Protein AF-A0A9E1F2M9-F1 (afdb_monomer)

Radius of gyration: 38.46 Å; Cα contacts (8 Å, |Δi|>4): 214; chains: 1; bounding box: 92×98×93 Å

pLDDT: mean 78.77, std 25.23, range [22.48, 97.94]

Secondary structure (DSSP, 8-state):
--HHHHHHHHHHHHHHHHHHHHHHHHHHHHHHHHHHHHHHHHHHHHHHHHHHHHHHHHT-HHHHHHHHHHHHHHHHHHHHHHHHHHHHHHHHHHHHHHHHHHHHHHHHHHHHHHT-HHHHHHHHHHHHHHHHHHHHHHHHHHHHHHHHHHHHHHHHHHHHH-HHHHHHHHHHHHHHHHHHHHHHHHHHHTTSSS--HHHHHHHHHHHHHHHHHHHHHHHHHHT-TT----HHHHHHHHHT---B-TTS-B-HHHHHHHHHHHHHHHHHHHHHHHHHHHHHHHHTT--GGGGS-----------PPP--------------------------------------HHHHHHHHHHHHHHHHHHTS----------PPP---S---TTTTGGGSHHHHHHHHHHHHHHHHHHHHHHHHHHHHSS-----------

Solvent-accessible surface area (backbone atoms only — not comparable to full-atom values): 25563 Å² total; per-residue (Å²): 134,65,65,65,62,53,30,55,54,47,52,53,47,50,54,51,46,52,52,47,53,52,50,46,52,51,51,52,55,49,41,54,51,48,52,52,52,41,53,51,52,56,50,51,43,56,52,44,51,52,52,30,53,49,24,58,75,70,66,38,65,69,55,32,52,52,37,55,54,53,44,54,53,52,52,52,52,44,50,53,49,53,54,53,46,51,55,51,50,53,50,40,49,56,46,51,56,52,43,52,55,48,51,50,55,50,49,50,58,50,46,64,54,60,72,34,64,71,56,44,52,51,49,49,56,51,50,47,58,49,39,56,51,49,40,55,54,33,53,53,51,28,50,54,33,46,54,53,36,52,44,50,53,52,49,51,54,48,37,74,75,30,69,65,55,41,49,28,52,51,52,33,54,51,36,50,57,48,39,54,51,47,50,52,52,41,58,52,41,71,71,40,86,79,62,58,61,67,60,42,51,54,49,49,51,53,41,54,56,36,50,52,52,31,51,56,31,48,54,60,57,52,66,39,86,93,54,87,59,49,72,67,57,52,49,50,54,56,74,73,48,80,38,61,44,100,84,74,43,79,30,63,67,59,25,54,48,50,53,43,50,53,30,51,50,51,30,53,50,30,53,51,50,37,53,43,42,52,38,29,36,37,76,72,73,43,69,83,74,84,81,80,81,80,81,88,86,77,94,77,80,85,88,73,85,86,81,82,85,81,88,82,88,80,91,78,88,83,87,79,86,82,84,88,81,83,84,87,86,89,83,89,84,84,86,84,91,74,83,85,73,84,74,58,77,66,56,61,51,51,51,53,49,50,53,53,53,49,58,54,51,67,72,61,74,87,82,81,94,78,91,81,78,90,78,79,92,79,88,93,71,86,76,67,86,55,80,66,41,71,77,36,62,59,47,42,53,51,46,51,52,51,53,53,49,42,49,49,50,23,51,50,53,53,52,53,54,59,64,69,68,57,78,80,80,68,91,77,87,77,93,80,134

Mean predicted aligned error: 16.51 Å

Structure (mmCIF, N/CA/C/O backbone):
data_AF-A0A9E1F2M9-F1
#
_entry.id   AF-A0A9E1F2M9-F1
#
loop_
_atom_site.group_PDB
_atom_site.id
_atom_site.type_symbol
_atom_site.label_atom_id
_atom_site.label_alt_id
_atom_site.label_comp_id
_atom_site.label_asym_id
_atom_site.label_entity_id
_atom_site.label_seq_id
_atom_site.pdbx_PDB_ins_code
_atom_site.Cartn_x
_atom_site.Cartn_y
_atom_site.Cartn_z
_atom_site.occupancy
_atom_site.B_iso_or_equiv
_atom_site.auth_seq_id
_atom_site.auth_comp_id
_atom_site.auth_asym_id
_atom_site.auth_atom_id
_atom_site.pdbx_PDB_model_num
ATOM 1 N N . MET A 1 1 ? 1.168 36.038 -17.731 1.00 72.69 1 MET A N 1
ATOM 2 C CA . MET A 1 1 ? 1.554 34.632 -17.984 1.00 72.69 1 MET A CA 1
ATOM 3 C C . MET A 1 1 ? 0.309 33.832 -18.342 1.00 72.69 1 MET A C 1
ATOM 5 O O . MET A 1 1 ? -0.647 33.867 -17.576 1.00 72.69 1 MET A O 1
ATOM 9 N N . ASP A 1 2 ? 0.295 33.146 -19.487 1.00 84.31 2 ASP A N 1
ATOM 10 C CA . ASP A 1 2 ? -0.827 32.280 -19.879 1.00 84.31 2 ASP A CA 1
ATOM 11 C C . ASP A 1 2 ? -0.587 30.840 -19.401 1.00 84.31 2 ASP A C 1
ATOM 13 O O . ASP A 1 2 ? 0.106 30.047 -20.043 1.00 84.31 2 ASP A O 1
ATOM 17 N N . LEU A 1 3 ? -1.180 30.501 -18.254 1.00 85.69 3 LEU A N 1
ATOM 18 C CA . LEU A 1 3 ? -1.083 29.163 -17.667 1.00 85.69 3 LEU A CA 1
ATOM 19 C C . LEU A 1 3 ? -1.658 28.064 -18.559 1.00 85.69 3 LEU A C 1
ATOM 21 O O . LEU A 1 3 ? -1.226 26.920 -18.446 1.00 85.69 3 LEU A O 1
ATOM 25 N N . LYS A 1 4 ? -2.640 28.377 -19.415 1.00 88.88 4 LYS A N 1
ATOM 26 C CA . LYS A 1 4 ? -3.249 27.379 -20.296 1.00 88.88 4 LYS A CA 1
ATOM 27 C C . LYS A 1 4 ? -2.240 26.953 -21.352 1.00 88.88 4 LYS A C 1
ATOM 29 O O . LYS A 1 4 ? -1.946 25.767 -21.461 1.00 88.88 4 LYS A O 1
ATOM 34 N N . LYS A 1 5 ? -1.649 27.925 -22.051 1.00 90.25 5 LYS A N 1
ATOM 35 C CA . LYS A 1 5 ? -0.616 27.669 -23.059 1.00 90.25 5 LYS A CA 1
ATOM 36 C C . LYS A 1 5 ? 0.585 26.928 -22.466 1.00 90.25 5 LYS A C 1
ATOM 38 O O . LYS A 1 5 ? 1.013 25.919 -23.023 1.00 90.25 5 LYS A O 1
ATOM 43 N N . LEU A 1 6 ? 1.081 27.379 -21.311 1.00 89.62 6 LEU A N 1
ATOM 44 C CA . LEU A 1 6 ? 2.211 26.741 -20.632 1.00 89.62 6 LEU A CA 1
ATOM 45 C C . LEU A 1 6 ? 1.897 25.292 -20.226 1.00 89.62 6 LEU A C 1
ATOM 47 O O . LEU A 1 6 ? 2.721 24.396 -20.402 1.00 89.62 6 LEU A O 1
ATOM 51 N N . ASN A 1 7 ? 0.685 25.044 -19.723 1.00 92.31 7 ASN A N 1
ATOM 52 C CA . ASN A 1 7 ? 0.231 23.702 -19.384 1.00 92.31 7 ASN A CA 1
ATOM 53 C C . ASN A 1 7 ? 0.111 22.796 -20.617 1.00 92.31 7 ASN A C 1
ATOM 55 O O . ASN A 1 7 ? 0.494 21.632 -20.549 1.00 92.31 7 ASN A O 1
ATOM 59 N N . ASP A 1 8 ? -0.399 23.305 -21.736 1.00 93.88 8 ASP A N 1
ATOM 60 C CA . ASP A 1 8 ? -0.546 22.521 -22.965 1.00 93.88 8 ASP A CA 1
ATOM 61 C C . ASP A 1 8 ? 0.823 22.123 -23.544 1.00 93.88 8 ASP A C 1
ATOM 63 O O . ASP A 1 8 ? 1.010 20.987 -23.987 1.00 93.88 8 ASP A O 1
ATOM 67 N N . GLU A 1 9 ? 1.809 23.025 -23.499 1.00 93.19 9 GLU A N 1
ATOM 68 C CA . GLU A 1 9 ? 3.204 22.720 -23.848 1.00 93.19 9 GLU A CA 1
ATOM 69 C C . GLU A 1 9 ? 3.802 21.667 -22.906 1.00 93.19 9 GLU A C 1
ATOM 71 O O . GLU A 1 9 ? 4.365 20.670 -23.365 1.00 93.19 9 GLU A O 1
ATOM 76 N N . TYR A 1 10 ? 3.612 21.836 -21.597 1.00 94.00 10 TYR A N 1
ATOM 77 C CA . TYR A 1 10 ? 4.050 20.881 -20.581 1.00 94.00 10 TYR A CA 1
ATOM 78 C C . TYR A 1 10 ? 3.451 19.482 -20.792 1.00 94.00 10 TYR A C 1
ATOM 80 O O . TYR A 1 10 ? 4.173 18.485 -20.753 1.00 94.00 10 TYR A O 1
ATOM 88 N N . LEU A 1 11 ? 2.151 19.385 -21.085 1.00 95.00 11 LEU A N 1
ATOM 89 C CA . LEU A 1 11 ? 1.481 18.110 -21.351 1.00 95.00 11 LEU A CA 1
ATOM 90 C C . LEU A 1 11 ? 2.000 17.436 -22.624 1.00 95.00 11 LEU A C 1
ATOM 92 O O . LEU A 1 11 ? 2.182 16.218 -22.636 1.00 95.00 11 LEU A O 1
ATOM 96 N N . LYS A 1 12 ? 2.299 18.206 -23.678 1.00 95.19 12 LYS A N 1
ATOM 97 C CA . LYS A 1 12 ? 2.940 17.670 -24.889 1.00 95.19 12 LYS A CA 1
ATOM 98 C C . LYS A 1 12 ? 4.323 17.099 -24.583 1.00 95.19 12 LYS A C 1
ATOM 100 O O . LYS A 1 12 ? 4.650 16.024 -25.082 1.00 95.19 12 LYS A O 1
ATOM 105 N N . LEU A 1 13 ? 5.127 17.786 -23.769 1.00 94.88 13 LEU A N 1
ATOM 106 C CA . LEU A 1 13 ? 6.444 17.293 -23.355 1.00 94.88 13 LEU A CA 1
ATOM 107 C C . LEU A 1 13 ? 6.330 16.017 -22.517 1.00 94.88 13 LEU A C 1
ATOM 109 O O . LEU A 1 13 ? 7.029 15.047 -22.798 1.00 94.88 13 LEU A O 1
ATOM 113 N N . LYS A 1 14 ? 5.395 15.974 -21.564 1.00 93.56 14 LYS A N 1
ATOM 114 C CA . LYS A 1 14 ? 5.123 14.784 -20.746 1.00 93.56 14 LYS A CA 1
ATOM 115 C C . LYS A 1 14 ? 4.679 13.592 -21.599 1.00 93.56 14 LYS A C 1
ATOM 117 O O . LYS A 1 14 ? 5.221 12.504 -21.458 1.00 93.56 14 LYS A O 1
ATOM 122 N N . GLY A 1 15 ? 3.795 13.817 -22.573 1.00 95.12 15 GLY A N 1
ATOM 123 C CA . GLY A 1 15 ? 3.391 12.780 -23.526 1.00 95.12 15 GLY A CA 1
ATOM 124 C C . GLY A 1 15 ? 4.548 12.267 -24.394 1.00 95.12 15 GLY A C 1
ATOM 125 O O . GLY A 1 15 ? 4.645 11.065 -24.645 1.00 95.12 15 GLY A O 1
ATOM 126 N N . LYS A 1 16 ? 5.465 13.147 -24.827 1.00 95.31 16 LYS A N 1
ATOM 127 C CA . LYS A 1 16 ? 6.692 12.732 -25.533 1.00 95.31 16 LYS A CA 1
ATOM 128 C C . LYS A 1 16 ? 7.611 11.904 -24.630 1.00 95.31 16 LYS A C 1
ATOM 130 O O . LYS A 1 16 ? 8.123 10.884 -25.086 1.00 95.31 16 LYS A O 1
ATOM 135 N N . LEU A 1 17 ? 7.789 12.323 -23.376 1.00 94.12 17 LEU A N 1
ATOM 136 C CA . LEU A 1 17 ? 8.579 11.614 -22.368 1.00 94.12 17 LEU A CA 1
ATOM 137 C C . LEU A 1 17 ? 8.044 10.189 -22.153 1.00 94.12 17 LEU A C 1
ATOM 139 O O . LEU A 1 17 ? 8.796 9.223 -22.263 1.00 94.12 17 LEU A O 1
ATOM 143 N N . ASP A 1 18 ? 6.734 10.054 -21.932 1.00 94.44 18 ASP A N 1
ATOM 144 C CA . ASP A 1 18 ? 6.069 8.763 -21.722 1.00 94.44 18 ASP A CA 1
ATOM 145 C C . ASP A 1 18 ? 6.201 7.846 -22.947 1.00 94.44 18 ASP A C 1
ATOM 147 O O . ASP A 1 18 ? 6.478 6.652 -22.819 1.00 94.44 18 ASP A O 1
ATOM 151 N N . ASN A 1 19 ? 6.064 8.396 -24.157 1.00 96.25 19 ASN A N 1
ATOM 152 C CA . ASN A 1 19 ? 6.247 7.639 -25.394 1.00 96.25 19 ASN A CA 1
ATOM 153 C C . ASN A 1 19 ? 7.680 7.095 -25.537 1.00 96.25 19 ASN A C 1
ATOM 155 O O . ASN A 1 19 ? 7.862 5.926 -25.874 1.00 96.25 19 ASN A O 1
ATOM 159 N N . ILE A 1 20 ? 8.698 7.912 -25.255 1.00 95.25 20 ILE A N 1
ATOM 160 C CA . ILE A 1 20 ? 10.102 7.477 -25.321 1.00 95.25 20 ILE A CA 1
ATOM 161 C C . ILE A 1 20 ? 10.396 6.413 -24.261 1.00 95.25 20 ILE A C 1
ATOM 163 O O . ILE A 1 20 ? 10.993 5.390 -24.588 1.00 95.25 20 ILE A O 1
ATOM 167 N N . ASN A 1 21 ? 9.911 6.591 -23.030 1.00 94.81 21 ASN A N 1
ATOM 168 C CA . ASN A 1 21 ? 10.026 5.575 -21.980 1.00 94.81 21 ASN A CA 1
ATOM 169 C C . ASN A 1 21 ? 9.425 4.230 -22.410 1.00 94.81 21 ASN A C 1
ATOM 171 O O . ASN A 1 21 ? 10.041 3.183 -22.224 1.00 94.81 21 ASN A O 1
ATOM 175 N N . ASN A 1 22 ? 8.249 4.252 -23.044 1.00 96.31 22 ASN A N 1
ATOM 176 C CA . ASN A 1 22 ? 7.619 3.039 -23.563 1.00 96.31 22 ASN A CA 1
ATOM 177 C C . ASN A 1 22 ? 8.431 2.385 -24.691 1.00 96.31 22 ASN A C 1
ATOM 179 O O . ASN A 1 22 ? 8.461 1.159 -24.776 1.00 96.31 22 ASN A O 1
ATOM 183 N N . ARG A 1 23 ? 9.100 3.170 -25.547 1.00 95.81 23 ARG A N 1
ATOM 184 C CA . ARG A 1 23 ? 10.004 2.636 -26.581 1.00 95.81 23 ARG A CA 1
ATOM 185 C C . ARG A 1 23 ? 11.227 1.963 -25.969 1.00 95.81 23 ARG A C 1
ATOM 187 O O . ARG A 1 23 ? 11.529 0.842 -26.356 1.00 95.81 23 ARG A O 1
ATOM 194 N N . ILE A 1 24 ? 11.862 2.594 -24.979 1.00 96.00 24 ILE A N 1
ATOM 195 C CA . ILE A 1 24 ? 12.988 2.001 -24.239 1.00 96.00 24 ILE A CA 1
ATOM 196 C C . ILE A 1 24 ? 12.556 0.691 -23.569 1.00 96.00 24 ILE A C 1
ATOM 198 O O . ILE A 1 24 ? 13.264 -0.306 -23.659 1.00 96.00 24 ILE A O 1
ATOM 202 N N . LYS A 1 25 ? 11.373 0.662 -22.940 1.00 97.19 25 LYS A N 1
ATOM 203 C CA . LYS A 1 25 ? 10.836 -0.555 -22.315 1.00 97.19 25 LYS A CA 1
ATOM 204 C C . LYS A 1 25 ? 10.693 -1.701 -23.321 1.00 97.19 25 LYS A C 1
ATOM 206 O O . LYS A 1 25 ? 11.177 -2.790 -23.050 1.00 97.19 25 LYS A O 1
ATOM 211 N N . LYS A 1 26 ? 10.081 -1.440 -24.480 1.00 97.00 26 LYS A N 1
ATOM 212 C CA . LYS A 1 26 ? 9.917 -2.444 -25.546 1.00 97.00 26 LYS A CA 1
ATOM 213 C C . LYS A 1 26 ? 11.254 -2.920 -26.115 1.00 97.00 26 LYS A C 1
ATOM 215 O O . LYS A 1 26 ? 11.419 -4.110 -26.328 1.00 97.00 26 LYS A O 1
ATOM 220 N N . ALA A 1 27 ? 12.202 -2.007 -26.320 1.00 97.19 27 ALA A N 1
ATOM 221 C CA . ALA A 1 27 ? 13.545 -2.346 -26.785 1.00 97.19 27 ALA A CA 1
ATOM 222 C C . ALA A 1 27 ? 14.280 -3.267 -25.791 1.00 97.19 27 ALA A C 1
ATOM 224 O O . ALA A 1 27 ? 14.914 -4.234 -26.196 1.00 97.19 27 ALA A O 1
ATOM 225 N N . ASN A 1 28 ? 14.134 -3.028 -24.483 1.00 96.50 28 ASN A N 1
ATOM 226 C CA . ASN A 1 28 ? 14.680 -3.925 -23.459 1.00 96.50 28 ASN A CA 1
ATOM 227 C C . ASN A 1 28 ? 14.000 -5.307 -23.467 1.00 96.50 28 ASN A C 1
ATOM 229 O O . ASN A 1 28 ? 14.690 -6.315 -23.380 1.00 96.50 28 ASN A O 1
ATOM 233 N N . GLU A 1 29 ? 12.671 -5.369 -23.615 1.00 97.44 29 GLU A N 1
ATOM 234 C CA . GLU A 1 29 ? 11.931 -6.641 -23.746 1.00 97.44 29 GLU A CA 1
ATOM 235 C C . GLU A 1 29 ? 12.376 -7.437 -24.997 1.00 97.44 29 GLU A C 1
ATOM 237 O O . GLU A 1 29 ? 12.466 -8.669 -24.975 1.00 97.44 29 GLU A O 1
ATOM 242 N N . GLU A 1 30 ? 12.696 -6.739 -26.091 1.00 97.50 30 GLU A N 1
ATOM 243 C CA . GLU A 1 30 ? 13.246 -7.340 -27.309 1.00 97.50 30 GLU A CA 1
ATOM 244 C C . GLU A 1 30 ? 14.658 -7.900 -27.089 1.00 97.50 30 GLU A C 1
ATOM 246 O O . GLU A 1 30 ? 14.919 -9.041 -27.476 1.00 97.50 30 GLU A O 1
ATOM 251 N N . ILE A 1 31 ? 15.539 -7.164 -26.397 1.00 97.62 31 ILE A N 1
ATOM 252 C CA . ILE A 1 31 ? 16.864 -7.664 -25.992 1.00 97.62 31 ILE A CA 1
ATOM 253 C C . ILE A 1 31 ? 16.727 -8.938 -25.153 1.00 97.62 31 ILE A C 1
ATOM 255 O O . ILE A 1 31 ? 17.372 -9.932 -25.474 1.00 97.62 31 ILE A O 1
ATOM 259 N N . GLU A 1 32 ? 15.861 -8.952 -24.133 1.00 97.00 32 GLU A N 1
ATOM 260 C CA . GLU A 1 32 ? 15.639 -10.140 -23.291 1.00 97.00 32 GLU A CA 1
ATOM 261 C C . GLU A 1 32 ? 15.209 -11.360 -24.126 1.00 97.00 32 GLU A C 1
ATOM 263 O O . GLU A 1 32 ? 15.687 -12.480 -23.920 1.00 97.00 32 GLU A O 1
ATOM 268 N N . THR A 1 33 ? 14.340 -11.143 -25.117 1.00 97.81 33 THR A N 1
ATOM 269 C CA . THR A 1 33 ? 13.888 -12.197 -26.036 1.00 97.81 33 THR A CA 1
ATOM 270 C C . THR A 1 33 ? 15.036 -12.715 -26.907 1.00 97.81 33 THR A C 1
ATOM 272 O O . THR A 1 33 ? 15.207 -13.929 -27.056 1.00 97.81 33 THR A O 1
ATOM 275 N N . ILE A 1 34 ? 15.848 -11.815 -27.471 1.00 97.56 34 ILE A N 1
ATOM 276 C CA . ILE A 1 34 ? 17.007 -12.183 -28.292 1.00 97.56 34 ILE A CA 1
ATOM 277 C C . ILE A 1 34 ? 18.054 -12.928 -27.453 1.00 97.56 34 ILE A C 1
ATOM 279 O O . ILE A 1 34 ? 18.569 -13.952 -27.901 1.00 97.56 34 ILE A O 1
ATOM 283 N N . GLU A 1 35 ? 18.332 -12.479 -26.229 1.00 95.94 35 GLU A N 1
ATOM 284 C CA . GLU A 1 35 ? 19.279 -13.129 -25.317 1.00 95.94 35 GLU A CA 1
ATOM 285 C C . GLU A 1 35 ? 18.815 -14.539 -24.914 1.00 95.94 35 GLU A C 1
ATOM 287 O O . GLU A 1 35 ? 19.625 -15.469 -24.876 1.00 95.94 35 GLU A O 1
ATOM 292 N N . SER A 1 36 ? 17.512 -14.742 -24.697 1.00 97.25 36 SER A N 1
ATOM 293 C CA . SER A 1 36 ? 16.934 -16.071 -24.447 1.00 97.25 36 SER A CA 1
ATOM 294 C C . SER A 1 36 ? 17.093 -17.016 -25.649 1.00 97.25 36 SER A C 1
ATOM 296 O O . SER A 1 36 ? 17.529 -18.166 -25.508 1.00 97.25 36 SER A O 1
ATOM 298 N N . ASN A 1 37 ? 16.814 -16.519 -26.859 1.00 96.38 37 ASN A N 1
ATOM 299 C CA . ASN A 1 37 ? 16.998 -17.284 -28.096 1.00 96.38 37 ASN A CA 1
ATOM 300 C C . ASN A 1 37 ? 18.473 -17.630 -28.330 1.00 96.38 37 ASN A C 1
ATOM 302 O O . ASN A 1 37 ? 18.800 -18.774 -28.647 1.00 96.38 37 ASN A O 1
ATOM 306 N N . LYS A 1 38 ? 19.373 -16.666 -28.110 1.00 97.25 38 LYS A N 1
ATOM 307 C CA . LYS A 1 38 ? 20.822 -16.871 -28.180 1.00 97.25 38 LYS A CA 1
ATOM 308 C C . LYS A 1 38 ? 21.273 -17.965 -27.212 1.00 97.25 38 LYS A C 1
ATOM 310 O O . LYS A 1 38 ? 21.979 -18.877 -27.628 1.00 97.25 38 LYS A O 1
ATOM 315 N N . LYS A 1 39 ? 20.815 -17.936 -25.958 1.00 96.12 39 LYS A N 1
ATOM 316 C CA . LYS A 1 39 ? 21.144 -18.960 -24.953 1.00 96.12 39 LYS A CA 1
ATOM 317 C C . LYS A 1 39 ? 20.679 -20.361 -25.361 1.00 96.12 39 LYS A C 1
ATOM 319 O O . LYS A 1 39 ? 21.364 -21.342 -25.083 1.00 96.12 39 LYS A O 1
ATOM 324 N N . THR A 1 40 ? 19.530 -20.460 -26.029 1.00 96.94 40 THR A N 1
ATOM 325 C CA . THR A 1 40 ? 19.041 -21.733 -26.582 1.00 96.94 40 THR A CA 1
ATOM 326 C C . THR A 1 40 ? 20.005 -22.259 -27.649 1.00 96.94 40 THR A C 1
ATOM 328 O O . THR A 1 40 ? 20.451 -23.399 -27.554 1.00 96.94 40 THR A O 1
ATOM 331 N N . LYS A 1 41 ? 20.435 -21.401 -28.584 1.00 96.38 41 LYS A N 1
ATOM 332 C CA . LYS A 1 41 ? 21.427 -21.750 -29.617 1.00 96.38 41 LYS A CA 1
ATOM 333 C C . LYS A 1 41 ? 22.804 -22.106 -29.051 1.00 96.38 41 LYS A C 1
ATOM 335 O O . LYS A 1 41 ? 23.454 -23.015 -29.553 1.00 96.38 41 LYS A O 1
ATOM 340 N N . GLU A 1 42 ? 23.243 -21.441 -27.985 1.00 94.75 42 GLU A N 1
ATOM 341 C CA . GLU A 1 42 ? 24.464 -21.819 -27.257 1.00 94.75 42 GLU A CA 1
ATOM 342 C C . GLU A 1 42 ? 24.345 -23.217 -26.622 1.00 94.75 42 GLU A C 1
ATOM 344 O O . GLU A 1 42 ? 25.335 -23.942 -26.521 1.00 94.75 42 GLU A O 1
ATOM 349 N N . GLY A 1 43 ? 23.140 -23.614 -26.200 1.00 96.00 43 GLY A N 1
ATOM 350 C CA . GLY A 1 43 ? 22.835 -24.981 -25.776 1.00 96.00 43 GLY A CA 1
ATOM 351 C C . GLY A 1 43 ? 22.934 -25.985 -26.926 1.00 96.00 43 GLY A C 1
ATOM 352 O O . GLY A 1 43 ? 23.582 -27.019 -26.763 1.00 96.00 43 GLY A O 1
ATOM 353 N N . ASP A 1 44 ? 22.365 -25.652 -28.088 1.00 95.81 44 ASP A N 1
ATOM 354 C CA . ASP A 1 44 ? 22.433 -26.485 -29.297 1.00 95.81 44 ASP A CA 1
ATOM 355 C C . ASP A 1 44 ? 23.887 -26.734 -29.731 1.00 95.81 44 ASP A C 1
ATOM 357 O O . ASP A 1 44 ? 24.247 -27.869 -30.040 1.00 95.81 44 ASP A O 1
ATOM 361 N N . ILE A 1 45 ? 24.755 -25.711 -29.678 1.00 96.56 45 ILE A N 1
ATOM 362 C CA . ILE A 1 45 ? 26.193 -25.867 -29.963 1.00 96.56 45 ILE A CA 1
ATOM 363 C C . ILE A 1 45 ? 26.827 -26.912 -29.046 1.00 96.56 45 ILE A C 1
ATOM 365 O O . ILE A 1 45 ? 27.512 -27.797 -29.543 1.00 96.56 45 ILE A O 1
ATOM 369 N N . LYS A 1 46 ? 26.572 -26.875 -27.733 1.00 95.50 46 LYS A N 1
ATOM 370 C CA . LYS A 1 46 ? 27.160 -27.850 -26.792 1.00 95.50 46 LYS A CA 1
ATOM 371 C C . LYS A 1 46 ? 26.738 -29.286 -27.097 1.00 95.50 46 LYS A C 1
ATOM 373 O O . LYS A 1 46 ? 27.528 -30.211 -26.915 1.00 95.50 46 LYS A O 1
ATOM 378 N N . ILE A 1 47 ? 25.495 -29.475 -27.541 1.00 96.25 47 ILE A N 1
ATOM 379 C CA . ILE A 1 47 ? 24.997 -30.786 -27.973 1.00 96.25 47 ILE A CA 1
ATOM 380 C C . ILE A 1 47 ? 25.742 -31.218 -29.241 1.00 96.25 47 ILE A C 1
ATOM 382 O O . ILE A 1 47 ? 26.314 -32.307 -29.267 1.00 96.25 47 ILE A O 1
ATOM 386 N N . LEU A 1 48 ? 25.815 -30.343 -30.250 1.00 95.94 48 LEU A N 1
ATOM 387 C CA . LEU A 1 48 ? 26.516 -30.608 -31.509 1.00 95.94 48 LEU A CA 1
ATOM 388 C C . LEU A 1 48 ? 28.019 -30.860 -31.315 1.00 95.94 48 LEU A C 1
ATOM 390 O O . LEU A 1 48 ? 28.583 -31.715 -31.991 1.00 95.94 48 LEU A O 1
ATOM 394 N N . GLU A 1 49 ? 28.676 -30.163 -30.389 1.00 94.19 49 GLU A N 1
ATOM 395 C CA . GLU A 1 49 ? 30.076 -30.393 -30.016 1.00 94.19 49 GLU A CA 1
ATOM 396 C C . GLU A 1 49 ? 30.271 -31.782 -29.394 1.00 94.19 49 GLU A C 1
ATOM 398 O O . GLU A 1 49 ? 31.235 -32.477 -29.724 1.00 94.19 49 GLU A O 1
ATOM 403 N N . GLY A 1 50 ? 29.340 -32.218 -28.538 1.00 95.00 50 GLY A N 1
ATOM 404 C CA . GLY A 1 50 ? 29.332 -33.571 -27.981 1.00 95.00 50 GLY A CA 1
ATOM 405 C C . GLY A 1 50 ? 29.154 -34.647 -29.057 1.00 95.00 50 GLY A C 1
ATOM 406 O O . GLY A 1 50 ? 29.897 -35.631 -29.076 1.00 95.00 50 GLY A O 1
ATOM 407 N N . GLU A 1 51 ? 28.220 -34.436 -29.988 1.00 94.25 51 GLU A N 1
ATOM 408 C CA . GLU A 1 51 ? 27.996 -35.320 -31.140 1.00 94.25 51 GLU A CA 1
ATOM 409 C C . GLU A 1 51 ? 29.214 -35.365 -32.075 1.00 94.25 51 GLU A C 1
ATOM 411 O O . GLU A 1 51 ? 29.629 -36.442 -32.507 1.00 94.25 51 GLU A O 1
ATOM 416 N N . LEU A 1 52 ? 29.830 -34.212 -32.351 1.00 94.50 52 LEU A N 1
ATOM 417 C CA . LEU A 1 52 ? 31.049 -34.098 -33.151 1.00 94.50 52 LEU A CA 1
ATOM 418 C C . LEU A 1 52 ? 32.201 -34.888 -32.516 1.00 94.50 52 LEU A C 1
ATOM 420 O O . LEU A 1 52 ? 32.936 -35.589 -33.213 1.00 94.50 52 LEU A O 1
ATOM 424 N N . GLU A 1 53 ? 32.368 -34.791 -31.198 1.00 93.56 53 GLU A N 1
ATOM 425 C CA . GLU A 1 53 ? 33.407 -35.515 -30.467 1.00 93.56 53 GLU A CA 1
ATOM 426 C C . GLU A 1 53 ? 33.163 -37.032 -30.477 1.00 93.56 53 GLU A C 1
ATOM 428 O O . GLU A 1 53 ? 34.097 -37.819 -30.653 1.00 93.56 53 GLU A O 1
ATOM 433 N N . GLN A 1 54 ? 31.904 -37.464 -30.369 1.00 93.06 54 GLN A N 1
ATOM 434 C CA . GLN A 1 54 ? 31.537 -38.869 -30.530 1.00 93.06 54 GLN A CA 1
ATOM 435 C C . GLN A 1 54 ? 31.829 -39.376 -31.951 1.00 93.06 54 GLN A C 1
ATOM 437 O O . GLN A 1 54 ? 32.416 -40.450 -32.093 1.00 93.06 54 GLN A O 1
ATOM 442 N N . ALA A 1 55 ? 31.499 -38.594 -32.984 1.00 93.38 55 ALA A N 1
ATOM 443 C CA . ALA A 1 55 ? 31.769 -38.926 -34.385 1.00 93.38 55 ALA A CA 1
ATOM 444 C C . ALA A 1 55 ? 33.276 -39.074 -34.673 1.00 93.38 55 ALA A C 1
ATOM 446 O O . ALA A 1 55 ? 33.703 -39.999 -35.370 1.00 93.38 55 ALA A O 1
ATOM 447 N N . LYS A 1 56 ? 34.110 -38.212 -34.072 1.00 92.12 56 LYS A N 1
ATOM 448 C CA . LYS A 1 56 ? 35.576 -38.342 -34.131 1.00 92.12 56 LYS A CA 1
ATOM 449 C C . LYS A 1 56 ? 36.055 -39.648 -33.496 1.00 92.12 56 LYS A C 1
ATOM 451 O O . LYS A 1 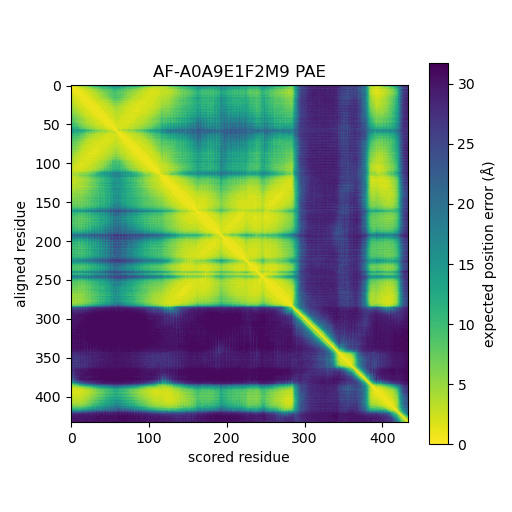56 ? 36.920 -40.317 -34.059 1.00 92.12 56 LYS A O 1
ATOM 456 N N . ARG A 1 57 ? 35.488 -40.043 -32.348 1.00 93.88 57 ARG A N 1
ATOM 457 C CA . ARG A 1 57 ? 35.832 -41.306 -31.664 1.00 93.88 57 ARG A CA 1
ATOM 458 C C . ARG A 1 57 ? 35.410 -42.539 -32.460 1.00 93.88 57 ARG A C 1
ATOM 460 O O . ARG A 1 57 ? 36.144 -43.525 -32.460 1.00 93.88 57 ARG A O 1
ATOM 467 N N . SER A 1 58 ? 34.270 -42.485 -33.148 1.00 91.75 58 SER A N 1
ATOM 468 C CA . SER A 1 58 ? 33.800 -43.562 -34.029 1.00 91.75 58 SER A CA 1
ATOM 469 C C . SER A 1 58 ? 34.466 -43.570 -35.409 1.00 91.75 58 SER A C 1
ATOM 471 O O . SER A 1 58 ? 34.222 -44.499 -36.174 1.00 91.75 58 SER A O 1
ATOM 473 N N . LYS A 1 59 ? 35.327 -42.584 -35.715 1.00 92.94 59 LYS A N 1
ATOM 474 C CA . LYS A 1 59 ? 36.012 -42.400 -37.009 1.00 92.94 59 LYS A CA 1
ATOM 475 C C . LYS A 1 59 ? 35.053 -42.245 -38.202 1.00 92.94 59 LYS A C 1
ATOM 477 O O . LYS A 1 59 ? 35.377 -42.663 -39.310 1.00 92.94 59 LYS A O 1
ATOM 482 N N . ASP A 1 60 ? 33.885 -41.642 -37.981 1.00 93.69 60 ASP A N 1
ATOM 483 C CA . ASP A 1 60 ? 32.916 -41.345 -39.044 1.00 93.69 60 ASP A CA 1
ATOM 484 C C . ASP A 1 60 ? 33.180 -39.949 -39.634 1.00 93.69 60 ASP A C 1
ATOM 486 O O . ASP A 1 60 ? 32.719 -38.930 -39.116 1.00 93.69 60 ASP A O 1
ATOM 490 N N . GLU A 1 61 ? 33.963 -39.887 -40.714 1.00 91.56 61 GLU A N 1
ATOM 491 C CA . GLU A 1 61 ? 34.368 -38.622 -41.346 1.00 91.56 61 GLU A CA 1
ATOM 492 C C . GLU A 1 61 ? 33.195 -37.831 -41.946 1.00 91.56 61 GLU A C 1
ATOM 494 O O . GLU A 1 61 ? 33.207 -36.595 -41.922 1.00 91.56 61 GLU A O 1
ATOM 499 N N . ALA A 1 62 ? 32.168 -38.516 -42.459 1.00 91.12 62 ALA A N 1
ATOM 500 C CA . ALA A 1 62 ? 31.001 -37.862 -43.047 1.00 91.12 62 ALA A CA 1
ATOM 501 C C . ALA A 1 62 ? 30.193 -37.131 -41.968 1.00 91.12 62 ALA A C 1
ATOM 503 O O . ALA A 1 62 ? 29.821 -35.965 -42.143 1.00 91.12 62 ALA A O 1
ATOM 504 N N . LEU A 1 63 ? 29.995 -37.786 -40.821 1.00 90.19 63 LEU A N 1
ATOM 505 C CA . LEU A 1 63 ? 29.304 -37.200 -39.678 1.00 90.19 63 LEU A CA 1
ATOM 506 C C . LEU A 1 63 ? 30.109 -36.054 -39.046 1.00 90.19 63 LEU A C 1
ATOM 508 O O . LEU A 1 63 ? 29.533 -35.019 -38.709 1.00 90.19 63 LEU A O 1
ATOM 512 N N . VAL A 1 64 ? 31.441 -36.185 -38.961 1.00 92.38 64 VAL A N 1
ATOM 513 C CA . VAL A 1 64 ? 32.331 -35.102 -38.499 1.00 92.38 64 VAL A CA 1
ATOM 514 C C . VAL A 1 64 ? 32.176 -33.852 -39.365 1.00 92.38 64 VAL A C 1
ATOM 516 O O . VAL A 1 64 ? 32.039 -32.745 -38.837 1.00 92.38 64 VAL A O 1
ATOM 519 N N . LYS A 1 65 ? 32.156 -34.014 -40.693 1.00 93.56 65 LYS A N 1
ATOM 520 C CA . LYS A 1 65 ? 31.986 -32.889 -41.616 1.00 93.56 65 LYS A CA 1
ATOM 521 C C . LYS A 1 65 ? 30.616 -32.226 -41.445 1.00 93.56 65 LYS A C 1
ATOM 523 O O . LYS A 1 65 ? 30.578 -31.015 -41.230 1.00 93.56 65 LYS A O 1
ATOM 528 N N . SER A 1 66 ? 29.532 -33.008 -41.434 1.00 94.12 66 SER A N 1
ATOM 529 C CA . SER A 1 66 ? 28.160 -32.496 -41.252 1.00 94.12 66 SER A CA 1
ATOM 530 C C . SER A 1 66 ? 28.016 -31.689 -39.961 1.00 94.12 66 SER A C 1
ATOM 532 O O . SER A 1 66 ? 27.573 -30.543 -39.983 1.00 94.12 66 SER A O 1
ATOM 534 N N . LYS A 1 67 ? 28.471 -32.244 -38.829 1.00 93.44 67 LYS A N 1
ATOM 535 C CA . LYS A 1 67 ? 28.349 -31.586 -37.521 1.00 93.44 67 LYS A CA 1
ATOM 536 C C . LYS A 1 67 ? 29.197 -30.322 -37.419 1.00 93.44 67 LYS A C 1
ATOM 538 O O . LYS A 1 67 ? 28.753 -29.334 -36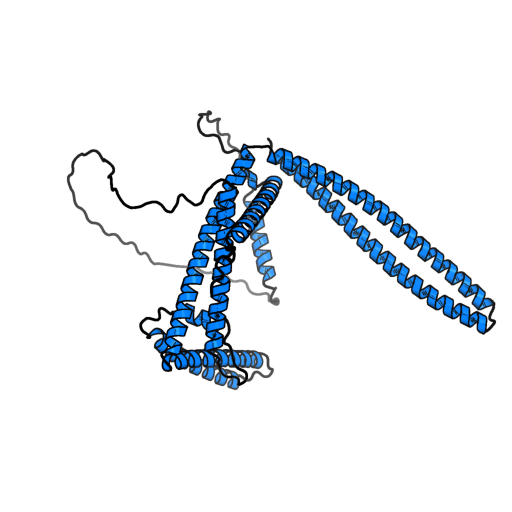.844 1.00 93.44 67 LYS A O 1
ATOM 543 N N . SER A 1 68 ? 30.378 -30.306 -38.039 1.00 91.88 68 SER A N 1
ATOM 544 C CA . SER A 1 68 ? 31.208 -29.097 -38.103 1.00 91.88 68 SER A CA 1
ATOM 545 C C . SER A 1 68 ? 30.564 -27.963 -38.913 1.00 91.88 68 SER A C 1
ATOM 547 O O . SER A 1 68 ? 30.727 -26.791 -38.574 1.00 91.88 68 SER A O 1
ATOM 549 N N . GLU A 1 69 ? 29.821 -28.291 -39.974 1.00 94.12 69 GLU A N 1
ATOM 550 C CA . GLU A 1 69 ? 29.088 -27.315 -40.787 1.00 94.12 69 GLU A CA 1
ATOM 551 C C . GLU A 1 69 ? 27.838 -26.801 -40.053 1.00 94.12 69 GLU A C 1
ATOM 553 O O . GLU A 1 69 ? 27.574 -25.596 -40.069 1.00 94.12 69 GLU A O 1
ATOM 558 N N . GLU A 1 70 ? 27.119 -27.679 -39.343 1.00 94.75 70 GLU A N 1
ATOM 559 C CA . GLU A 1 70 ? 25.993 -27.310 -38.471 1.00 94.75 70 GLU A CA 1
ATOM 560 C C . GLU A 1 70 ? 26.425 -26.336 -37.364 1.00 94.75 70 GLU A C 1
ATOM 562 O O . GLU A 1 70 ? 25.793 -25.291 -37.200 1.00 94.75 70 GLU A O 1
ATOM 567 N N . ILE A 1 71 ? 27.536 -26.615 -36.668 1.00 95.19 71 ILE A N 1
ATOM 568 C CA . ILE A 1 71 ? 28.085 -25.724 -35.629 1.00 95.19 71 ILE A CA 1
ATOM 569 C C . ILE A 1 71 ? 28.380 -24.337 -36.208 1.00 95.19 71 ILE A C 1
ATOM 571 O O . ILE A 1 71 ? 27.884 -23.343 -35.680 1.00 95.19 71 ILE A O 1
ATOM 575 N N . LYS A 1 72 ? 29.092 -24.256 -37.341 1.00 96.06 72 LYS A N 1
ATOM 576 C CA . LYS A 1 72 ? 29.402 -22.972 -38.001 1.00 96.06 72 LYS A CA 1
ATOM 577 C C . LYS A 1 72 ? 28.149 -22.171 -38.350 1.00 96.06 72 LYS A C 1
ATOM 579 O O . LYS A 1 72 ? 28.144 -20.945 -38.247 1.00 96.06 72 LYS A O 1
ATOM 584 N N . LYS A 1 73 ? 27.076 -22.842 -38.778 1.00 95.94 73 LYS A N 1
ATOM 585 C CA . LYS A 1 73 ? 25.804 -22.178 -39.082 1.00 95.94 73 LYS A CA 1
ATOM 586 C C . LYS A 1 73 ? 25.171 -21.585 -37.819 1.00 95.94 73 LYS A C 1
ATOM 588 O O . LYS A 1 73 ? 24.727 -20.440 -37.853 1.00 95.94 73 LYS A O 1
ATOM 593 N N . VAL A 1 74 ? 25.165 -22.329 -36.713 1.00 96.00 74 VAL A N 1
ATOM 594 C CA . VAL A 1 74 ? 24.630 -21.842 -35.430 1.00 96.00 74 VAL A CA 1
ATOM 595 C C . VAL A 1 74 ? 25.495 -20.710 -34.856 1.00 96.00 74 VAL A C 1
ATOM 597 O O . VAL A 1 74 ? 24.953 -19.727 -34.353 1.00 96.00 74 VAL A O 1
ATOM 600 N N . GLU A 1 75 ? 26.821 -20.771 -35.001 1.00 95.62 75 GLU A N 1
ATOM 601 C CA . GLU A 1 75 ? 27.736 -19.680 -34.623 1.00 95.62 75 GLU A CA 1
ATOM 602 C C . GLU A 1 75 ? 27.435 -18.378 -35.384 1.00 95.62 75 GLU A C 1
ATOM 604 O O . GLU A 1 75 ? 27.423 -17.296 -34.789 1.00 95.62 75 GLU A O 1
ATOM 609 N N . LEU A 1 76 ? 27.137 -18.467 -36.686 1.00 96.19 76 LEU A N 1
ATOM 610 C CA . LEU A 1 76 ? 26.714 -17.313 -37.485 1.00 96.19 76 LEU A CA 1
ATOM 611 C C . LEU A 1 76 ? 25.370 -16.740 -37.008 1.00 96.19 76 LEU A C 1
ATOM 613 O O . LEU A 1 76 ? 25.225 -15.519 -36.940 1.00 96.19 76 LEU A O 1
ATOM 617 N N . GLU A 1 77 ? 24.406 -17.587 -36.631 1.00 95.31 77 GLU A N 1
ATOM 618 C CA . GLU A 1 77 ? 23.132 -17.139 -36.044 1.00 95.31 77 GLU A CA 1
ATOM 619 C C . GLU A 1 77 ? 23.350 -16.398 -34.713 1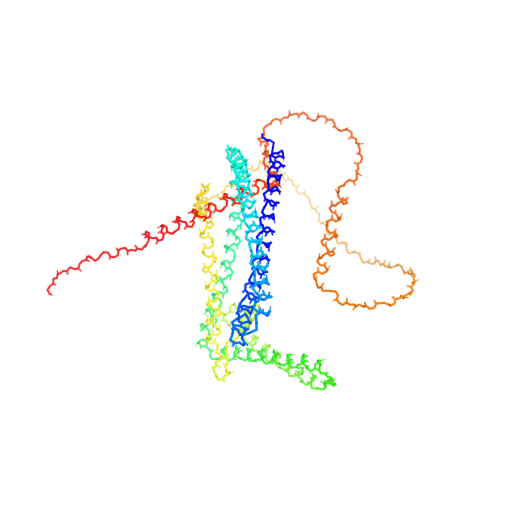.00 95.31 77 GLU A C 1
ATOM 621 O O . GLU A 1 77 ? 22.784 -15.323 -34.503 1.00 95.31 77 GLU A O 1
ATOM 626 N N . ILE A 1 78 ? 24.222 -16.917 -33.839 1.00 95.44 78 ILE A N 1
ATOM 627 C CA . ILE A 1 78 ? 24.594 -16.264 -32.572 1.00 95.44 78 ILE A CA 1
ATOM 628 C C . ILE A 1 78 ? 25.260 -14.910 -32.821 1.00 95.44 78 ILE A C 1
ATOM 630 O O . ILE A 1 78 ? 24.951 -13.935 -32.130 1.00 95.44 78 ILE A O 1
ATOM 634 N N . LYS A 1 79 ? 26.150 -14.821 -33.816 1.00 96.25 79 LYS A N 1
ATOM 635 C CA . LYS A 1 79 ? 26.762 -13.548 -34.207 1.00 96.25 79 LYS A CA 1
ATOM 636 C C . LYS A 1 79 ? 25.699 -12.536 -34.649 1.00 96.25 79 LYS A C 1
ATOM 638 O O . LYS A 1 79 ? 25.714 -11.408 -34.164 1.00 96.25 79 LYS A O 1
ATOM 643 N N . GLY A 1 80 ? 24.736 -12.962 -35.468 1.00 96.44 80 GLY A N 1
ATOM 644 C CA . GLY A 1 80 ? 23.615 -12.119 -35.888 1.00 96.44 80 GLY A CA 1
ATOM 645 C C . GLY A 1 80 ? 22.723 -11.658 -34.727 1.00 96.44 80 GLY A C 1
ATOM 646 O O . GLY A 1 80 ? 22.219 -10.538 -34.752 1.00 96.44 80 GLY A O 1
ATOM 647 N N . PHE A 1 81 ? 22.543 -12.472 -33.680 1.00 96.56 81 PHE A N 1
ATOM 648 C CA . PHE A 1 81 ? 21.867 -12.022 -32.456 1.00 96.56 81 PHE A CA 1
ATOM 649 C C . PHE A 1 81 ? 22.657 -10.943 -31.710 1.00 96.56 81 PHE A C 1
ATOM 651 O O . PHE A 1 81 ? 22.053 -9.983 -31.239 1.00 96.56 81 PHE A O 1
ATOM 658 N N . ASN A 1 82 ? 23.985 -11.070 -31.619 1.00 94.31 82 ASN A N 1
ATOM 659 C CA . ASN A 1 82 ? 24.824 -10.058 -30.969 1.00 94.31 82 ASN A CA 1
ATOM 660 C C . ASN A 1 82 ? 24.776 -8.714 -31.706 1.00 94.31 82 ASN A C 1
ATOM 662 O O . ASN A 1 82 ? 24.633 -7.686 -31.055 1.00 94.31 82 ASN A O 1
ATOM 666 N N . GLU A 1 83 ? 24.856 -8.731 -33.039 1.00 96.69 83 GLU A N 1
ATOM 667 C CA . GLU A 1 83 ? 24.761 -7.521 -33.870 1.00 96.69 83 GLU A CA 1
ATOM 668 C C . GLU A 1 83 ? 23.409 -6.817 -33.658 1.00 96.69 83 GLU A C 1
ATOM 670 O O . GLU A 1 83 ? 23.380 -5.636 -33.327 1.00 96.69 83 GLU A O 1
ATOM 675 N N . LYS A 1 84 ? 22.293 -7.562 -33.690 1.00 96.75 84 LYS A N 1
ATOM 676 C CA . LYS A 1 84 ? 20.955 -7.005 -33.408 1.00 96.75 84 LYS A CA 1
ATOM 677 C C . LYS A 1 84 ? 20.829 -6.397 -32.012 1.00 96.75 84 LYS A C 1
ATOM 679 O O . LYS A 1 84 ? 20.192 -5.362 -31.852 1.00 96.75 84 LYS A O 1
ATOM 684 N N . VAL A 1 85 ? 21.385 -7.048 -30.987 1.00 97.12 85 VAL A N 1
ATOM 685 C CA . VAL A 1 85 ? 21.361 -6.507 -29.618 1.00 97.12 85 VAL A CA 1
ATOM 686 C C . VAL A 1 85 ? 22.143 -5.199 -29.542 1.00 97.12 85 VAL A C 1
ATOM 688 O O . VAL A 1 85 ? 21.703 -4.283 -28.850 1.00 97.12 85 VAL A O 1
ATOM 691 N N . GLU A 1 86 ? 23.269 -5.094 -30.245 1.00 96.94 86 GLU A N 1
ATOM 692 C CA . GLU A 1 86 ? 24.068 -3.869 -30.256 1.00 96.94 86 GLU A CA 1
ATOM 693 C C . GLU A 1 86 ? 23.336 -2.717 -30.957 1.00 96.94 86 GLU A C 1
ATOM 695 O O . GLU A 1 86 ? 23.230 -1.638 -30.373 1.00 96.94 86 GLU A O 1
ATOM 700 N N . ASP A 1 87 ? 22.710 -2.969 -32.110 1.00 96.94 87 ASP A N 1
ATOM 701 C CA . ASP A 1 87 ? 21.874 -1.978 -32.805 1.00 96.94 87 ASP A CA 1
ATOM 702 C C . ASP A 1 87 ? 20.749 -1.448 -31.888 1.00 96.94 87 ASP A C 1
ATOM 704 O O . ASP A 1 87 ? 20.538 -0.238 -31.756 1.00 96.94 87 ASP A O 1
ATOM 708 N N . ILE A 1 88 ? 20.054 -2.344 -31.172 1.00 97.06 88 ILE A N 1
ATOM 709 C CA . ILE A 1 88 ? 18.989 -1.958 -30.231 1.00 97.06 88 ILE A CA 1
ATOM 710 C C . ILE A 1 88 ? 19.556 -1.144 -29.053 1.00 97.06 88 ILE A C 1
ATOM 712 O O . ILE A 1 88 ? 18.907 -0.212 -28.565 1.00 97.06 88 ILE A O 1
ATOM 716 N N . ARG A 1 89 ? 20.767 -1.458 -28.578 1.00 96.75 89 ARG A N 1
ATOM 717 C CA . ARG A 1 89 ? 21.432 -0.696 -27.507 1.00 96.75 89 ARG A CA 1
ATOM 718 C C . ARG A 1 89 ? 21.805 0.714 -27.955 1.00 96.75 89 ARG A C 1
ATOM 720 O O . ARG A 1 89 ? 21.638 1.651 -27.167 1.00 96.75 89 ARG A O 1
ATOM 727 N N . GLU A 1 90 ? 22.255 0.891 -29.194 1.00 97.12 90 GLU A N 1
ATOM 728 C CA . GLU A 1 90 ? 22.494 2.219 -29.769 1.00 97.12 90 GLU A CA 1
ATOM 729 C C . GLU A 1 90 ? 21.197 3.039 -29.856 1.00 97.12 90 GLU A C 1
ATOM 731 O O . GLU A 1 90 ? 21.162 4.204 -29.439 1.00 97.12 90 GLU A O 1
ATOM 736 N N . ASP A 1 91 ? 20.098 2.414 -30.285 1.00 95.06 91 ASP A N 1
ATOM 737 C CA . ASP A 1 91 ? 18.769 3.032 -30.300 1.00 95.06 91 ASP A CA 1
ATOM 738 C C . ASP A 1 91 ? 18.312 3.456 -28.896 1.00 95.06 91 ASP A C 1
ATOM 740 O O . ASP A 1 91 ? 17.849 4.587 -28.698 1.00 95.06 91 ASP A O 1
ATOM 744 N N . ILE A 1 92 ? 18.481 2.587 -27.891 1.00 96.69 92 ILE A N 1
ATOM 745 C CA . ILE A 1 92 ? 18.185 2.906 -26.486 1.00 96.69 92 ILE A CA 1
ATOM 746 C C . ILE A 1 92 ? 18.991 4.122 -26.029 1.00 96.69 92 ILE A C 1
ATOM 748 O O . ILE A 1 92 ? 18.423 5.019 -25.401 1.00 96.69 92 ILE A O 1
ATOM 752 N N . LYS A 1 93 ? 20.281 4.199 -26.370 1.00 95.88 93 LYS A N 1
ATOM 753 C CA . LYS A 1 93 ? 21.130 5.346 -26.031 1.00 95.88 93 LYS A CA 1
ATOM 754 C C . LYS A 1 93 ? 20.607 6.637 -26.672 1.00 95.88 93 LYS A C 1
ATOM 756 O O . LYS A 1 93 ? 20.429 7.636 -25.976 1.00 95.88 93 LYS A O 1
ATOM 761 N N . SER A 1 94 ? 20.233 6.599 -27.955 1.00 96.00 94 SER A N 1
ATOM 762 C CA . SER A 1 94 ? 19.588 7.736 -28.635 1.00 96.00 94 SER A CA 1
ATOM 763 C C . SER A 1 94 ? 18.281 8.162 -27.953 1.00 96.00 94 SER A C 1
ATOM 765 O O . SER A 1 94 ? 17.988 9.355 -27.816 1.00 96.00 94 SER A O 1
ATOM 767 N N . TYR A 1 95 ? 17.466 7.199 -27.512 1.00 95.69 95 TYR A N 1
ATOM 768 C CA . TYR A 1 95 ? 16.239 7.475 -26.767 1.00 95.69 95 TYR A CA 1
ATOM 769 C C . TYR A 1 95 ? 16.515 8.097 -25.395 1.00 95.69 95 TYR A C 1
ATOM 771 O O . TYR A 1 95 ? 15.805 9.028 -25.012 1.00 95.69 95 TYR A O 1
ATOM 779 N N . GLN A 1 96 ? 17.545 7.644 -24.680 1.00 93.06 96 GLN A N 1
ATOM 780 C CA . GLN A 1 96 ? 17.953 8.211 -23.392 1.00 93.06 96 GLN A CA 1
ATOM 781 C C . GLN A 1 96 ? 18.409 9.670 -23.525 1.00 93.06 96 GLN A C 1
ATOM 783 O O . GLN A 1 96 ? 17.992 10.512 -22.727 1.00 93.06 96 GLN A O 1
ATOM 788 N N . ASP A 1 97 ? 19.175 10.003 -24.566 1.00 94.06 97 ASP A N 1
ATOM 789 C CA . ASP A 1 97 ? 19.597 11.385 -24.828 1.00 94.06 97 ASP A CA 1
ATOM 790 C C . ASP A 1 97 ? 18.398 12.298 -25.132 1.00 94.06 97 ASP A C 1
ATOM 792 O O . ASP A 1 97 ? 18.265 13.390 -24.568 1.00 94.06 97 ASP A O 1
ATOM 796 N N . LYS A 1 98 ? 17.452 11.828 -25.960 1.00 94.50 98 LYS A N 1
ATOM 797 C CA . LYS A 1 98 ? 16.193 12.547 -26.234 1.00 94.50 98 LYS A CA 1
ATOM 798 C C . LYS A 1 98 ? 15.355 12.742 -24.968 1.00 94.50 98 LYS A C 1
ATOM 800 O O . LYS A 1 98 ? 14.771 13.810 -24.780 1.00 94.50 98 LYS A O 1
ATOM 805 N N . LEU A 1 99 ? 15.288 11.726 -24.107 1.00 92.06 99 LEU A N 1
ATOM 806 C CA . LEU A 1 99 ? 14.585 11.779 -22.825 1.00 92.06 99 LEU A CA 1
ATOM 807 C C . LEU A 1 99 ? 15.186 12.870 -21.934 1.00 92.06 99 LEU A C 1
ATOM 809 O O . LEU A 1 99 ? 14.441 13.700 -21.412 1.00 92.06 99 LEU A O 1
ATOM 813 N N . LYS A 1 100 ? 16.518 12.924 -21.827 1.00 92.69 100 LYS A N 1
ATOM 814 C CA . LYS A 1 100 ? 17.224 13.960 -21.066 1.00 92.69 100 LYS A CA 1
ATOM 815 C C . LYS A 1 100 ? 16.894 15.367 -21.575 1.00 92.69 100 LYS A C 1
ATOM 817 O O . LYS A 1 100 ? 16.496 16.210 -20.776 1.00 92.69 100 LYS A O 1
ATOM 822 N N . GLY A 1 101 ? 16.948 15.592 -22.890 1.00 92.38 101 GLY A N 1
ATOM 823 C CA . GLY A 1 101 ? 16.602 16.892 -23.479 1.00 92.38 101 GLY A CA 1
ATOM 824 C C . GLY A 1 101 ? 15.144 17.311 -23.233 1.00 92.38 101 GLY A C 1
ATOM 825 O O . GLY A 1 101 ? 14.865 18.473 -22.946 1.00 92.38 101 GLY A O 1
ATOM 826 N N . ILE A 1 102 ? 14.192 16.371 -23.278 1.00 92.19 102 ILE A N 1
ATOM 827 C CA . ILE A 1 102 ? 12.787 16.656 -22.926 1.00 92.19 102 ILE A CA 1
ATOM 828 C C . ILE A 1 102 ? 12.646 16.972 -21.434 1.00 92.19 102 ILE A C 1
ATOM 830 O O . ILE A 1 102 ? 11.885 17.867 -21.069 1.00 92.19 102 ILE A O 1
ATOM 834 N N . GLN A 1 103 ? 13.372 16.264 -20.568 1.00 90.06 103 GLN A N 1
ATOM 835 C CA . GLN A 1 103 ? 13.348 16.514 -19.129 1.00 90.06 103 GLN A CA 1
ATOM 836 C C . GLN A 1 103 ? 13.894 17.906 -18.786 1.00 90.06 103 GLN A C 1
ATOM 838 O O . GLN A 1 103 ? 13.328 18.582 -17.928 1.00 90.06 103 GLN A O 1
ATOM 843 N N . GLU A 1 104 ? 14.946 18.354 -19.470 1.00 92.06 104 GLU A N 1
ATOM 844 C CA . GLU A 1 104 ? 15.475 19.718 -19.358 1.00 92.06 104 GLU A CA 1
ATOM 845 C C . GLU A 1 104 ? 14.417 20.753 -19.765 1.00 92.06 104 GLU A C 1
ATOM 847 O O . GLU A 1 104 ? 14.092 21.626 -18.964 1.00 92.06 104 GLU A O 1
ATOM 852 N N . GLN A 1 105 ? 13.755 20.572 -20.915 1.00 91.88 105 GLN A N 1
ATOM 853 C CA . GLN A 1 105 ? 12.660 21.455 -21.348 1.00 91.88 105 GLN A CA 1
ATOM 854 C C . GLN A 1 105 ? 11.501 21.503 -20.340 1.00 91.88 105 GLN A C 1
ATOM 856 O O . GLN A 1 105 ? 10.928 22.564 -20.093 1.00 91.88 105 GLN A O 1
ATOM 861 N N . ILE A 1 106 ? 11.141 20.365 -19.738 1.00 90.56 106 ILE A N 1
ATOM 862 C CA . ILE A 1 106 ? 10.125 20.310 -18.677 1.00 90.56 106 ILE A CA 1
ATOM 863 C C . ILE A 1 106 ? 10.580 21.106 -17.448 1.00 90.56 106 ILE A C 1
ATOM 865 O O . ILE A 1 106 ? 9.786 21.853 -16.872 1.00 90.56 106 ILE A O 1
ATOM 869 N N . ASN A 1 107 ? 11.840 20.945 -17.040 1.00 87.94 107 ASN A N 1
ATOM 870 C CA . ASN A 1 107 ? 12.398 21.643 -15.886 1.00 87.94 107 ASN A CA 1
ATOM 871 C C . ASN A 1 107 ? 12.436 23.159 -16.113 1.00 87.94 107 ASN A C 1
ATOM 873 O O . ASN A 1 107 ? 12.093 23.907 -15.201 1.00 87.94 107 ASN A O 1
ATOM 877 N N . ASP A 1 108 ? 12.777 23.612 -17.318 1.00 89.00 108 ASP A N 1
ATOM 878 C CA . ASP A 1 108 ? 12.786 25.036 -17.663 1.00 89.00 108 ASP A CA 1
ATOM 879 C C . ASP A 1 108 ? 11.380 25.640 -17.581 1.00 89.00 108 ASP A C 1
ATOM 881 O O . ASP A 1 108 ? 11.190 26.697 -16.981 1.00 89.00 108 ASP A O 1
ATOM 885 N N . LYS A 1 109 ? 10.361 24.922 -18.075 1.00 87.25 109 LYS A N 1
ATOM 886 C CA . LYS A 1 109 ? 8.950 25.338 -17.965 1.00 87.25 109 LYS A CA 1
ATOM 887 C C . LYS A 1 109 ? 8.474 25.418 -16.513 1.00 87.25 109 LYS A C 1
ATOM 889 O O . LYS A 1 109 ? 7.663 26.277 -16.172 1.00 87.25 109 LYS A O 1
ATOM 894 N N . LEU A 1 110 ? 8.961 24.526 -15.649 1.00 87.12 110 LEU A N 1
ATOM 895 C CA . LEU A 1 110 ? 8.677 24.573 -14.214 1.00 87.12 110 LEU A CA 1
ATOM 896 C C . LEU A 1 110 ? 9.396 25.736 -13.518 1.00 87.12 110 LEU A C 1
ATOM 898 O O . LEU A 1 110 ? 8.789 26.369 -12.657 1.00 87.12 110 LEU A O 1
ATOM 902 N N . LYS A 1 111 ? 10.645 26.042 -13.894 1.00 84.75 111 LYS A N 1
ATOM 903 C CA . LYS A 1 111 ? 11.395 27.193 -13.363 1.00 84.75 111 LYS A CA 1
ATOM 904 C C . LYS A 1 111 ? 10.747 28.521 -13.742 1.00 84.75 111 LYS A C 1
ATOM 906 O O . LYS A 1 111 ? 10.509 29.336 -12.859 1.00 84.75 111 LYS A O 1
ATOM 911 N N . GLU A 1 112 ? 10.358 28.684 -15.009 1.00 83.94 112 GLU A N 1
ATOM 912 C CA . GLU A 1 112 ? 9.612 29.861 -15.486 1.00 83.94 112 GLU A CA 1
ATOM 913 C C . GLU A 1 112 ? 8.367 30.109 -14.613 1.00 83.94 112 GLU A C 1
ATOM 915 O O . GLU A 1 112 ? 8.037 31.238 -14.254 1.00 83.94 112 GLU A O 1
ATOM 920 N N . LEU A 1 113 ? 7.693 29.026 -14.215 1.00 84.31 113 LEU A N 1
ATOM 921 C CA . LEU A 1 113 ? 6.513 29.069 -13.361 1.00 84.31 113 LEU A CA 1
ATOM 922 C C . LEU A 1 113 ? 6.835 29.363 -11.881 1.00 84.31 113 LEU A C 1
ATOM 924 O O . LEU A 1 113 ? 6.042 30.021 -11.208 1.00 84.31 113 LEU A O 1
ATOM 928 N N . GLN A 1 114 ? 7.977 28.890 -11.374 1.00 81.00 114 GLN A N 1
ATOM 929 C CA . GLN A 1 114 ? 8.462 29.128 -10.005 1.00 81.00 114 GLN A CA 1
ATOM 930 C C . GLN A 1 114 ? 8.879 30.574 -9.753 1.00 81.00 114 GLN A C 1
ATOM 932 O O . GLN A 1 114 ? 8.693 31.079 -8.647 1.00 81.00 114 GLN A O 1
ATOM 937 N N . GLU A 1 115 ? 9.436 31.232 -10.766 1.00 83.75 115 GLU A N 1
ATOM 938 C CA . GLU A 1 115 ? 9.892 32.621 -10.679 1.00 83.75 115 GLU A CA 1
ATOM 939 C C . GLU A 1 115 ? 8.730 33.619 -10.583 1.00 83.75 115 GLU A C 1
ATOM 941 O O . GLU A 1 115 ? 8.944 34.784 -10.255 1.00 83.75 115 GLU A O 1
ATOM 946 N N . ASN A 1 116 ? 7.487 33.175 -10.801 1.00 86.75 116 ASN A N 1
ATOM 947 C CA . ASN A 1 116 ? 6.308 34.012 -10.636 1.00 86.75 116 ASN A CA 1
ATOM 948 C C . ASN A 1 116 ? 5.942 34.183 -9.141 1.00 86.75 116 ASN A C 1
ATOM 950 O O . ASN A 1 116 ? 5.420 33.242 -8.527 1.00 86.75 116 ASN A O 1
ATOM 954 N N . PRO A 1 117 ? 6.126 35.383 -8.552 1.00 84.75 117 PRO A N 1
ATOM 955 C CA . PRO A 1 117 ? 5.906 35.604 -7.123 1.00 84.75 117 PRO A CA 1
ATOM 956 C C . PRO A 1 117 ? 4.432 35.482 -6.712 1.00 84.75 117 PRO A C 1
ATOM 958 O O . PRO A 1 117 ? 4.140 35.001 -5.618 1.00 84.75 117 PRO A O 1
ATOM 961 N N . GLU A 1 118 ? 3.490 35.865 -7.581 1.00 86.12 118 GLU A N 1
ATOM 962 C CA . GLU A 1 118 ? 2.054 35.758 -7.298 1.00 86.12 118 GLU A CA 1
ATOM 963 C C . GLU A 1 118 ? 1.603 34.296 -7.243 1.00 86.12 118 GLU A C 1
ATOM 965 O O . GLU A 1 118 ? 0.847 33.901 -6.353 1.00 86.12 118 GLU A O 1
ATOM 970 N N . LEU A 1 119 ? 2.095 33.468 -8.170 1.00 85.75 119 LEU A N 1
ATOM 971 C CA . LEU A 1 119 ? 1.797 32.041 -8.164 1.00 85.75 119 LEU A CA 1
ATOM 972 C C . LEU A 1 119 ? 2.473 31.334 -6.991 1.00 85.75 119 LEU A C 1
ATOM 974 O O . LEU A 1 119 ? 1.842 30.485 -6.362 1.00 85.75 119 LEU A O 1
ATOM 978 N N . LYS A 1 120 ? 3.726 31.684 -6.684 1.00 86.44 120 LYS A N 1
ATOM 979 C CA . LYS A 1 120 ? 4.437 31.155 -5.517 1.00 86.44 120 LYS A CA 1
ATOM 980 C C . LYS A 1 120 ? 3.634 31.409 -4.241 1.00 86.44 120 LYS A C 1
ATOM 982 O O . LYS A 1 120 ? 3.300 30.452 -3.545 1.00 86.44 120 LYS A O 1
ATOM 987 N N . LYS A 1 121 ? 3.212 32.658 -4.020 1.00 87.06 121 LYS A N 1
ATOM 988 C CA . LYS A 1 121 ? 2.351 33.034 -2.893 1.00 87.06 121 LYS A CA 1
ATOM 989 C C . LYS A 1 121 ? 1.035 32.251 -2.891 1.00 87.06 121 LYS A C 1
ATOM 991 O O . LYS A 1 121 ? 0.620 31.741 -1.858 1.00 87.06 121 LYS A O 1
ATOM 996 N N . HIS A 1 122 ? 0.387 32.092 -4.047 1.00 88.38 122 HIS A N 1
ATOM 997 C CA . HIS A 1 122 ? -0.840 31.298 -4.136 1.00 88.38 122 HIS A CA 1
ATOM 998 C C . HIS A 1 122 ? -0.622 29.819 -3.761 1.00 88.38 122 HIS A C 1
ATOM 1000 O O . HIS A 1 122 ? -1.457 29.221 -3.082 1.00 88.38 122 HIS A O 1
ATOM 1006 N N . ILE A 1 123 ? 0.486 29.213 -4.196 1.00 89.44 123 ILE A N 1
ATOM 1007 C CA . ILE A 1 123 ? 0.847 27.830 -3.853 1.00 89.44 123 ILE A CA 1
ATOM 1008 C C . ILE A 1 123 ? 1.115 27.704 -2.348 1.00 89.44 123 ILE A C 1
ATOM 1010 O O . ILE A 1 123 ? 0.623 26.754 -1.738 1.00 89.44 123 ILE A O 1
ATOM 1014 N N . GLU A 1 124 ? 1.821 28.666 -1.751 1.00 89.56 124 GLU A N 1
ATOM 1015 C CA . GLU A 1 124 ? 2.055 28.756 -0.303 1.00 89.56 124 GLU A CA 1
ATOM 1016 C C . GLU A 1 124 ? 0.730 28.849 0.472 1.00 89.56 124 GLU A C 1
ATOM 1018 O O . GLU A 1 124 ? 0.450 27.969 1.284 1.00 89.56 124 GLU A O 1
ATOM 1023 N N . GLU A 1 125 ? -0.167 29.780 0.123 1.00 90.00 125 GLU A N 1
ATOM 1024 C CA . GLU A 1 125 ? -1.498 29.916 0.746 1.00 90.00 125 GLU A CA 1
ATOM 1025 C C . GLU A 1 125 ? -2.343 28.627 0.648 1.00 90.00 125 GLU A C 1
ATOM 1027 O O . GLU A 1 125 ? -3.126 28.282 1.543 1.00 90.00 125 GLU A O 1
ATOM 1032 N N . VAL A 1 126 ? -2.237 27.898 -0.470 1.00 91.12 126 VAL A N 1
ATOM 1033 C CA . VAL A 1 126 ? -2.918 26.607 -0.650 1.00 91.12 126 VAL A CA 1
ATOM 1034 C C . VAL A 1 126 ? -2.307 25.536 0.253 1.00 91.12 126 VAL A C 1
ATOM 1036 O O . VAL A 1 126 ? -3.060 24.740 0.828 1.00 91.12 126 VAL A O 1
ATOM 1039 N N . MET A 1 127 ? -0.975 25.472 0.345 1.00 91.12 127 MET A N 1
ATOM 1040 C CA . MET A 1 127 ? -0.268 24.535 1.222 1.00 91.12 127 MET A CA 1
ATOM 1041 C C . MET A 1 127 ? -0.623 24.797 2.684 1.00 91.12 127 MET A C 1
ATOM 1043 O O . MET A 1 127 ? -1.016 23.860 3.377 1.00 91.12 127 MET A O 1
ATOM 1047 N N . GLU A 1 128 ? -0.600 26.056 3.120 1.00 90.88 128 GLU A N 1
ATOM 1048 C CA . GLU A 1 128 ? -0.993 26.475 4.469 1.00 90.88 128 GLU A CA 1
ATOM 1049 C C . GLU A 1 128 ? -2.387 25.962 4.832 1.00 90.88 128 GLU A C 1
ATOM 1051 O O . GLU A 1 128 ? -2.541 25.172 5.764 1.00 90.88 128 GLU A O 1
ATOM 1056 N N . LYS A 1 129 ? -3.404 26.292 4.024 1.00 92.12 129 LYS A N 1
ATOM 1057 C CA . LYS A 1 129 ? -4.788 25.841 4.257 1.00 92.12 129 LYS A CA 1
ATOM 1058 C C . LYS A 1 129 ? -4.910 24.320 4.309 1.00 92.12 129 LYS A C 1
ATOM 1060 O O . LYS A 1 129 ? -5.781 23.784 5.000 1.00 92.12 129 LYS A O 1
ATOM 1065 N N . ARG A 1 130 ? -4.093 23.593 3.541 1.00 92.19 130 ARG A N 1
ATOM 1066 C CA . ARG A 1 130 ? -4.077 22.123 3.569 1.00 92.19 130 ARG A CA 1
ATOM 1067 C C . ARG A 1 130 ? -3.438 21.600 4.848 1.00 92.19 130 ARG A C 1
ATOM 1069 O O . ARG A 1 130 ? -4.000 20.672 5.428 1.00 92.19 130 ARG A O 1
ATOM 1076 N N . TYR A 1 131 ? -2.326 22.176 5.293 1.00 94.06 131 TYR A N 1
ATOM 1077 C CA . TYR A 1 131 ? -1.684 21.794 6.546 1.00 94.06 131 TYR A CA 1
ATOM 1078 C C . TYR A 1 131 ? -2.551 22.132 7.758 1.00 94.06 131 TYR A C 1
ATOM 1080 O O . TYR A 1 131 ? -2.747 21.259 8.596 1.00 94.06 131 TYR A O 1
ATOM 1088 N N . GLU A 1 132 ? -3.189 23.303 7.805 1.00 92.81 132 GLU A N 1
ATOM 1089 C CA . GLU A 1 132 ? -4.143 23.668 8.864 1.00 92.81 132 GLU A CA 1
ATOM 1090 C C . GLU A 1 132 ? -5.305 22.664 8.965 1.00 92.81 132 GLU A C 1
ATOM 1092 O O . GLU A 1 132 ? -5.652 22.192 10.052 1.00 92.81 132 GLU A O 1
ATOM 1097 N N . ARG A 1 133 ? -5.885 22.266 7.823 1.00 94.69 133 ARG A N 1
ATOM 1098 C CA . ARG A 1 133 ? -6.938 21.235 7.790 1.00 94.69 133 ARG A CA 1
ATOM 1099 C C . ARG A 1 133 ? -6.429 19.883 8.276 1.00 94.69 133 ARG A C 1
ATOM 1101 O O . ARG A 1 133 ? -7.094 19.248 9.092 1.00 94.69 133 ARG A O 1
ATOM 1108 N N . ARG A 1 134 ? -5.253 19.449 7.806 1.00 93.75 134 ARG A N 1
ATOM 1109 C CA . ARG A 1 134 ? -4.639 18.189 8.251 1.00 93.75 134 ARG A CA 1
ATOM 1110 C C . ARG A 1 134 ? -4.365 18.209 9.750 1.00 93.75 134 ARG A C 1
ATOM 1112 O O . ARG A 1 134 ? -4.692 17.235 10.415 1.00 93.75 134 ARG A O 1
ATOM 1119 N N . LEU A 1 135 ? -3.856 19.316 10.288 1.00 94.75 135 LEU A N 1
ATOM 1120 C CA . LEU A 1 135 ? -3.629 19.487 11.721 1.00 94.75 135 LEU A CA 1
ATOM 1121 C C . LEU A 1 135 ? -4.916 19.362 12.521 1.00 94.75 135 LEU A C 1
ATOM 1123 O O . LEU A 1 135 ? -4.942 18.632 13.508 1.00 94.75 135 LEU A O 1
ATOM 1127 N N . LYS A 1 136 ? -5.998 20.016 12.088 1.00 96.06 136 LYS A N 1
ATOM 1128 C CA . LYS A 1 136 ? -7.305 19.892 12.744 1.00 96.06 136 LYS A CA 1
ATOM 1129 C C . LYS A 1 136 ? -7.786 18.438 12.770 1.00 96.06 136 LYS A C 1
ATOM 1131 O O . LYS A 1 136 ? -8.199 17.941 13.819 1.00 96.06 136 LYS A O 1
ATOM 1136 N N . ASP A 1 137 ? -7.699 17.747 11.637 1.00 96.38 137 ASP A N 1
ATOM 1137 C CA . ASP A 1 137 ? -8.116 16.348 11.522 1.00 96.38 137 ASP A CA 1
ATOM 1138 C C . ASP A 1 137 ? -7.237 15.409 12.360 1.00 96.38 137 ASP A C 1
ATOM 1140 O O . ASP A 1 137 ? -7.735 14.466 12.978 1.00 96.38 137 ASP A O 1
ATOM 1144 N N . GLU A 1 138 ? -5.927 15.646 12.397 1.00 96.38 138 GLU A N 1
ATOM 1145 C CA . GLU A 1 138 ? -4.982 14.845 13.171 1.00 96.38 138 GLU A CA 1
ATOM 1146 C C . GLU A 1 138 ? -5.102 15.086 14.671 1.00 96.38 138 GLU A C 1
ATOM 1148 O O . GLU A 1 138 ? -5.075 14.114 15.422 1.00 96.38 138 GLU A O 1
ATOM 1153 N N . LYS A 1 139 ? -5.325 16.332 15.109 1.00 96.50 139 LYS A N 1
ATOM 1154 C CA . LYS A 1 139 ? -5.618 16.666 16.511 1.00 96.50 139 LYS A CA 1
ATOM 1155 C C . LYS A 1 139 ? -6.896 15.968 16.978 1.00 96.50 139 LYS A C 1
ATOM 1157 O O . LYS A 1 139 ? -6.875 15.304 18.010 1.00 96.50 139 LYS A O 1
ATOM 1162 N N . LYS A 1 140 ? -7.960 15.975 16.163 1.00 97.44 140 LYS A N 1
ATOM 1163 C CA . LYS A 1 140 ? -9.193 15.219 16.455 1.00 97.44 140 LYS A CA 1
ATOM 1164 C C . LYS A 1 140 ? -8.945 13.708 16.544 1.00 97.44 140 LYS A C 1
ATOM 1166 O O . LYS A 1 140 ? -9.462 13.039 17.435 1.00 97.44 140 LYS A O 1
ATOM 1171 N N . LYS A 1 141 ? -8.153 13.137 15.629 1.00 97.44 141 LYS A N 1
ATOM 1172 C CA . LYS A 1 141 ? -7.800 11.703 15.663 1.00 97.44 141 LYS A CA 1
ATOM 1173 C C . LYS A 1 141 ? -6.947 11.344 16.882 1.00 97.44 141 LYS A C 1
ATOM 1175 O O . LYS A 1 141 ? -7.160 10.282 17.465 1.00 97.44 141 LYS A O 1
ATOM 1180 N N . LEU A 1 142 ? -6.009 12.213 17.260 1.00 97.75 142 LEU A N 1
ATOM 1181 C CA . LEU A 1 142 ? -5.190 12.067 18.460 1.00 97.75 142 LEU A CA 1
ATOM 1182 C C . LEU A 1 142 ? -6.064 12.062 19.713 1.00 97.75 142 LEU A C 1
ATOM 1184 O O . LEU A 1 142 ? -5.922 11.159 20.532 1.00 97.75 142 LEU A O 1
ATOM 1188 N N . GLU A 1 143 ? -6.990 13.013 19.830 1.00 97.31 143 GLU A N 1
ATOM 1189 C CA . GLU A 1 143 ? -7.931 13.103 20.947 1.00 97.31 143 GLU A CA 1
ATOM 1190 C C . GLU A 1 143 ? -8.766 11.822 21.077 1.00 97.31 143 GLU A C 1
ATOM 1192 O O . GLU A 1 143 ? -8.788 11.198 22.136 1.00 97.31 143 GLU A O 1
ATOM 1197 N N . VAL A 1 144 ? -9.368 11.350 19.978 1.00 96.19 144 VAL A N 1
ATOM 1198 C CA . VAL A 1 144 ? -10.141 10.097 19.969 1.00 96.19 144 VAL A CA 1
ATOM 1199 C C . VAL A 1 144 ? -9.280 8.902 20.390 1.00 96.19 144 VAL A C 1
ATOM 1201 O O . VAL A 1 144 ? -9.709 8.097 21.218 1.00 96.19 144 VAL A O 1
ATOM 1204 N N . ALA A 1 145 ? -8.066 8.767 19.849 1.00 96.69 145 ALA A N 1
ATOM 1205 C CA . ALA A 1 145 ? -7.166 7.668 20.204 1.00 96.69 145 ALA A CA 1
ATOM 1206 C C . ALA A 1 145 ? -6.707 7.741 21.671 1.00 96.69 145 ALA A C 1
ATOM 1208 O O . ALA A 1 145 ? -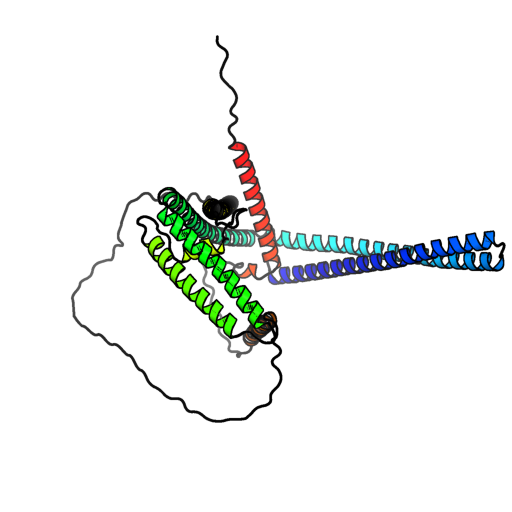6.616 6.706 22.334 1.00 96.69 145 ALA A O 1
ATOM 1209 N N . SER A 1 146 ? -6.456 8.948 22.185 1.00 96.62 146 SER A N 1
ATOM 1210 C CA . SER A 1 146 ? -6.078 9.197 23.578 1.00 96.62 146 SER A CA 1
ATOM 1211 C C . SER A 1 146 ? -7.220 8.851 24.535 1.00 96.62 146 SER A C 1
ATOM 1213 O O . SER A 1 146 ? -7.019 8.099 25.487 1.00 96.62 146 SER A O 1
ATOM 1215 N N . ASN A 1 147 ? -8.446 9.279 24.222 1.00 95.62 147 ASN A N 1
ATOM 1216 C CA . ASN A 1 147 ? -9.636 8.961 25.010 1.00 95.62 147 ASN A CA 1
ATOM 1217 C C . ASN A 1 147 ? -9.890 7.448 25.051 1.00 95.62 147 ASN A C 1
ATOM 1219 O O . ASN A 1 147 ? -10.098 6.880 26.123 1.00 95.62 147 ASN A O 1
ATOM 1223 N N . LYS A 1 148 ? -9.783 6.760 23.906 1.00 95.62 148 LYS A N 1
ATOM 1224 C CA . LYS A 1 148 ? -9.869 5.290 23.852 1.00 95.62 148 LYS A CA 1
ATOM 1225 C C . LYS A 1 148 ? -8.773 4.617 24.680 1.00 95.62 148 LYS A C 1
ATOM 1227 O O . LYS A 1 148 ? -9.042 3.641 25.376 1.00 95.62 148 LYS A O 1
ATOM 1232 N N . LYS A 1 149 ? -7.539 5.131 24.629 1.00 95.75 149 LYS A N 1
ATOM 1233 C CA . LYS A 1 149 ? -6.419 4.612 25.430 1.00 95.75 149 LYS A CA 1
ATOM 1234 C C . LYS A 1 149 ? -6.711 4.748 26.924 1.00 95.75 149 LYS A C 1
ATOM 1236 O O . LYS A 1 149 ? -6.571 3.762 27.641 1.00 95.75 149 LYS A O 1
ATOM 1241 N N . ALA A 1 150 ? -7.179 5.915 27.363 1.00 95.19 150 ALA A N 1
ATOM 1242 C CA . ALA A 1 150 ? -7.537 6.170 28.754 1.00 95.19 150 ALA A CA 1
ATOM 1243 C C . ALA A 1 150 ? -8.666 5.243 29.240 1.00 95.19 150 ALA A C 1
ATOM 1245 O O . ALA A 1 150 ? -8.597 4.721 30.350 1.00 95.19 150 ALA A O 1
ATOM 1246 N N . LYS A 1 151 ? -9.675 4.970 28.401 1.00 94.69 151 LYS A N 1
ATOM 1247 C CA . LYS A 1 151 ? -10.733 3.992 28.712 1.00 94.69 151 LYS A CA 1
ATOM 1248 C C . LYS A 1 151 ? -10.185 2.579 28.920 1.00 94.69 151 LYS A C 1
ATOM 1250 O O . LYS A 1 151 ? -10.568 1.918 29.880 1.00 94.69 151 LYS A O 1
ATOM 1255 N N . ILE A 1 152 ? -9.262 2.126 28.066 1.00 95.62 152 ILE A N 1
ATOM 1256 C CA . ILE A 1 152 ? -8.610 0.815 28.222 1.00 95.62 152 ILE A CA 1
ATOM 1257 C C . ILE A 1 152 ? -7.734 0.771 29.477 1.00 95.62 152 ILE A C 1
ATOM 1259 O O . ILE A 1 152 ? -7.746 -0.233 30.180 1.00 95.62 152 ILE A O 1
ATOM 1263 N N . GLU A 1 153 ? -7.009 1.844 29.796 1.00 95.31 153 GLU A N 1
ATOM 1264 C CA . GLU A 1 153 ? -6.199 1.928 31.021 1.00 95.31 153 GLU A CA 1
ATOM 1265 C C . GLU A 1 153 ? -7.072 1.868 32.285 1.00 95.31 153 GLU A C 1
ATOM 1267 O O . GLU A 1 153 ? -6.775 1.096 33.197 1.00 95.31 153 GLU A O 1
ATOM 1272 N N . LYS A 1 154 ? -8.209 2.577 32.303 1.00 94.69 154 LYS A N 1
ATOM 1273 C CA . LYS A 1 154 ? -9.208 2.466 33.380 1.00 94.69 154 LYS A CA 1
ATOM 1274 C C . LYS A 1 154 ? -9.811 1.063 33.470 1.00 94.69 154 LYS A C 1
ATOM 1276 O O . LYS A 1 154 ? -9.954 0.525 34.566 1.00 94.69 154 LYS A O 1
ATOM 1281 N N . LEU A 1 155 ? -10.135 0.438 32.333 1.00 94.94 155 LEU A N 1
ATOM 1282 C CA . LEU A 1 155 ? -10.633 -0.939 32.306 1.00 94.94 155 LEU A CA 1
ATOM 1283 C C . LEU A 1 155 ? -9.600 -1.911 32.892 1.00 94.94 155 LEU A C 1
ATOM 1285 O O . LEU A 1 155 ? -9.964 -2.765 33.694 1.00 94.94 155 LEU A O 1
ATOM 1289 N N . GLN A 1 156 ? -8.317 -1.761 32.544 1.00 94.75 156 GLN A N 1
ATOM 1290 C CA . GLN A 1 156 ? -7.226 -2.556 33.118 1.00 94.75 156 GLN A CA 1
ATOM 1291 C C . GLN A 1 156 ? -7.150 -2.398 34.640 1.00 94.75 156 GLN A C 1
ATOM 1293 O O . GLN A 1 156 ? -7.044 -3.395 35.354 1.00 94.75 156 GLN A O 1
ATOM 1298 N N . GLU A 1 157 ? -7.239 -1.167 35.144 1.00 94.69 157 GLU A N 1
ATOM 1299 C CA . GLU A 1 157 ? -7.226 -0.893 36.580 1.00 94.69 157 GLU A CA 1
ATOM 1300 C C . GLU A 1 157 ? -8.392 -1.582 37.306 1.00 94.69 157 GLU A C 1
ATOM 1302 O O . GLU A 1 157 ? -8.185 -2.263 38.312 1.00 94.69 157 GLU A O 1
ATOM 1307 N N . ILE A 1 158 ? -9.612 -1.463 36.776 1.00 94.50 158 ILE A N 1
ATOM 1308 C CA . ILE A 1 158 ? -10.812 -2.066 37.372 1.00 94.50 158 ILE A CA 1
ATOM 1309 C C . ILE A 1 158 ? -10.751 -3.597 37.315 1.00 94.50 158 ILE A C 1
ATOM 1311 O O . ILE A 1 158 ? -11.070 -4.258 38.303 1.00 94.50 158 ILE A O 1
ATOM 1315 N N . VAL A 1 159 ? -10.307 -4.170 36.194 1.00 94.50 159 VAL A N 1
ATOM 1316 C CA . VAL A 1 159 ? -10.126 -5.623 36.028 1.00 94.50 159 VAL A CA 1
ATOM 1317 C C . VAL A 1 159 ? -9.124 -6.182 37.038 1.00 94.50 159 VAL A C 1
ATOM 1319 O O . VAL A 1 159 ? -9.336 -7.275 37.562 1.00 94.50 159 VAL A O 1
ATOM 1322 N N . ASN A 1 160 ? -8.057 -5.439 37.340 1.00 92.31 160 ASN A N 1
ATOM 1323 C CA . ASN A 1 160 ? -7.061 -5.847 38.330 1.00 92.31 160 ASN A CA 1
ATOM 1324 C C . ASN A 1 160 ? -7.598 -5.775 39.768 1.00 92.31 160 ASN A C 1
ATOM 1326 O O . ASN A 1 160 ? -7.187 -6.572 40.608 1.00 92.31 160 ASN A O 1
ATOM 1330 N N . LYS A 1 161 ? -8.522 -4.848 40.050 1.00 93.50 161 LYS A N 1
ATOM 1331 C CA . LYS A 1 161 ? -9.138 -4.680 41.377 1.00 93.50 161 LYS A CA 1
ATOM 1332 C C . LYS A 1 161 ? -10.333 -5.606 41.617 1.00 93.50 161 LYS A C 1
ATOM 1334 O O . LYS A 1 161 ? -10.606 -5.943 42.764 1.00 93.50 161 LYS A O 1
ATOM 1339 N N . SER A 1 162 ? -11.064 -5.996 40.570 1.00 93.25 162 SER A N 1
ATOM 1340 C CA . SER A 1 162 ? -12.328 -6.730 40.698 1.00 93.25 162 SER A CA 1
ATOM 1341 C C . SER A 1 162 ? -12.349 -8.035 39.889 1.00 93.25 162 SER A C 1
ATOM 1343 O O . SER A 1 162 ? -12.512 -8.010 38.662 1.00 93.25 162 SER A O 1
ATOM 1345 N N . PRO A 1 163 ? -12.279 -9.202 40.565 1.00 93.62 163 PRO A N 1
ATOM 1346 C CA . PRO A 1 163 ? -12.398 -10.511 39.920 1.00 93.62 163 PRO A CA 1
ATOM 1347 C C . PRO A 1 163 ? -13.705 -10.700 39.140 1.00 93.62 163 PRO A C 1
ATOM 1349 O O . PRO A 1 163 ? -13.719 -11.377 38.114 1.00 93.62 163 PRO A O 1
ATOM 1352 N N . SER A 1 164 ? -14.802 -10.080 39.582 1.00 93.25 164 SER A N 1
ATOM 1353 C CA . SER A 1 164 ? -16.097 -10.170 38.898 1.00 93.25 164 SER A CA 1
ATOM 1354 C C . SER A 1 164 ? -16.043 -9.544 37.506 1.00 93.25 164 SER A C 1
ATOM 1356 O O . SER A 1 164 ? -16.484 -10.157 36.541 1.00 93.25 164 SER A O 1
ATOM 1358 N N . VAL A 1 165 ? -15.414 -8.372 37.375 1.00 94.62 165 VAL A N 1
ATOM 1359 C CA . VAL A 1 165 ? -15.263 -7.668 36.088 1.00 94.62 165 VAL A CA 1
ATOM 1360 C C . VAL A 1 165 ? -14.407 -8.478 35.123 1.00 94.62 165 VAL A C 1
ATOM 1362 O O . VAL A 1 165 ? -14.746 -8.626 33.947 1.00 94.62 165 VAL A O 1
ATOM 1365 N N . LYS A 1 166 ? -13.330 -9.077 35.643 1.00 95.56 166 LYS A N 1
ATOM 1366 C CA . LYS A 1 166 ? -12.509 -10.038 34.904 1.00 95.56 166 LYS A CA 1
ATOM 1367 C C . LYS A 1 166 ? -13.350 -11.207 34.380 1.00 95.56 166 LYS A C 1
ATOM 1369 O O . LYS A 1 166 ? -13.230 -11.557 33.207 1.00 95.56 166 LYS A O 1
ATOM 1374 N N . ASN A 1 167 ? -14.216 -11.781 35.215 1.00 95.81 167 ASN A N 1
ATOM 1375 C CA . ASN A 1 167 ? -15.084 -12.892 34.822 1.00 95.81 167 ASN A CA 1
ATOM 1376 C C . ASN A 1 167 ? -16.131 -12.479 33.778 1.00 95.81 167 ASN A C 1
ATOM 1378 O O . ASN A 1 167 ? -16.363 -13.241 32.842 1.00 95.81 167 ASN A O 1
ATOM 1382 N N . TYR A 1 168 ? -16.711 -11.279 33.884 1.00 95.81 168 TYR A N 1
ATOM 1383 C CA . TYR A 1 168 ? -17.656 -10.765 32.887 1.00 95.81 168 TYR A CA 1
ATOM 1384 C C . TYR A 1 168 ? -16.996 -10.640 31.511 1.00 95.81 168 TYR A C 1
ATOM 1386 O O . TYR A 1 168 ? -17.518 -11.176 30.535 1.00 95.81 168 TYR A O 1
ATOM 1394 N N . LEU A 1 169 ? -15.811 -10.022 31.432 1.00 95.88 169 LEU A N 1
ATOM 1395 C CA . LEU A 1 169 ? -15.068 -9.881 30.174 1.00 95.88 169 LEU A CA 1
ATOM 1396 C C . LEU A 1 169 ? -14.651 -11.228 29.585 1.00 95.88 169 LEU A C 1
ATOM 1398 O O . LEU A 1 169 ? -14.865 -11.461 28.398 1.00 95.88 169 LEU A O 1
ATOM 1402 N N . ILE A 1 170 ? -14.099 -12.133 30.400 1.00 96.19 170 ILE A N 1
ATOM 1403 C CA . ILE A 1 170 ? -13.731 -13.481 29.943 1.00 96.19 170 ILE A CA 1
ATOM 1404 C C . ILE A 1 170 ? -14.972 -14.232 29.442 1.00 96.19 170 ILE A C 1
ATOM 1406 O O . ILE A 1 170 ? -14.905 -14.910 28.419 1.00 96.19 170 ILE A O 1
ATOM 1410 N N . GLY A 1 171 ? -16.111 -14.100 30.128 1.00 96.31 171 GLY A N 1
ATOM 1411 C CA . GLY A 1 171 ? -17.378 -14.705 29.724 1.00 96.31 171 GLY A CA 1
ATOM 1412 C C . GLY A 1 171 ? -17.894 -14.173 28.386 1.00 96.31 171 GLY A C 1
ATOM 1413 O O . GLY A 1 171 ? -18.304 -14.968 27.538 1.00 96.31 171 GLY A O 1
ATOM 1414 N N . ILE A 1 172 ? -17.829 -12.853 28.177 1.00 96.81 172 ILE A N 1
ATOM 1415 C CA . ILE A 1 172 ? -18.167 -12.213 26.896 1.00 96.81 172 ILE A CA 1
ATOM 1416 C C . ILE A 1 172 ? -17.244 -12.744 25.800 1.00 96.81 172 ILE A C 1
ATOM 1418 O O . ILE A 1 172 ? -17.721 -13.321 24.830 1.00 96.81 172 ILE A O 1
ATOM 1422 N N . MET A 1 173 ? -15.928 -12.632 25.990 1.00 96.50 173 MET A N 1
ATOM 1423 C CA . MET A 1 173 ? -14.935 -13.005 24.983 1.00 96.50 173 MET A CA 1
ATOM 1424 C C . MET A 1 173 ? -14.991 -14.499 24.613 1.00 96.50 173 MET A C 1
ATOM 1426 O O . MET A 1 173 ? -14.904 -14.838 23.435 1.00 96.50 173 MET A O 1
ATOM 1430 N N . ASN A 1 174 ? -15.176 -15.401 25.587 1.00 95.75 174 ASN A N 1
ATOM 1431 C CA . ASN A 1 174 ? -15.328 -16.838 25.315 1.00 95.75 174 ASN A CA 1
ATOM 1432 C C . ASN A 1 174 ? -16.579 -17.111 24.477 1.00 95.75 174 ASN A C 1
ATOM 1434 O O . ASN A 1 174 ? -16.523 -17.880 23.521 1.00 95.75 174 ASN A O 1
ATOM 1438 N N . SER A 1 175 ? -17.695 -16.468 24.829 1.00 96.81 175 SER A N 1
ATOM 1439 C CA . SER A 1 175 ? -18.957 -16.631 24.105 1.00 96.81 175 SER A CA 1
ATOM 1440 C C . SER A 1 175 ? -18.848 -16.078 22.682 1.00 96.81 175 SER A C 1
ATOM 1442 O O . SER A 1 175 ? -19.336 -16.713 21.756 1.00 96.81 175 SER A O 1
ATOM 1444 N N . THR A 1 176 ? -18.151 -14.952 22.484 1.00 96.00 176 THR A N 1
ATOM 1445 C CA . THR A 1 176 ? -17.872 -14.388 21.154 1.00 96.00 176 THR A CA 1
ATOM 1446 C C . THR A 1 176 ? -17.061 -15.351 20.287 1.00 96.00 176 THR A C 1
ATOM 1448 O O . THR A 1 176 ? -17.486 -15.665 19.179 1.00 96.00 176 THR A O 1
ATOM 1451 N N . LEU A 1 177 ? -15.946 -15.886 20.801 1.00 94.69 177 LEU A N 1
ATOM 1452 C CA . LEU A 1 177 ? -15.125 -16.847 20.053 1.00 94.69 177 LEU A CA 1
ATOM 1453 C C . LEU A 1 177 ? -15.894 -18.122 19.701 1.00 94.69 177 LEU A C 1
ATOM 1455 O O . LEU A 1 177 ? -15.682 -18.693 18.633 1.00 94.69 177 LEU A O 1
ATOM 1459 N N . GLU A 1 178 ? -16.762 -18.591 20.595 1.00 95.75 178 GLU A N 1
ATOM 1460 C CA . GLU A 1 178 ? -17.563 -19.782 20.335 1.00 95.75 178 GLU A CA 1
ATOM 1461 C C . GLU A 1 178 ? -18.655 -19.513 19.295 1.00 95.75 178 GLU A C 1
ATOM 1463 O O . GLU A 1 178 ? -18.817 -20.311 18.376 1.00 95.75 178 GLU A O 1
ATOM 1468 N N . ILE A 1 179 ? -19.323 -18.355 19.347 1.00 96.69 179 ILE A N 1
ATOM 1469 C CA . ILE A 1 179 ? -20.261 -17.929 18.298 1.00 96.69 179 ILE A CA 1
ATOM 1470 C C . ILE A 1 179 ? -19.572 -17.905 16.929 1.00 96.69 179 ILE A C 1
ATOM 1472 O O . ILE A 1 179 ? -20.144 -18.410 15.965 1.00 96.69 179 ILE A O 1
ATOM 1476 N N . ASP A 1 180 ? -18.352 -17.373 16.826 1.00 95.00 180 ASP A N 1
ATOM 1477 C CA . ASP A 1 180 ?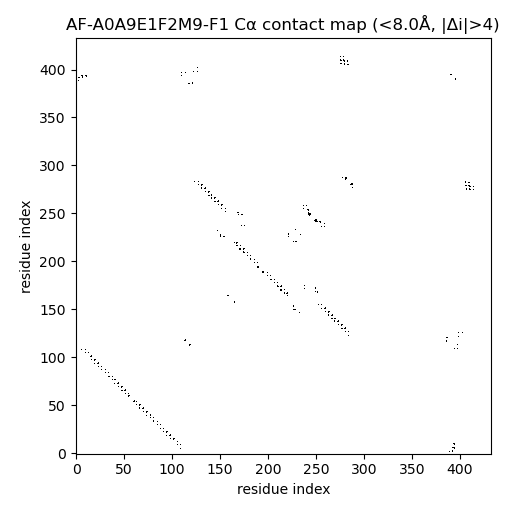 -17.626 -17.317 15.550 1.00 95.00 180 ASP A CA 1
ATOM 1478 C C . ASP A 1 180 ? -17.308 -18.718 15.002 1.00 95.00 180 ASP A C 1
ATOM 1480 O O . ASP A 1 180 ? -17.448 -18.968 13.800 1.00 95.00 180 ASP A O 1
ATOM 1484 N N . LYS A 1 181 ? -16.950 -19.671 15.876 1.00 96.00 181 LYS A N 1
ATOM 1485 C CA . LYS A 1 181 ? -16.764 -21.078 15.482 1.00 96.00 181 LYS A CA 1
ATOM 1486 C C . LYS A 1 181 ? -18.071 -21.716 15.018 1.00 96.00 181 LYS A C 1
ATOM 1488 O O . LYS A 1 181 ? -18.074 -22.374 13.979 1.00 96.00 181 LYS A O 1
ATOM 1493 N N . LEU A 1 182 ? -19.163 -21.526 15.760 1.00 97.88 182 LEU A N 1
ATOM 1494 C CA . LEU A 1 182 ? -20.477 -22.081 15.422 1.00 97.88 182 LEU A CA 1
ATOM 1495 C C . LEU A 1 182 ? -20.992 -21.508 14.095 1.00 97.88 182 LEU A C 1
ATOM 1497 O O . LEU A 1 182 ? -21.470 -22.262 13.251 1.00 97.88 182 LEU A O 1
ATOM 1501 N N . LYS A 1 183 ? -20.820 -20.201 13.856 1.00 97.19 183 LYS A N 1
ATOM 1502 C CA . LYS A 1 183 ? -21.155 -19.557 12.575 1.00 97.19 183 LYS A CA 1
ATOM 1503 C C . LYS A 1 183 ? -20.369 -20.164 11.417 1.00 97.19 183 LYS A C 1
ATOM 1505 O O . LYS A 1 183 ? -20.964 -20.506 10.401 1.00 97.19 183 LYS A O 1
ATOM 1510 N N . LYS A 1 184 ? -19.063 -20.387 11.595 1.00 96.62 184 LYS A N 1
ATOM 1511 C CA . LYS A 1 184 ? -18.238 -21.050 10.578 1.00 96.62 184 LYS A CA 1
ATOM 1512 C C . LYS A 1 184 ? -18.708 -22.483 10.295 1.00 96.62 184 LYS A C 1
ATOM 1514 O O . LYS A 1 184 ? -18.812 -22.864 9.135 1.00 96.62 184 LYS A O 1
ATOM 1519 N N . GLN A 1 185 ? -19.050 -23.254 11.330 1.00 96.69 185 GLN A N 1
ATOM 1520 C CA . GLN A 1 185 ? -19.615 -24.599 11.157 1.00 96.69 185 GLN A CA 1
ATOM 1521 C C . GLN A 1 185 ? -20.948 -24.573 10.401 1.00 96.69 185 GLN A C 1
ATOM 1523 O O . GLN A 1 185 ? -21.176 -25.420 9.542 1.00 96.69 185 GLN A O 1
ATOM 1528 N N . ILE A 1 186 ? -21.820 -23.601 10.687 1.00 96.62 186 ILE A N 1
ATOM 1529 C CA . ILE A 1 186 ? -23.074 -23.409 9.948 1.00 96.62 186 ILE A CA 1
ATOM 1530 C C . ILE A 1 186 ? -22.788 -23.111 8.471 1.00 96.62 186 ILE A C 1
ATOM 1532 O O . ILE A 1 186 ? -23.431 -23.697 7.603 1.00 96.62 186 ILE A O 1
ATOM 1536 N N . ASP A 1 187 ? -21.830 -22.234 8.171 1.00 96.44 187 ASP A N 1
ATOM 1537 C CA . ASP A 1 187 ? -21.468 -21.892 6.791 1.00 96.44 187 ASP A CA 1
ATOM 1538 C C . ASP A 1 187 ? -20.904 -23.090 6.015 1.00 96.44 187 ASP A C 1
ATOM 1540 O O . ASP A 1 187 ? -21.188 -23.235 4.825 1.00 96.44 187 ASP A O 1
ATOM 1544 N N . ASP A 1 188 ? -20.141 -23.964 6.674 1.00 95.19 188 ASP A N 1
ATOM 1545 C CA . ASP A 1 188 ? -19.637 -25.205 6.077 1.00 95.19 188 ASP A CA 1
ATOM 1546 C C . ASP A 1 188 ? -20.775 -26.218 5.845 1.00 95.19 188 ASP A C 1
ATOM 1548 O O . ASP A 1 188 ? -20.868 -26.808 4.768 1.00 95.19 188 ASP A O 1
ATOM 1552 N N . LEU A 1 189 ? -21.700 -26.367 6.802 1.00 94.88 189 LEU A N 1
ATOM 1553 C CA . LEU A 1 189 ? -22.876 -27.241 6.667 1.00 94.88 189 LEU A CA 1
ATOM 1554 C C . LEU A 1 189 ? -23.836 -26.783 5.564 1.00 94.88 189 LEU A C 1
ATOM 1556 O O . LEU A 1 189 ? -24.415 -27.618 4.876 1.00 94.88 189 LEU A O 1
ATOM 1560 N N . LYS A 1 190 ? -23.982 -25.470 5.351 1.00 94.19 190 LYS A N 1
ATOM 1561 C CA . LYS A 1 190 ? -24.782 -24.911 4.247 1.00 94.19 190 LYS A CA 1
ATOM 1562 C C . LYS A 1 190 ? -24.216 -25.238 2.863 1.00 94.19 190 LYS A C 1
ATOM 1564 O O . LYS A 1 190 ? -24.954 -25.175 1.886 1.00 94.19 190 LYS A O 1
ATOM 1569 N N . LYS A 1 191 ? -22.920 -25.553 2.774 1.00 93.94 191 LYS A N 1
ATOM 1570 C CA . LYS A 1 191 ? -22.241 -25.943 1.527 1.00 93.94 191 LYS A CA 1
ATOM 1571 C C . LYS A 1 191 ? -22.204 -27.458 1.320 1.00 93.94 191 LYS A C 1
ATOM 1573 O O . LYS A 1 191 ? -21.829 -27.903 0.239 1.00 93.94 191 LYS A O 1
ATOM 1578 N N . ALA A 1 192 ? -22.541 -28.245 2.340 1.00 92.31 192 ALA A N 1
ATOM 1579 C CA . ALA A 1 192 ? -22.588 -29.697 2.242 1.00 92.31 192 ALA A CA 1
ATOM 1580 C C . ALA A 1 192 ? -23.810 -30.156 1.428 1.00 92.31 192 ALA A C 1
ATOM 1582 O O . ALA A 1 192 ? -24.847 -29.494 1.416 1.00 92.31 192 ALA A O 1
ATOM 1583 N N . ASN A 1 193 ? -23.696 -31.312 0.769 1.00 88.62 193 ASN A N 1
ATOM 1584 C CA . ASN A 1 193 ? -24.809 -31.963 0.084 1.00 88.62 193 ASN A CA 1
ATOM 1585 C C . ASN A 1 193 ? -24.905 -33.432 0.545 1.00 88.62 193 ASN A C 1
ATOM 1587 O O . ASN A 1 193 ? -23.959 -34.185 0.297 1.00 88.62 193 ASN A O 1
ATOM 1591 N N . PRO A 1 194 ? -25.998 -33.853 1.213 1.00 87.88 194 PRO A N 1
ATOM 1592 C CA . PRO A 1 194 ? -27.186 -33.065 1.562 1.00 87.88 194 PRO A CA 1
ATOM 1593 C C . PRO A 1 194 ? -26.939 -32.052 2.695 1.00 87.88 194 PRO A C 1
ATOM 1595 O O . PRO A 1 194 ? -26.041 -32.224 3.519 1.00 87.88 194 PRO A O 1
ATOM 1598 N N . ILE A 1 195 ? -27.765 -31.003 2.745 1.00 93.19 195 ILE A N 1
ATOM 1599 C CA . ILE A 1 195 ? -27.729 -29.987 3.807 1.00 93.19 195 ILE A CA 1
ATOM 1600 C C . ILE A 1 195 ? -28.354 -30.560 5.086 1.00 93.19 195 ILE A C 1
ATOM 1602 O O . ILE A 1 195 ? -29.520 -30.956 5.095 1.00 93.19 195 ILE A O 1
ATOM 1606 N N . ASP A 1 196 ? -27.609 -30.535 6.191 1.00 92.06 196 ASP A N 1
ATOM 1607 C CA . ASP A 1 196 ? -28.097 -30.949 7.513 1.00 92.06 196 ASP A CA 1
ATOM 1608 C C . ASP A 1 196 ? -28.808 -29.787 8.231 1.00 92.06 196 ASP A C 1
ATOM 1610 O O . ASP A 1 196 ? -28.235 -29.055 9.045 1.00 92.06 196 ASP A O 1
ATOM 1614 N N . THR A 1 197 ? -30.086 -29.593 7.897 1.00 94.06 197 THR A N 1
ATOM 1615 C CA . THR A 1 197 ? -30.922 -28.507 8.437 1.00 94.06 197 THR A CA 1
ATOM 1616 C C . THR A 1 197 ? -31.142 -28.616 9.945 1.00 94.06 197 THR A C 1
ATOM 1618 O O . THR A 1 197 ? -31.201 -27.590 10.627 1.00 94.06 197 THR A O 1
ATOM 1621 N N . LYS A 1 198 ? -31.212 -29.839 10.488 1.00 94.94 198 LYS A N 1
ATOM 1622 C CA . LYS A 1 198 ? -31.408 -30.078 11.924 1.00 94.94 198 LYS A CA 1
ATOM 1623 C C . LYS A 1 198 ? -30.195 -29.609 12.719 1.00 94.94 198 LYS A C 1
ATOM 1625 O O . LYS A 1 198 ? -30.345 -28.838 13.664 1.00 94.94 198 LYS A O 1
ATOM 1630 N N . LYS A 1 199 ? -28.990 -29.987 12.286 1.00 95.00 199 LYS A N 1
ATOM 1631 C CA . LYS A 1 199 ? -27.757 -29.542 12.938 1.00 95.00 199 LYS A CA 1
ATOM 1632 C C . LYS A 1 199 ? -27.576 -28.028 12.850 1.00 95.00 199 LYS A C 1
ATOM 1634 O O . LYS A 1 199 ? -27.143 -27.414 13.822 1.00 95.00 199 LYS A O 1
ATOM 1639 N N . ILE A 1 200 ? -27.949 -27.405 11.729 1.00 95.38 200 ILE A N 1
ATOM 1640 C CA . ILE A 1 200 ? -27.940 -25.939 11.603 1.00 95.38 200 ILE A CA 1
ATOM 1641 C C . ILE A 1 200 ? -28.878 -25.288 12.636 1.00 95.38 200 ILE A C 1
ATOM 1643 O O . ILE A 1 200 ? -28.478 -24.317 13.283 1.00 95.38 200 ILE A O 1
ATOM 1647 N N . ALA A 1 201 ? -30.091 -25.814 12.835 1.00 96.31 201 ALA A N 1
ATOM 1648 C CA . ALA A 1 201 ? -31.030 -25.293 13.832 1.00 96.31 201 ALA A CA 1
ATOM 1649 C C . ALA A 1 201 ? -30.501 -25.449 15.274 1.00 96.31 201 ALA A C 1
ATOM 1651 O O . ALA A 1 201 ? -30.577 -24.503 16.065 1.00 96.31 201 ALA A O 1
ATOM 1652 N N . ASP A 1 202 ? -29.888 -26.593 15.595 1.00 96.94 202 ASP A N 1
ATOM 1653 C CA . ASP A 1 202 ? -29.284 -26.842 16.910 1.00 96.94 202 ASP A CA 1
ATOM 1654 C C . ASP A 1 202 ? -28.124 -25.870 17.195 1.00 96.94 202 ASP A C 1
ATOM 1656 O O . ASP A 1 202 ? -28.065 -25.258 18.265 1.00 96.94 202 ASP A O 1
ATOM 1660 N N . LEU A 1 203 ? -27.220 -25.668 16.226 1.00 97.50 203 LEU A N 1
ATOM 1661 C CA . LEU A 1 203 ? -26.119 -24.698 16.329 1.00 97.50 203 LEU A CA 1
ATOM 1662 C C . LEU A 1 203 ? -26.640 -23.256 16.436 1.00 97.50 203 LEU A C 1
ATOM 1664 O O . LEU A 1 203 ? -26.099 -22.463 17.205 1.00 97.50 203 LEU A O 1
ATOM 1668 N N . THR A 1 204 ? -27.715 -22.916 15.720 1.00 96.81 204 THR A N 1
ATOM 1669 C CA . THR A 1 204 ? -28.353 -21.591 15.813 1.00 96.81 204 THR A CA 1
ATOM 1670 C C . THR A 1 204 ? -28.930 -21.355 17.208 1.00 96.81 204 THR A C 1
ATOM 1672 O O . THR A 1 204 ? -28.736 -20.288 17.785 1.00 96.81 204 THR A O 1
ATOM 1675 N N . THR A 1 205 ? -29.556 -22.373 17.801 1.00 97.62 205 THR A N 1
ATOM 1676 C CA . THR A 1 205 ? -30.073 -22.303 19.176 1.00 97.62 205 THR A CA 1
ATOM 1677 C C . THR A 1 205 ? -28.943 -22.100 20.190 1.00 97.62 205 THR A C 1
ATOM 1679 O O . THR A 1 205 ? -29.076 -21.299 21.119 1.00 97.62 205 THR A O 1
ATOM 1682 N N . GLN A 1 206 ? -27.800 -22.770 20.000 1.00 97.62 206 GLN A N 1
ATOM 1683 C CA . GLN A 1 206 ? -26.610 -22.563 20.835 1.00 97.62 206 GLN A CA 1
ATOM 1684 C C . GLN A 1 206 ? -26.067 -21.133 20.720 1.00 97.62 206 GLN A C 1
ATOM 1686 O O . GLN A 1 206 ? -25.722 -20.534 21.741 1.00 97.62 206 GLN A O 1
ATOM 1691 N N . ILE A 1 207 ? -26.042 -20.557 19.511 1.00 97.94 207 ILE A N 1
ATOM 1692 C CA . ILE A 1 207 ? -25.658 -19.153 19.303 1.00 97.94 207 ILE A CA 1
ATOM 1693 C C . ILE A 1 207 ? -26.584 -18.227 20.098 1.00 97.94 207 ILE A C 1
ATOM 1695 O O . ILE A 1 207 ? -26.084 -17.407 20.865 1.00 97.94 207 ILE A O 1
ATOM 1699 N N . SER A 1 208 ? -27.908 -18.400 20.015 1.00 97.69 208 SER A N 1
ATOM 1700 C CA . SER A 1 208 ? -28.858 -17.560 20.762 1.00 97.69 208 SER A CA 1
ATOM 1701 C C . SER A 1 208 ? -28.655 -17.644 22.281 1.00 97.69 208 SER A C 1
ATOM 1703 O O . SER A 1 208 ? -28.710 -16.632 22.980 1.00 97.69 208 SER A O 1
ATOM 1705 N N . GLN A 1 209 ? -28.352 -18.830 22.819 1.00 97.31 209 GLN A N 1
ATOM 1706 C CA . GLN A 1 209 ? -28.033 -18.985 24.244 1.00 97.31 209 GLN A CA 1
ATOM 1707 C C . GLN A 1 209 ? -26.736 -18.262 24.642 1.00 97.31 209 GLN A C 1
ATOM 1709 O O . GLN A 1 209 ? -26.648 -17.700 25.738 1.00 97.31 209 GLN A O 1
ATOM 1714 N N . LEU A 1 210 ? -25.719 -18.272 23.774 1.00 97.94 210 LEU A N 1
ATOM 1715 C CA . LEU A 1 210 ? -24.472 -17.533 23.988 1.00 97.94 210 LEU A CA 1
ATOM 1716 C C . LEU A 1 210 ? -24.690 -16.018 23.899 1.00 97.94 210 LEU A C 1
ATOM 1718 O O . LEU A 1 210 ? -24.140 -15.287 24.720 1.00 97.94 210 LEU A O 1
ATOM 1722 N N . GLU A 1 211 ? -25.532 -15.544 22.982 1.00 96.94 211 GLU A N 1
ATOM 1723 C CA . GLU A 1 211 ? -25.898 -14.126 22.863 1.00 96.94 211 GLU A CA 1
ATOM 1724 C C . GLU A 1 211 ? -26.587 -13.614 24.134 1.00 96.94 211 GLU A C 1
ATOM 1726 O O . GLU A 1 211 ? -26.211 -12.564 24.652 1.00 96.94 211 GLU A O 1
ATOM 1731 N N . VAL A 1 212 ? -27.498 -14.395 24.727 1.00 97.19 212 VAL A N 1
ATOM 1732 C CA . VAL A 1 212 ? -28.114 -14.058 26.026 1.00 97.19 212 VAL A CA 1
ATOM 1733 C C . VAL A 1 212 ? -27.063 -13.956 27.141 1.00 97.19 212 VAL A C 1
ATOM 1735 O O . VAL A 1 212 ? -27.108 -13.030 27.956 1.00 97.19 212 VAL A O 1
ATOM 1738 N N . LYS A 1 213 ? -26.082 -14.872 27.182 1.00 96.19 213 LYS A N 1
ATOM 1739 C CA . LYS A 1 213 ? -24.971 -14.810 28.153 1.00 96.19 213 LYS A CA 1
ATOM 1740 C C . LYS A 1 213 ? -24.097 -13.572 27.948 1.00 96.19 213 LYS A C 1
ATOM 1742 O O . LYS A 1 213 ? -23.688 -12.959 28.937 1.00 96.19 213 LYS A O 1
ATOM 1747 N N . ILE A 1 214 ? -23.818 -13.205 26.696 1.00 96.56 214 ILE A N 1
ATOM 1748 C CA . ILE A 1 214 ? -23.082 -11.982 26.357 1.00 96.56 214 ILE A CA 1
ATOM 1749 C C . ILE A 1 214 ? -23.844 -10.768 26.873 1.00 96.56 214 ILE A C 1
ATOM 1751 O O . ILE A 1 214 ? -23.253 -9.988 27.614 1.00 96.56 214 ILE A O 1
ATOM 1755 N N . THR A 1 215 ? -25.136 -10.642 26.559 1.00 96.06 215 THR A N 1
ATOM 1756 C CA . THR A 1 215 ? -25.975 -9.514 26.994 1.00 96.06 215 THR A CA 1
ATOM 1757 C C . THR A 1 215 ? -25.978 -9.375 28.513 1.00 96.06 215 THR A C 1
ATOM 1759 O O . THR A 1 215 ? -25.655 -8.311 29.028 1.00 96.06 215 THR A O 1
ATOM 1762 N N . LYS A 1 216 ? -26.187 -10.472 29.252 1.00 96.38 216 LYS A N 1
ATOM 1763 C CA . LYS A 1 216 ? -26.160 -10.442 30.722 1.00 96.38 216 LYS A CA 1
ATOM 1764 C C . LYS A 1 216 ? -24.821 -9.947 31.283 1.00 96.38 216 LYS A C 1
ATOM 1766 O O . LYS A 1 216 ? -24.795 -9.109 32.179 1.00 96.38 216 LYS A O 1
ATOM 1771 N N . ASN A 1 217 ? -23.699 -10.469 30.786 1.00 96.25 217 ASN A N 1
ATOM 1772 C CA . ASN A 1 217 ? -22.374 -10.045 31.254 1.00 96.25 217 ASN A CA 1
ATOM 1773 C C . ASN A 1 217 ? -22.047 -8.605 30.839 1.00 96.25 217 ASN A C 1
ATOM 1775 O O . ASN A 1 217 ? -21.364 -7.890 31.568 1.00 96.25 217 ASN A O 1
ATOM 1779 N N . LYS A 1 218 ? -22.529 -8.191 29.669 1.00 95.06 218 LYS A N 1
ATOM 1780 C CA . LYS A 1 218 ? -22.389 -6.845 29.122 1.00 95.06 218 LYS A CA 1
ATOM 1781 C C . LYS A 1 218 ? -23.134 -5.819 29.984 1.00 95.06 218 LYS A C 1
ATOM 1783 O O . LYS A 1 218 ? -22.536 -4.807 30.341 1.00 95.06 218 LYS A O 1
ATOM 1788 N N . ASP A 1 219 ? -24.365 -6.109 30.396 1.00 94.25 219 ASP A N 1
ATOM 1789 C CA . ASP A 1 219 ? -25.141 -5.238 31.290 1.00 94.25 219 ASP A CA 1
ATOM 1790 C C . ASP A 1 219 ? -24.449 -5.080 32.652 1.00 94.25 219 ASP A C 1
ATOM 1792 O O . ASP A 1 219 ? -24.319 -3.974 33.179 1.00 94.25 219 ASP A O 1
ATOM 1796 N N . LEU A 1 220 ? -23.910 -6.180 33.193 1.00 94.56 220 LEU A N 1
ATOM 1797 C CA . LEU A 1 220 ? -23.124 -6.158 34.431 1.00 94.56 220 LEU A CA 1
ATOM 1798 C C . LEU A 1 220 ? -21.825 -5.352 34.291 1.00 94.56 220 LEU A C 1
ATOM 1800 O O . LEU A 1 220 ? -21.418 -4.690 35.244 1.00 94.56 220 LEU A O 1
ATOM 1804 N N . LEU A 1 221 ? -21.174 -5.400 33.124 1.00 93.88 221 LEU A N 1
ATOM 1805 C CA . LEU A 1 221 ? -19.973 -4.618 32.830 1.00 93.88 221 LEU A CA 1
ATOM 1806 C C . LEU A 1 221 ? -20.292 -3.119 32.744 1.00 93.88 221 LEU A C 1
ATOM 1808 O O . LEU A 1 221 ? -19.583 -2.308 33.335 1.00 93.88 221 LEU A O 1
ATOM 1812 N N . MET A 1 222 ? -21.368 -2.747 32.050 1.00 91.00 222 MET A N 1
ATOM 1813 C CA . MET A 1 222 ? -21.786 -1.348 31.916 1.00 91.00 222 MET A CA 1
ATOM 1814 C C . MET A 1 222 ? -22.329 -0.746 33.217 1.00 91.00 222 MET A C 1
ATOM 1816 O O . MET A 1 222 ? -22.246 0.462 33.413 1.00 91.00 222 MET A O 1
ATOM 1820 N N . GLY A 1 223 ? -22.831 -1.570 34.141 1.00 91.44 223 GLY A N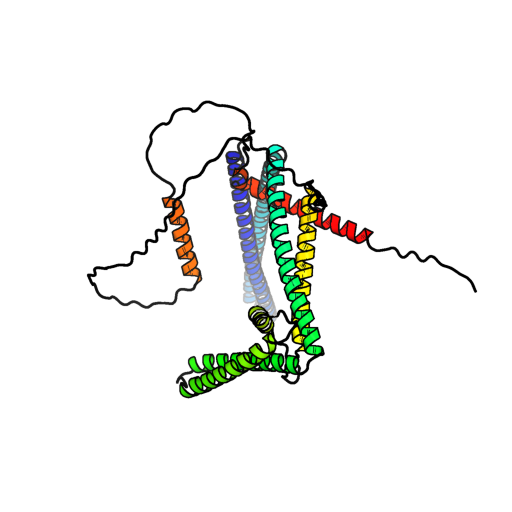 1
ATOM 1821 C CA . GLY A 1 223 ? -23.273 -1.125 35.466 1.00 91.44 223 GLY A CA 1
ATOM 1822 C C . GLY A 1 223 ? -22.144 -0.713 36.427 1.00 91.44 223 GLY A C 1
ATOM 1823 O O . GLY A 1 223 ? -22.421 -0.268 37.544 1.00 91.44 223 GLY A O 1
ATOM 1824 N N . ILE A 1 224 ? -20.871 -0.863 36.043 1.00 91.81 224 ILE A N 1
ATOM 1825 C CA . ILE A 1 224 ? -19.728 -0.556 36.913 1.00 91.81 224 ILE A CA 1
ATOM 1826 C C . ILE A 1 224 ? -19.530 0.960 37.022 1.00 91.81 224 ILE A C 1
ATOM 1828 O O . ILE A 1 224 ? -19.170 1.641 36.062 1.00 91.81 224 ILE A O 1
ATOM 1832 N N . ARG A 1 225 ? -19.680 1.499 38.238 1.00 86.75 225 ARG A N 1
ATOM 1833 C CA . ARG A 1 225 ? -19.421 2.921 38.515 1.00 86.75 225 ARG A CA 1
ATOM 1834 C C . ARG A 1 225 ? -17.969 3.295 38.198 1.00 86.75 225 ARG A C 1
ATOM 1836 O O . ARG A 1 225 ? -17.039 2.605 38.604 1.00 86.75 225 ARG A O 1
ATOM 1843 N N . GLY A 1 226 ? -17.786 4.426 37.518 1.00 82.31 226 GLY A N 1
ATOM 1844 C CA . GLY A 1 226 ? -16.466 4.955 37.152 1.00 82.31 226 GLY A CA 1
ATOM 1845 C C . GLY A 1 226 ? -15.871 4.369 35.867 1.00 82.31 226 GLY A C 1
ATOM 1846 O O . GLY A 1 226 ? -14.828 4.846 35.414 1.00 82.31 226 GLY A O 1
ATOM 1847 N N . LEU A 1 227 ? -16.538 3.389 35.248 1.00 86.81 227 LEU A N 1
ATOM 1848 C CA . LEU A 1 227 ? -16.177 2.850 33.944 1.00 86.81 227 LEU A CA 1
ATOM 1849 C C . LEU A 1 227 ? -17.034 3.518 32.850 1.00 86.81 227 LEU A C 1
ATOM 1851 O O . LEU A 1 227 ? -18.156 3.102 32.594 1.00 86.81 227 LEU A O 1
ATOM 1855 N N . ASP A 1 228 ? -16.506 4.551 32.185 1.00 86.88 228 ASP A N 1
ATOM 1856 C CA . ASP A 1 228 ? -17.119 5.127 30.968 1.00 86.88 228 ASP A CA 1
ATOM 1857 C C . ASP A 1 228 ? -16.779 4.255 29.746 1.00 86.88 228 ASP A C 1
ATOM 1859 O O . ASP A 1 228 ? -15.947 4.607 28.907 1.00 86.88 228 ASP A O 1
ATOM 1863 N N . PHE A 1 229 ? -17.355 3.055 29.702 1.00 89.12 229 PHE A N 1
ATOM 1864 C CA . PHE A 1 229 ? -17.111 2.054 28.665 1.00 89.12 229 PHE A CA 1
ATOM 1865 C C . PHE A 1 229 ? -18.439 1.650 28.031 1.00 89.12 229 PHE A C 1
ATOM 1867 O O . PHE A 1 229 ? -19.330 1.156 28.719 1.00 89.12 229 PHE A O 1
ATOM 1874 N N . LYS A 1 230 ? -18.575 1.908 26.729 1.00 92.19 230 LYS A N 1
ATOM 1875 C CA . LYS A 1 230 ? -19.825 1.738 25.977 1.00 92.19 230 LYS A CA 1
ATOM 1876 C C . LYS A 1 230 ? -19.797 0.485 25.108 1.00 92.19 230 LYS A C 1
ATOM 1878 O O . LYS A 1 230 ? -18.754 -0.148 24.930 1.00 92.19 230 LYS A O 1
ATOM 1883 N N . ASP A 1 231 ? -20.937 0.175 24.506 1.00 91.56 231 ASP A N 1
ATOM 1884 C CA . ASP A 1 231 ? -21.099 -0.922 23.551 1.00 91.56 231 ASP A CA 1
ATOM 1885 C C . ASP A 1 231 ? -20.090 -0.870 22.410 1.00 91.56 231 ASP A C 1
ATOM 1887 O O . ASP A 1 231 ? -19.505 -1.893 22.049 1.00 91.56 231 ASP A O 1
ATOM 1891 N N . GLU A 1 232 ? -19.840 0.323 21.869 1.00 93.12 232 GLU A N 1
ATOM 1892 C CA . GLU A 1 232 ? -18.868 0.520 20.799 1.00 93.12 232 GLU A CA 1
ATOM 1893 C C . GLU A 1 232 ? -17.440 0.230 21.270 1.00 93.12 232 GLU A C 1
ATOM 1895 O O . GLU A 1 232 ? -16.659 -0.352 20.517 1.00 93.12 232 GLU A O 1
ATOM 1900 N N . ASP A 1 233 ? -17.105 0.593 22.513 1.00 94.25 233 ASP A N 1
ATOM 1901 C CA . ASP A 1 233 ? -15.784 0.339 23.094 1.00 94.25 233 ASP A CA 1
ATOM 1902 C C . ASP A 1 233 ? -15.575 -1.170 23.323 1.00 94.25 233 ASP A C 1
ATOM 1904 O O . ASP A 1 233 ? -14.499 -1.702 23.033 1.00 94.25 233 ASP A O 1
ATOM 1908 N N . LEU A 1 234 ? -16.612 -1.875 23.796 1.00 94.56 234 LEU A N 1
ATOM 1909 C CA . LEU A 1 234 ? -16.591 -3.328 23.978 1.00 94.56 234 LEU A CA 1
ATOM 1910 C C . LEU A 1 234 ? -16.469 -4.049 22.640 1.00 94.56 234 LEU A C 1
ATOM 1912 O O . LEU A 1 234 ? -15.622 -4.927 22.492 1.00 94.56 234 LEU A O 1
ATOM 1916 N N . LYS A 1 235 ? -17.286 -3.666 21.658 1.00 93.75 235 LYS A N 1
ATOM 1917 C CA . LYS A 1 235 ? -17.231 -4.242 20.316 1.00 93.75 235 LYS A CA 1
ATOM 1918 C C . LYS A 1 235 ? -15.855 -4.039 19.694 1.00 93.75 235 LYS A C 1
ATOM 1920 O O . LYS A 1 235 ? -15.250 -4.996 19.225 1.00 93.75 235 LYS A O 1
ATOM 1925 N N . GLU A 1 236 ? -15.316 -2.824 19.771 1.00 94.00 236 GLU A N 1
ATOM 1926 C CA . GLU A 1 236 ? -13.973 -2.544 19.2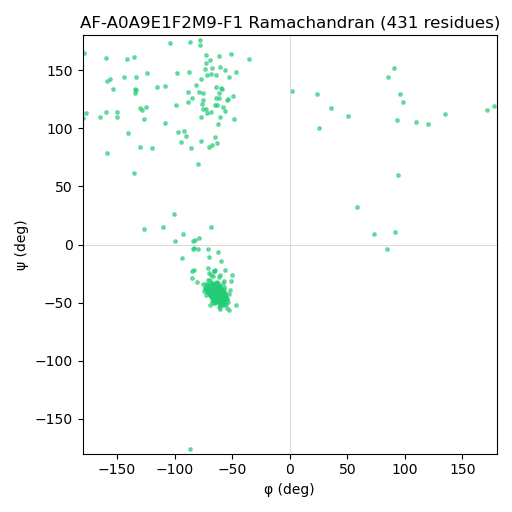77 1.00 94.00 236 GLU A CA 1
ATOM 1927 C C . GLU A 1 236 ? -12.918 -3.379 20.022 1.00 94.00 236 GLU A C 1
ATOM 1929 O O . GLU A 1 236 ? -11.994 -3.889 19.394 1.00 94.00 236 GLU A O 1
ATOM 1934 N N . LEU A 1 237 ? -13.036 -3.575 21.339 1.00 94.81 237 LEU A N 1
ATOM 1935 C CA . LEU A 1 237 ? -12.128 -4.453 22.081 1.00 94.81 237 LEU A CA 1
ATOM 1936 C C . LEU A 1 237 ? -12.157 -5.899 21.554 1.00 94.81 237 LEU A C 1
ATOM 1938 O O . LEU A 1 237 ? -11.091 -6.494 21.404 1.00 94.81 237 LEU A O 1
ATOM 1942 N N . LEU A 1 238 ? -13.342 -6.440 21.261 1.00 94.12 238 LEU A N 1
ATOM 1943 C CA . LEU A 1 238 ? -13.511 -7.796 20.727 1.00 94.12 238 LEU A CA 1
ATOM 1944 C C . LEU A 1 238 ? -12.959 -7.916 19.294 1.00 94.12 238 LEU A C 1
ATOM 1946 O O . LEU A 1 238 ? -12.211 -8.849 19.003 1.00 94.12 238 LEU A O 1
ATOM 1950 N N . ASP A 1 239 ? -13.240 -6.930 18.438 1.00 92.69 239 ASP A N 1
ATOM 1951 C CA . ASP A 1 239 ? -12.813 -6.902 17.031 1.00 92.69 239 ASP A CA 1
ATOM 1952 C C . ASP A 1 239 ? -11.284 -6.772 16.868 1.00 92.69 239 ASP A C 1
ATOM 1954 O O . ASP A 1 239 ? -10.714 -7.229 15.878 1.00 92.69 239 ASP A O 1
ATOM 1958 N N . ASN A 1 240 ? -10.582 -6.164 17.835 1.00 87.38 240 ASN A N 1
ATOM 1959 C CA . ASN A 1 240 ? -9.119 -5.997 17.784 1.00 87.38 240 ASN A CA 1
ATOM 1960 C C . ASN A 1 240 ? -8.325 -7.264 18.156 1.00 87.38 240 ASN A C 1
ATOM 1962 O O . ASN A 1 240 ? -7.089 -7.222 18.202 1.00 87.38 240 ASN A O 1
ATOM 1966 N N . GLY A 1 241 ? -9.027 -8.377 18.369 1.00 84.62 241 GLY A N 1
ATOM 1967 C CA . GLY A 1 241 ? -8.457 -9.701 18.562 1.00 84.62 241 GLY A CA 1
ATOM 1968 C C . GLY A 1 241 ? -8.355 -10.091 20.031 1.00 84.62 241 GLY A C 1
ATOM 1969 O O . GLY A 1 241 ? -7.685 -9.438 20.833 1.00 84.62 241 GLY A O 1
ATOM 1970 N N . ILE A 1 242 ? -8.984 -11.218 20.361 1.00 92.81 242 ILE A N 1
ATOM 1971 C CA . ILE A 1 242 ? -8.899 -11.860 21.673 1.00 92.81 242 ILE A CA 1
ATOM 1972 C C . ILE A 1 242 ? -7.653 -12.746 21.696 1.00 92.81 242 ILE A C 1
ATOM 1974 O O . ILE A 1 242 ? -7.469 -13.603 20.831 1.00 92.81 242 ILE A O 1
ATOM 1978 N N . VAL A 1 243 ? -6.789 -12.550 22.692 1.00 93.50 243 VAL A N 1
ATOM 1979 C CA . VAL A 1 243 ? -5.570 -13.347 22.852 1.00 93.50 243 VAL A CA 1
ATOM 1980 C C . VAL A 1 243 ? -5.877 -14.583 23.688 1.00 93.50 243 VAL A C 1
ATOM 1982 O O . VAL A 1 243 ? -6.463 -14.499 24.768 1.00 93.50 243 VAL A O 1
ATOM 1985 N N . VAL A 1 244 ? -5.446 -15.740 23.193 1.00 92.44 244 VAL A N 1
ATOM 1986 C CA . VAL A 1 244 ? -5.595 -17.038 23.853 1.00 92.44 244 VAL A CA 1
ATOM 1987 C C . VAL A 1 244 ? -4.203 -17.571 24.191 1.00 92.44 244 VAL A C 1
ATOM 1989 O O . VAL A 1 244 ? -3.281 -17.480 23.382 1.00 92.44 244 VAL A O 1
ATOM 1992 N N . ASN A 1 245 ? -4.029 -18.096 25.401 1.00 92.38 245 ASN A N 1
ATOM 1993 C CA . ASN A 1 245 ? -2.767 -18.684 25.839 1.00 92.38 245 ASN A CA 1
ATOM 1994 C C . ASN A 1 245 ? -2.562 -20.099 25.264 1.00 92.38 245 ASN A C 1
ATOM 1996 O O . ASN A 1 245 ? -3.447 -20.679 24.636 1.00 92.38 245 ASN A O 1
ATOM 2000 N N . LYS A 1 246 ? -1.396 -20.698 25.540 1.00 89.56 246 LYS A N 1
ATOM 2001 C CA . LYS A 1 246 ? -1.049 -22.063 25.096 1.00 89.56 246 LYS A CA 1
ATOM 2002 C C . LYS A 1 246 ? -2.049 -23.139 25.546 1.00 89.56 246 LYS A C 1
ATOM 2004 O O . LYS A 1 246 ? -2.133 -24.183 24.916 1.00 89.56 246 LYS A O 1
ATOM 2009 N N . ASN A 1 247 ? -2.820 -22.871 26.599 1.00 88.75 247 ASN A N 1
ATOM 2010 C CA . ASN A 1 247 ? -3.801 -23.798 27.159 1.00 88.75 247 ASN A CA 1
ATOM 2011 C C . ASN A 1 247 ? -5.205 -23.596 26.561 1.00 88.75 247 ASN A C 1
ATOM 2013 O O . ASN A 1 247 ? -6.175 -24.124 27.102 1.00 88.75 247 ASN A O 1
ATOM 2017 N N . GLY A 1 248 ? -5.350 -22.783 25.509 1.00 86.94 248 GLY A N 1
ATOM 2018 C CA . GLY A 1 248 ? -6.647 -22.500 24.893 1.00 86.94 248 GLY A CA 1
ATOM 2019 C C . GLY A 1 248 ? -7.551 -21.581 25.725 1.00 86.94 248 GLY A C 1
ATOM 2020 O O . GLY A 1 248 ? -8.716 -21.405 25.379 1.00 86.94 248 GLY A O 1
ATOM 2021 N N . LYS A 1 249 ? -7.044 -20.982 26.815 1.00 93.25 249 LYS A N 1
ATOM 2022 C CA . LYS A 1 249 ? -7.800 -20.057 27.674 1.00 93.25 249 LYS A CA 1
ATOM 2023 C C . LYS A 1 249 ? -7.505 -18.609 27.308 1.00 93.25 249 LYS A C 1
ATOM 2025 O O . LYS A 1 249 ? -6.380 -18.271 26.949 1.00 93.25 249 LYS A O 1
ATOM 2030 N N . ILE A 1 250 ? -8.499 -17.745 27.469 1.00 94.44 250 ILE A N 1
ATOM 2031 C CA . ILE A 1 250 ? -8.351 -16.310 27.219 1.00 94.44 250 ILE A CA 1
ATOM 2032 C C . ILE A 1 250 ? -7.307 -15.707 28.154 1.00 94.44 250 ILE A C 1
ATOM 2034 O O . ILE A 1 250 ? -7.408 -15.805 29.379 1.00 94.44 250 ILE A O 1
ATOM 2038 N N . ASP A 1 251 ? -6.333 -15.035 27.554 1.00 95.25 251 ASP A N 1
ATOM 2039 C CA . ASP A 1 251 ? -5.387 -14.179 28.246 1.00 95.25 251 ASP A CA 1
ATOM 2040 C C . ASP A 1 251 ? -5.899 -12.735 28.197 1.00 95.25 251 ASP A C 1
ATOM 2042 O O . ASP A 1 251 ? -5.620 -11.960 27.275 1.00 95.25 251 ASP A O 1
ATOM 2046 N N . LEU A 1 252 ? -6.711 -12.378 29.196 1.00 95.31 252 LEU A N 1
ATOM 2047 C CA . LEU A 1 252 ? -7.303 -11.043 29.289 1.00 95.31 252 LEU A CA 1
ATOM 2048 C C . LEU A 1 252 ? -6.227 -9.957 29.434 1.00 95.31 252 LEU A C 1
ATOM 2050 O O . LEU A 1 252 ? -6.363 -8.877 28.861 1.00 95.31 252 LEU A O 1
ATOM 2054 N N . ALA A 1 253 ? -5.146 -10.243 30.165 1.00 94.56 253 ALA A N 1
ATOM 2055 C CA . ALA A 1 253 ? -4.061 -9.290 30.364 1.00 94.56 253 ALA A CA 1
ATOM 2056 C C . ALA A 1 253 ? -3.349 -9.003 29.038 1.00 94.56 253 ALA A C 1
ATOM 2058 O O . ALA A 1 253 ? -3.186 -7.838 28.668 1.00 94.56 253 ALA A O 1
ATOM 2059 N N . ALA A 1 254 ? -2.997 -10.048 28.282 1.00 95.25 254 ALA A N 1
ATOM 2060 C CA . ALA A 1 254 ? -2.409 -9.898 26.955 1.00 95.25 254 ALA A CA 1
ATOM 2061 C C . ALA A 1 254 ? -3.366 -9.204 25.974 1.00 95.25 254 ALA A C 1
ATOM 2063 O O . ALA A 1 254 ? -2.929 -8.338 25.218 1.00 95.25 254 ALA A O 1
ATOM 2064 N N . THR A 1 255 ? -4.666 -9.512 26.025 1.00 95.62 255 THR A N 1
ATOM 2065 C CA . THR A 1 255 ? -5.691 -8.874 25.178 1.00 95.62 255 THR A CA 1
ATOM 2066 C C . THR A 1 255 ? -5.759 -7.362 25.420 1.00 95.62 255 THR A C 1
ATOM 2068 O O . THR A 1 255 ? -5.610 -6.570 24.486 1.00 95.62 255 THR A O 1
ATOM 2071 N N . LEU A 1 256 ? -5.895 -6.937 26.681 1.00 96.12 256 LEU A N 1
ATOM 2072 C CA . LEU A 1 256 ? -5.948 -5.515 27.036 1.00 96.12 256 LEU A CA 1
ATOM 2073 C C . LEU A 1 256 ? -4.618 -4.801 26.742 1.00 96.12 256 LEU A C 1
ATOM 2075 O O . LEU A 1 256 ? -4.621 -3.684 26.222 1.00 96.12 256 LEU A O 1
ATOM 2079 N N . ASN A 1 257 ? -3.478 -5.449 27.012 1.00 95.75 257 ASN A N 1
ATOM 2080 C CA . ASN A 1 257 ? -2.156 -4.893 26.713 1.00 95.75 257 ASN A CA 1
ATOM 2081 C C . ASN A 1 257 ? -1.924 -4.718 25.211 1.00 95.75 257 ASN A C 1
ATOM 2083 O O . ASN A 1 257 ? -1.391 -3.687 24.799 1.00 95.75 257 ASN A O 1
ATOM 2087 N N . ASN A 1 258 ? -2.351 -5.675 24.386 1.00 95.38 258 ASN A N 1
ATOM 2088 C CA . ASN A 1 258 ? -2.269 -5.561 22.933 1.00 95.38 258 ASN A CA 1
ATOM 2089 C C . ASN A 1 258 ? -3.096 -4.366 22.445 1.00 95.38 258 ASN A C 1
ATOM 2091 O O . ASN A 1 258 ? -2.579 -3.493 21.743 1.00 95.38 258 ASN A O 1
ATOM 2095 N N . ARG A 1 259 ? -4.345 -4.245 22.909 1.00 95.56 259 ARG A N 1
ATOM 2096 C CA . ARG A 1 259 ? -5.205 -3.113 22.553 1.00 95.56 259 ARG A CA 1
ATOM 2097 C C . ARG A 1 259 ? -4.613 -1.769 22.991 1.00 95.56 259 ARG A C 1
ATOM 2099 O O . ARG A 1 259 ? -4.574 -0.821 22.203 1.00 95.56 259 ARG A O 1
ATOM 2106 N N . ARG A 1 260 ? -4.086 -1.685 24.215 1.00 95.94 260 ARG A N 1
ATOM 2107 C CA . ARG A 1 260 ? -3.381 -0.495 24.717 1.00 95.94 260 ARG A CA 1
ATOM 2108 C C . ARG A 1 260 ? -2.154 -0.167 23.867 1.00 95.94 260 ARG A C 1
ATOM 2110 O O . ARG A 1 260 ? -1.947 0.994 23.522 1.00 95.94 260 ARG A O 1
ATOM 2117 N N . ALA A 1 261 ? -1.355 -1.165 23.494 1.00 96.00 261 ALA A N 1
ATOM 2118 C CA . ALA A 1 261 ? -0.176 -0.983 22.653 1.00 96.00 261 ALA A CA 1
ATOM 2119 C C . ALA A 1 261 ? -0.543 -0.481 21.247 1.00 96.00 261 ALA A C 1
ATOM 2121 O O . ALA A 1 261 ? 0.117 0.425 20.733 1.00 96.00 261 ALA A O 1
ATOM 2122 N N . GLN A 1 262 ? -1.614 -1.005 20.643 1.00 96.12 262 GLN A N 1
ATOM 2123 C CA . GLN A 1 262 ? -2.150 -0.516 19.370 1.00 96.12 262 GLN A CA 1
ATOM 2124 C C . GLN A 1 262 ? -2.566 0.957 19.464 1.00 96.12 262 GLN A C 1
ATOM 2126 O O . GLN A 1 262 ? -2.137 1.768 18.643 1.00 96.12 262 GLN A O 1
ATOM 2131 N N . LEU A 1 263 ? -3.341 1.326 20.488 1.00 97.00 263 LEU A N 1
ATOM 2132 C CA . LEU A 1 263 ? -3.749 2.714 20.723 1.00 97.00 263 LEU A CA 1
ATOM 2133 C C . LEU A 1 263 ? -2.542 3.622 20.983 1.00 97.00 263 LEU A C 1
ATOM 2135 O O . LEU A 1 263 ? -2.467 4.718 20.438 1.00 97.00 263 LEU A O 1
ATOM 2139 N N . ASN A 1 264 ? -1.538 3.147 21.722 1.00 96.88 264 ASN A N 1
ATOM 2140 C CA . ASN A 1 264 ? -0.300 3.889 21.949 1.00 96.88 264 ASN A CA 1
ATOM 2141 C C . ASN A 1 264 ? 0.476 4.135 20.643 1.00 96.88 264 ASN A C 1
ATOM 2143 O O . ASN A 1 264 ? 1.019 5.219 20.444 1.00 96.88 264 ASN A O 1
ATOM 2147 N N . ARG A 1 265 ? 0.504 3.160 19.723 1.00 97.31 265 ARG A N 1
ATOM 2148 C CA . ARG A 1 265 ? 1.077 3.345 18.377 1.00 97.31 265 ARG A CA 1
ATOM 2149 C C . ARG A 1 265 ? 0.287 4.375 17.568 1.00 97.31 265 ARG A C 1
ATOM 2151 O O . ARG A 1 265 ? 0.906 5.187 16.887 1.00 97.31 265 ARG A O 1
ATOM 2158 N N . GLN A 1 266 ? -1.046 4.370 17.654 1.00 97.12 266 GLN A N 1
ATOM 2159 C CA . GLN A 1 266 ? -1.885 5.378 16.995 1.00 97.12 266 GLN A CA 1
ATOM 2160 C C . GLN A 1 266 ? -1.621 6.781 17.546 1.00 97.12 266 GLN A C 1
ATOM 2162 O O . GLN A 1 266 ? -1.368 7.690 16.763 1.00 97.12 266 GLN A O 1
ATOM 2167 N N . VAL A 1 267 ? -1.596 6.936 18.874 1.00 97.75 267 VAL A N 1
ATOM 2168 C CA . VAL A 1 267 ? -1.237 8.191 19.551 1.00 97.75 267 VAL A CA 1
ATOM 2169 C C . VAL A 1 267 ? 0.125 8.674 19.061 1.00 97.75 267 VAL A C 1
ATOM 2171 O O . VAL A 1 267 ? 0.202 9.755 18.495 1.00 97.75 267 VAL A O 1
ATOM 2174 N N . LYS A 1 268 ? 1.175 7.842 19.134 1.00 96.88 268 LYS A N 1
ATOM 2175 C CA . LYS A 1 268 ? 2.518 8.199 18.637 1.00 96.88 268 LYS A CA 1
ATOM 2176 C C . LYS A 1 268 ? 2.515 8.613 17.163 1.00 96.88 268 LYS A C 1
ATOM 2178 O O . LYS A 1 268 ? 3.182 9.579 16.800 1.00 96.88 268 LYS A O 1
ATOM 2183 N N . LYS A 1 269 ? 1.773 7.897 16.311 1.00 97.06 269 LYS A N 1
ATOM 2184 C CA . LYS A 1 269 ? 1.644 8.215 14.883 1.00 97.06 269 LYS A CA 1
ATOM 2185 C C . LYS A 1 269 ? 1.015 9.593 14.676 1.00 97.06 269 LYS A C 1
ATOM 2187 O O . LYS A 1 269 ? 1.561 10.376 13.908 1.00 97.06 269 LYS A O 1
ATOM 2192 N N . TYR A 1 270 ? -0.105 9.887 15.337 1.00 97.56 270 TYR A N 1
ATOM 2193 C CA . TYR A 1 270 ? -0.778 11.179 15.196 1.00 97.56 270 TYR A CA 1
ATOM 2194 C C . TYR A 1 270 ? 0.030 12.309 15.818 1.00 97.56 270 TYR A C 1
ATOM 2196 O O . TYR A 1 270 ? 0.196 13.331 15.166 1.00 97.56 270 TYR A O 1
ATOM 2204 N N . THR A 1 271 ? 0.614 12.100 17.002 1.00 96.12 271 THR A N 1
ATOM 2205 C CA . THR A 1 271 ? 1.531 13.059 17.624 1.00 96.12 271 THR A CA 1
ATOM 2206 C C . THR A 1 271 ? 2.652 13.420 16.666 1.00 96.12 271 THR A C 1
ATOM 2208 O O . THR A 1 271 ? 2.843 14.602 16.439 1.00 96.12 271 THR A O 1
ATOM 2211 N N . LYS A 1 272 ? 3.326 12.435 16.046 1.00 94.38 272 LYS A N 1
ATOM 2212 C CA . LYS A 1 272 ? 4.387 12.668 15.050 1.00 94.38 272 LYS A CA 1
ATOM 2213 C C . LYS A 1 272 ? 3.889 13.409 13.803 1.00 94.38 272 LYS A C 1
ATOM 2215 O O . LYS A 1 272 ? 4.603 14.253 13.280 1.00 94.38 272 LYS A O 1
ATOM 2220 N N . SER A 1 273 ? 2.692 13.090 13.323 1.00 93.62 273 SER A N 1
ATOM 2221 C CA . SER A 1 273 ? 2.117 13.727 12.132 1.00 93.62 273 SER A CA 1
ATOM 2222 C C . SER A 1 273 ? 1.771 15.200 12.378 1.00 93.62 273 SER A C 1
ATOM 2224 O O . SER A 1 273 ? 2.154 16.057 11.585 1.00 93.62 273 SER A O 1
ATOM 2226 N N . ILE A 1 274 ? 1.160 15.500 13.532 1.00 95.44 274 ILE A N 1
ATOM 2227 C CA . ILE A 1 274 ? 0.852 16.868 13.981 1.00 95.44 274 ILE A CA 1
ATOM 2228 C C . ILE A 1 274 ? 2.136 17.681 14.033 1.00 95.44 274 ILE A C 1
ATOM 2230 O O . ILE A 1 274 ? 2.262 18.716 13.397 1.00 95.44 274 ILE A O 1
ATOM 2234 N N . ALA A 1 275 ? 3.120 17.122 14.717 1.00 93.19 275 ALA A N 1
ATOM 2235 C CA . ALA A 1 275 ? 4.478 17.600 14.805 1.00 93.19 275 ALA A CA 1
ATOM 2236 C C . ALA A 1 275 ? 5.093 17.998 13.443 1.00 93.19 275 ALA A C 1
ATOM 2238 O O . ALA A 1 275 ? 5.669 19.080 13.303 1.00 93.19 275 ALA A O 1
ATOM 2239 N N . GLU A 1 276 ? 5.026 17.102 12.451 1.00 92.62 276 GLU A N 1
ATOM 2240 C CA . GLU A 1 276 ? 5.560 17.332 11.101 1.00 92.62 276 GLU A CA 1
ATOM 2241 C C . GLU A 1 276 ? 4.813 18.470 10.394 1.00 92.62 276 GLU A C 1
ATOM 2243 O O . GLU A 1 276 ? 5.445 19.323 9.772 1.00 92.62 276 GLU A O 1
ATOM 2248 N N . HIS A 1 277 ? 3.486 18.513 10.514 1.00 93.31 277 HIS A N 1
ATOM 2249 C CA . HIS A 1 277 ? 2.657 19.545 9.894 1.00 93.31 277 HIS A CA 1
ATOM 2250 C C . HIS A 1 277 ? 2.771 20.918 10.582 1.00 93.31 277 HIS A C 1
ATOM 2252 O O . HIS A 1 277 ? 2.738 21.933 9.892 1.00 93.31 277 HIS A O 1
ATOM 2258 N N . GLU A 1 278 ? 2.951 20.975 11.905 1.00 93.00 278 GLU A N 1
ATOM 2259 C CA . GLU A 1 278 ? 3.231 22.221 12.637 1.00 93.00 278 GLU A CA 1
ATOM 2260 C C . GLU A 1 278 ? 4.568 22.811 12.180 1.00 93.00 278 GLU A C 1
ATOM 2262 O O . GLU A 1 278 ? 4.633 23.984 11.819 1.00 93.00 278 GLU A O 1
ATOM 2267 N N . LYS A 1 279 ? 5.609 21.975 12.062 1.00 91.62 279 LYS A N 1
ATOM 2268 C CA . LYS A 1 279 ? 6.910 22.428 11.555 1.00 91.62 279 LYS A CA 1
ATOM 2269 C C . LYS A 1 279 ? 6.849 22.843 10.083 1.00 91.62 279 LYS A C 1
ATOM 2271 O O . LYS A 1 279 ? 7.517 23.792 9.690 1.00 91.62 279 LYS A O 1
ATOM 2276 N N . ALA A 1 280 ? 6.034 22.172 9.268 1.00 90.88 280 ALA A N 1
ATOM 2277 C CA . ALA A 1 280 ? 5.793 22.572 7.882 1.00 90.88 280 ALA A CA 1
ATOM 2278 C C . ALA A 1 280 ? 5.145 23.966 7.783 1.00 90.88 280 ALA A C 1
ATOM 2280 O O . ALA A 1 280 ? 5.575 24.776 6.963 1.00 90.88 280 ALA A O 1
ATOM 2281 N N . LEU A 1 281 ? 4.163 24.281 8.634 1.00 91.19 281 LEU A N 1
ATOM 2282 C CA . LEU A 1 281 ? 3.591 25.632 8.706 1.00 91.19 281 LEU A CA 1
ATOM 2283 C C . LEU A 1 281 ? 4.626 26.676 9.143 1.00 91.19 281 LEU A C 1
ATOM 2285 O O . LEU A 1 281 ? 4.699 27.744 8.538 1.00 91.19 281 LEU A O 1
ATOM 2289 N N . GLU A 1 282 ? 5.484 26.337 10.108 1.00 88.44 282 GLU A N 1
ATOM 2290 C CA . GLU A 1 282 ? 6.585 27.207 10.539 1.00 88.44 282 GLU A CA 1
ATOM 2291 C C . GLU A 1 282 ? 7.546 27.513 9.381 1.00 88.44 282 GLU A C 1
ATOM 2293 O O . GLU A 1 282 ? 7.926 28.664 9.173 1.00 88.44 282 GLU A O 1
ATOM 2298 N N . THR A 1 283 ? 7.889 26.512 8.557 1.00 85.62 283 THR A N 1
ATOM 2299 C CA . THR A 1 283 ? 8.731 26.736 7.367 1.00 85.62 283 THR A CA 1
ATOM 2300 C C . THR A 1 283 ? 8.082 27.611 6.296 1.00 85.62 283 THR A C 1
ATOM 2302 O O . THR A 1 283 ? 8.805 28.223 5.517 1.00 85.62 283 THR A O 1
ATOM 2305 N N . LEU A 1 284 ? 6.749 27.696 6.267 1.00 83.69 284 LEU A N 1
ATOM 2306 C CA . LEU A 1 284 ? 6.004 28.590 5.377 1.00 83.69 284 LEU A CA 1
ATOM 2307 C C . LEU A 1 284 ? 5.871 30.015 5.943 1.00 83.69 284 LEU A C 1
ATOM 2309 O O . LEU A 1 284 ? 5.259 30.865 5.309 1.00 83.69 284 LEU A O 1
ATOM 2313 N N . GLY A 1 285 ? 6.468 30.304 7.105 1.00 71.88 285 GLY A N 1
ATOM 2314 C CA . GLY A 1 285 ? 6.453 31.637 7.712 1.00 71.88 285 GLY A CA 1
ATOM 2315 C C . GLY A 1 285 ? 5.297 31.877 8.684 1.00 71.88 285 GLY A C 1
ATOM 2316 O O . GLY A 1 285 ? 5.109 33.010 9.123 1.00 71.88 285 GLY A O 1
ATOM 2317 N N . ARG A 1 286 ? 4.545 30.833 9.069 1.00 59.12 286 ARG A N 1
ATOM 2318 C CA . ARG A 1 286 ? 3.589 30.893 10.183 1.00 59.12 286 ARG A CA 1
ATOM 2319 C C . ARG A 1 286 ? 4.092 30.113 11.386 1.00 59.12 286 ARG A C 1
ATOM 2321 O O . ARG A 1 286 ? 3.983 28.892 11.442 1.00 59.12 286 ARG A O 1
ATOM 2328 N N . SER A 1 287 ? 4.553 30.834 12.401 1.00 43.47 287 SER A N 1
ATOM 2329 C CA . SER A 1 287 ? 4.676 30.280 13.745 1.00 43.47 287 SER A CA 1
ATOM 2330 C C . SER A 1 287 ? 3.280 29.929 14.260 1.00 43.47 287 SER A C 1
ATOM 2332 O O . SER A 1 287 ? 2.392 30.777 14.312 1.00 43.47 287 SER A O 1
ATOM 2334 N N . THR A 1 288 ? 3.067 28.689 14.692 1.00 44.91 288 THR A N 1
ATOM 2335 C CA . THR A 1 288 ? 1.829 28.248 15.363 1.00 44.91 288 THR A CA 1
ATOM 2336 C C . THR A 1 288 ? 1.640 28.872 16.759 1.00 44.91 288 THR A C 1
ATOM 2338 O O . THR A 1 288 ? 0.826 28.390 17.541 1.00 44.91 288 THR A O 1
ATOM 2341 N N . SER A 1 289 ? 2.379 29.935 17.094 1.00 41.00 289 SER A N 1
ATOM 2342 C CA . SER A 1 289 ? 2.402 30.578 18.411 1.00 41.00 289 SER A CA 1
ATOM 2343 C C . SER A 1 289 ? 1.274 31.590 18.651 1.00 41.00 289 SER A C 1
ATOM 2345 O O . SER A 1 289 ? 1.167 32.097 19.759 1.00 41.00 289 SER A O 1
ATOM 2347 N N . GLU A 1 290 ? 0.401 31.870 17.679 1.00 38.06 290 GLU A N 1
ATOM 2348 C CA . GLU A 1 290 ? -0.692 32.853 17.839 1.00 38.06 290 GLU A CA 1
ATOM 2349 C C . GLU A 1 290 ? -2.080 32.245 18.124 1.00 38.06 290 GLU A C 1
ATOM 2351 O O . GLU A 1 290 ? -3.106 32.856 17.835 1.00 38.06 290 GLU A O 1
ATOM 2356 N N . GLN A 1 291 ? -2.164 31.046 18.715 1.00 39.62 291 GLN A N 1
ATOM 2357 C CA . GLN A 1 291 ? -3.454 30.513 19.204 1.00 39.62 291 GLN A CA 1
ATOM 2358 C C . GLN A 1 291 ? -3.469 30.063 20.670 1.00 39.62 291 GLN A C 1
ATOM 2360 O O . GLN A 1 291 ? -4.442 29.454 21.111 1.00 39.62 291 GLN A O 1
ATOM 2365 N N . THR A 1 292 ? -2.458 30.418 21.464 1.00 33.53 292 THR A N 1
ATOM 2366 C CA . THR A 1 292 ? -2.478 30.198 22.920 1.00 33.53 292 THR A CA 1
ATOM 2367 C C . THR A 1 292 ? -1.978 31.425 23.675 1.00 33.53 292 THR A C 1
ATOM 2369 O O . THR A 1 292 ? -0.977 31.373 24.379 1.00 33.53 292 THR A O 1
ATOM 2372 N N . SER A 1 293 ? -2.680 32.542 23.527 1.00 33.28 293 SER A N 1
ATOM 2373 C CA . SER A 1 293 ? -2.640 33.652 24.485 1.00 33.28 293 SER A CA 1
ATOM 2374 C C . SER A 1 293 ? -3.897 34.499 24.311 1.00 33.28 293 SER A C 1
ATOM 2376 O O . SER A 1 293 ? -3.931 35.548 23.678 1.00 33.28 293 SER A O 1
ATOM 2378 N N . SER A 1 294 ? -4.990 34.005 24.875 1.00 28.83 294 SER A N 1
ATOM 2379 C CA . SER A 1 294 ? -6.101 34.863 25.270 1.00 28.83 294 SER A CA 1
ATOM 2380 C C . SER A 1 294 ? -6.431 34.499 26.708 1.00 28.83 294 SER A C 1
ATOM 2382 O O . SER A 1 294 ? -7.265 33.636 26.972 1.00 28.83 294 SER A O 1
ATOM 2384 N N . GLU A 1 295 ? -5.682 35.102 27.631 1.00 25.73 295 GLU A N 1
ATOM 2385 C CA . GLU A 1 295 ? -6.141 35.285 29.006 1.00 25.73 295 GLU A CA 1
ATOM 2386 C C . GLU A 1 295 ? -7.287 36.319 29.039 1.00 25.73 295 GLU A C 1
ATOM 2388 O O . GLU A 1 295 ? -7.473 37.075 28.079 1.00 25.73 295 GLU A O 1
ATOM 2393 N N . PRO A 1 296 ? -8.116 36.301 30.094 1.00 38.06 296 PRO A N 1
ATOM 2394 C CA . PRO A 1 296 ? -9.513 36.695 30.033 1.00 38.06 296 PRO A CA 1
ATOM 2395 C C . PRO A 1 296 ? -9.733 38.191 30.262 1.00 38.06 296 PRO A C 1
ATOM 2397 O O . PRO A 1 296 ? -9.089 38.820 31.094 1.00 38.06 296 PRO A O 1
ATOM 2400 N N . GLY A 1 297 ? -10.772 38.714 29.610 1.00 24.73 297 GLY A N 1
ATOM 2401 C CA . GLY A 1 297 ? -11.405 39.978 29.977 1.00 24.73 297 GLY A CA 1
ATOM 2402 C C . GLY A 1 297 ? -11.358 41.024 28.871 1.00 24.73 297 GLY A C 1
ATOM 2403 O O . GLY A 1 297 ? -10.364 41.703 28.679 1.00 24.73 297 GLY A O 1
ATOM 2404 N N . GLN A 1 298 ? -12.477 41.227 28.188 1.00 27.17 298 GLN A N 1
ATOM 2405 C CA . GLN A 1 298 ? -13.418 42.280 28.566 1.00 27.17 298 GLN A CA 1
ATOM 2406 C C . GLN A 1 298 ? -14.558 42.301 27.551 1.00 27.17 298 GLN A C 1
ATOM 2408 O O . GLN A 1 298 ? -14.378 42.525 26.357 1.00 27.17 298 GLN A O 1
ATOM 2413 N N . HIS A 1 299 ? -15.760 42.067 28.067 1.00 33.41 299 HIS A N 1
ATOM 2414 C CA . HIS A 1 299 ? -16.987 42.453 27.402 1.00 33.41 299 HIS A CA 1
ATOM 2415 C C . HIS A 1 299 ? -16.965 43.965 27.176 1.00 33.41 299 HIS A C 1
ATOM 2417 O O . HIS A 1 299 ? -16.966 44.724 28.143 1.00 33.41 299 HIS A O 1
ATOM 2423 N N . GLN A 1 300 ? -17.010 44.395 25.918 1.00 27.86 300 GLN A N 1
ATOM 2424 C CA . GLN A 1 300 ? -17.568 45.695 25.573 1.00 27.86 300 GLN A CA 1
ATOM 2425 C C . GLN A 1 300 ? -18.574 45.529 24.439 1.00 27.86 300 GLN A C 1
ATOM 2427 O O . GLN A 1 300 ? -18.286 45.030 23.353 1.00 27.86 300 GLN A O 1
ATOM 2432 N N . SER A 1 301 ? -19.801 45.877 24.803 1.00 24.81 301 SER A N 1
ATOM 2433 C CA . SER A 1 301 ? -21.044 45.799 24.057 1.00 24.81 301 SER A CA 1
ATOM 2434 C C . SER A 1 301 ? -21.020 46.640 22.775 1.00 24.81 301 SER A C 1
ATOM 2436 O O . SER A 1 301 ? -20.378 47.690 22.748 1.00 24.81 301 SER A O 1
ATOM 2438 N N . PRO A 1 302 ? -21.797 46.275 21.742 1.00 28.91 302 PRO A N 1
ATOM 2439 C CA . PRO A 1 302 ? -22.044 47.169 20.625 1.00 28.91 302 PRO A CA 1
ATOM 2440 C C . PRO A 1 302 ? -23.056 48.247 21.036 1.00 28.91 302 PRO A C 1
ATOM 2442 O O . PRO A 1 302 ? -24.193 47.952 21.411 1.00 28.91 302 PRO A O 1
ATOM 2445 N N . THR A 1 303 ? -22.646 49.511 20.946 1.00 27.67 303 THR A N 1
ATOM 2446 C CA . THR A 1 303 ? -23.521 50.681 21.058 1.00 27.67 303 THR A CA 1
ATOM 2447 C C . THR A 1 303 ? -24.553 50.655 19.927 1.00 27.67 303 THR A C 1
ATOM 2449 O O . THR A 1 303 ? -24.243 50.971 18.780 1.00 27.67 303 THR A O 1
ATOM 2452 N N . ARG A 1 304 ? -25.798 50.286 20.246 1.00 25.89 304 ARG A N 1
ATOM 2453 C CA . ARG A 1 304 ? -26.972 50.555 19.406 1.00 25.89 304 ARG A CA 1
ATOM 2454 C C . ARG A 1 304 ? -27.672 51.790 19.959 1.00 25.89 304 ARG A C 1
ATOM 2456 O O . ARG A 1 304 ? -28.078 51.818 21.117 1.00 25.89 304 ARG A O 1
ATOM 2463 N N . ILE A 1 305 ? -27.774 52.805 19.111 1.00 30.28 305 ILE A N 1
ATOM 2464 C CA . ILE A 1 305 ? -28.481 54.060 19.359 1.00 30.28 305 ILE A CA 1
ATOM 2465 C C . ILE A 1 305 ? -29.956 53.754 19.661 1.00 30.28 305 ILE A C 1
ATOM 2467 O O . ILE A 1 305 ? -30.599 52.952 18.983 1.00 30.28 305 ILE A O 1
ATOM 2471 N N . THR A 1 306 ? -30.454 54.392 20.712 1.00 25.41 306 THR A N 1
ATOM 2472 C CA . THR A 1 306 ? -31.814 54.348 21.249 1.00 25.41 306 THR A CA 1
ATOM 2473 C C . THR A 1 306 ? -32.857 54.902 20.278 1.00 25.41 306 THR A C 1
ATOM 2475 O O . THR A 1 306 ? -32.698 56.009 19.769 1.00 25.41 306 THR A O 1
ATOM 2478 N N . ARG A 1 307 ? -33.994 54.203 20.132 1.00 24.80 307 ARG A N 1
ATOM 2479 C CA . ARG A 1 307 ? -35.325 54.841 20.164 1.00 24.80 307 ARG A CA 1
ATOM 2480 C C . ARG A 1 307 ? -36.465 53.824 20.349 1.00 24.80 307 ARG A C 1
ATOM 2482 O O . ARG A 1 307 ? -36.757 53.051 19.449 1.00 24.80 307 ARG A O 1
ATOM 2489 N N . THR A 1 308 ? -37.059 53.889 21.544 1.00 27.19 308 THR A N 1
ATOM 2490 C CA . THR A 1 308 ? -38.494 53.756 21.887 1.00 27.19 308 THR A CA 1
ATOM 2491 C C . THR A 1 308 ? -39.308 52.559 21.370 1.00 27.19 308 THR A C 1
ATOM 2493 O O . THR A 1 308 ? -39.701 52.507 20.210 1.00 27.19 308 THR A O 1
ATOM 2496 N N . GLU A 1 309 ? -39.661 51.690 22.323 1.00 25.41 309 GLU A N 1
ATOM 2497 C CA . GLU A 1 309 ? -40.920 50.924 22.446 1.00 25.41 309 GLU A CA 1
ATOM 2498 C C . GLU A 1 309 ? -42.188 51.822 22.328 1.00 25.41 309 GLU A C 1
ATOM 2500 O O . GLU A 1 309 ? -42.035 53.040 22.480 1.00 25.41 309 GLU A O 1
ATOM 2505 N N . PRO A 1 310 ? -43.423 51.291 22.099 1.00 31.91 310 PRO A N 1
ATOM 2506 C CA . PRO A 1 310 ? -43.941 50.076 22.752 1.00 31.91 310 PRO A CA 1
ATOM 2507 C C . PRO A 1 310 ? -44.786 49.077 21.928 1.00 31.91 310 PRO A C 1
ATOM 2509 O O . PRO A 1 310 ? -45.362 49.394 20.894 1.00 31.91 310 PRO A O 1
ATOM 2512 N N . ALA A 1 311 ? -44.811 47.858 22.488 1.00 25.20 311 ALA A N 1
ATOM 2513 C CA . ALA A 1 311 ? -45.856 46.827 22.571 1.00 25.20 311 ALA A CA 1
ATOM 2514 C C . ALA A 1 311 ? -46.990 46.786 21.533 1.00 25.20 311 ALA A C 1
ATOM 2516 O O . ALA A 1 311 ? -47.746 47.743 21.440 1.00 25.20 311 ALA A O 1
ATOM 2517 N N . GLN A 1 312 ? -47.224 45.601 20.946 1.00 26.25 312 GLN A N 1
ATOM 2518 C CA . GLN A 1 312 ? -48.528 44.915 20.977 1.00 26.25 312 GLN A CA 1
ATOM 2519 C C . GLN A 1 312 ? -48.369 43.397 20.768 1.00 26.25 312 GLN A C 1
ATOM 2521 O O . GLN A 1 312 ? -47.531 42.938 19.993 1.00 26.25 312 GLN A O 1
ATOM 2526 N N . ASP A 1 313 ? -49.196 42.660 21.507 1.00 22.61 313 ASP A N 1
ATOM 2527 C CA . ASP A 1 313 ? -49.479 41.229 21.436 1.00 22.61 313 ASP A CA 1
ATOM 2528 C C . ASP A 1 313 ? -49.742 40.707 20.016 1.00 22.61 313 ASP A C 1
ATOM 2530 O O . ASP A 1 313 ? -50.393 41.381 19.218 1.00 22.61 313 ASP A O 1
ATOM 2534 N N . SER A 1 314 ? -49.379 39.447 19.752 1.00 26.81 314 SER A N 1
ATOM 2535 C CA . SER A 1 314 ? -50.350 38.381 19.424 1.00 26.81 314 SER A CA 1
ATOM 2536 C C . SER A 1 314 ? -49.662 37.095 18.954 1.00 26.81 314 SER A C 1
ATOM 2538 O O . SER A 1 314 ? -48.990 37.043 17.930 1.00 26.81 314 SER A O 1
ATOM 2540 N N . ASN A 1 315 ? -49.862 36.060 19.764 1.00 23.33 315 ASN A N 1
ATOM 2541 C CA . ASN A 1 315 ? -50.255 34.692 19.422 1.00 23.33 315 ASN A CA 1
ATOM 2542 C C . ASN A 1 315 ? -50.444 34.345 17.923 1.00 23.33 315 ASN A C 1
ATOM 2544 O O . ASN A 1 315 ? -51.221 35.013 17.248 1.00 23.33 315 ASN A O 1
ATOM 2548 N N . SER A 1 316 ? -49.855 33.232 17.459 1.00 27.61 316 SER A N 1
ATOM 2549 C CA . SER A 1 316 ? -50.541 32.219 16.628 1.00 27.61 316 SER A CA 1
ATOM 2550 C C . SER A 1 316 ? -49.615 31.037 16.333 1.00 27.61 316 SER A C 1
ATOM 2552 O O . SER A 1 316 ? -48.645 31.141 15.583 1.00 27.61 316 SER A O 1
ATOM 2554 N N . GLU A 1 317 ? -49.974 29.889 16.896 1.00 25.34 317 GLU A N 1
ATOM 2555 C CA . GLU A 1 317 ? -49.708 28.562 16.344 1.00 25.34 317 GLU A CA 1
ATOM 2556 C C . GLU A 1 317 ? -50.222 28.483 14.896 1.00 25.34 317 GLU A C 1
ATOM 2558 O O . GLU A 1 317 ? -51.286 29.028 14.610 1.00 25.34 317 GLU A O 1
ATOM 2563 N N . GLN A 1 318 ? -49.533 27.760 14.005 1.00 25.08 318 GLN A N 1
ATOM 2564 C CA . GLN A 1 318 ? -50.238 26.874 13.074 1.00 25.08 318 GLN A CA 1
ATOM 2565 C C . GLN A 1 318 ? -49.326 25.783 12.502 1.00 25.08 318 GLN A C 1
ATOM 2567 O O . GLN A 1 318 ? -48.366 26.018 11.770 1.00 25.08 318 GLN A O 1
ATOM 2572 N N . SER A 1 319 ? -49.677 24.569 12.898 1.00 24.70 319 SER A N 1
ATOM 2573 C CA . SER A 1 319 ? -49.375 23.279 12.304 1.00 24.70 319 SER A CA 1
ATOM 2574 C C . SER A 1 319 ? -49.997 23.143 10.914 1.00 24.70 319 SER A C 1
ATOM 2576 O O . SER A 1 319 ? -51.129 23.564 10.703 1.00 24.70 319 SER A O 1
ATOM 2578 N N . HIS A 1 320 ? -49.308 22.446 10.009 1.00 27.36 320 HIS A N 1
ATOM 2579 C CA . HIS A 1 320 ? -49.950 21.752 8.894 1.00 27.36 320 HIS A CA 1
ATOM 2580 C C . HIS A 1 320 ? -49.255 20.408 8.669 1.00 27.36 320 HIS A C 1
ATOM 2582 O O . HIS A 1 320 ? -48.220 20.316 8.012 1.00 27.36 320 HIS A O 1
ATOM 2588 N N . GLU A 1 321 ? -49.848 19.369 9.250 1.00 24.94 321 GLU A N 1
ATOM 2589 C CA . GLU A 1 321 ? -49.870 18.037 8.656 1.00 24.94 321 GLU A CA 1
ATOM 2590 C C . GLU A 1 321 ? -50.747 18.077 7.397 1.00 24.94 321 GLU A C 1
ATOM 2592 O O . GLU A 1 321 ? -51.746 18.795 7.361 1.00 24.94 321 GLU A O 1
ATOM 2597 N N . THR A 1 322 ? -50.408 17.285 6.383 1.00 26.39 322 THR A N 1
ATOM 2598 C CA . THR A 1 322 ? -51.392 16.715 5.450 1.00 26.39 322 THR A CA 1
ATOM 2599 C C . THR A 1 322 ? -50.869 15.372 4.947 1.00 26.39 322 THR A C 1
ATOM 2601 O O . THR A 1 322 ? -49.844 15.288 4.274 1.00 26.39 322 THR A O 1
ATOM 2604 N N . GLU A 1 323 ? -51.584 14.320 5.337 1.00 22.48 323 GLU A N 1
ATOM 2605 C CA . GLU A 1 323 ? -51.595 13.002 4.709 1.00 22.48 323 GLU A CA 1
ATOM 2606 C C . GLU A 1 323 ? -52.454 12.999 3.425 1.00 22.48 323 GLU A C 1
ATOM 2608 O O . GLU A 1 323 ? -53.228 13.927 3.182 1.00 22.48 323 GLU A O 1
ATOM 2613 N N . ASN A 1 324 ? -52.373 11.867 2.709 1.00 24.30 324 ASN A N 1
ATOM 2614 C CA . ASN A 1 324 ? -53.175 11.369 1.577 1.00 24.30 324 ASN A CA 1
ATOM 2615 C C . ASN A 1 324 ? -52.783 11.833 0.167 1.00 24.30 324 ASN A C 1
ATOM 2617 O O . ASN A 1 324 ? -52.503 12.997 -0.068 1.00 24.30 324 ASN A O 1
ATOM 2621 N N . SER A 1 325 ? -52.883 11.013 -0.881 1.00 23.38 325 SER A N 1
ATOM 2622 C CA . SER A 1 325 ? -53.018 9.559 -1.081 1.00 23.38 325 SER A CA 1
ATOM 2623 C C . SER A 1 325 ? -53.046 9.349 -2.610 1.00 23.38 325 SER A C 1
ATOM 2625 O O . SER A 1 325 ? -53.395 10.273 -3.344 1.00 23.38 325 SER A O 1
ATOM 2627 N N . SER A 1 326 ? -52.845 8.105 -3.043 1.00 28.19 326 SER A N 1
ATOM 2628 C CA . SER A 1 326 ? -53.312 7.509 -4.309 1.00 28.19 326 SER A CA 1
ATOM 2629 C C . SER A 1 326 ? -52.386 7.532 -5.534 1.00 28.19 326 SER A C 1
ATOM 2631 O O . SER A 1 326 ? -52.201 8.527 -6.230 1.00 28.19 326 SER A O 1
ATOM 2633 N N . GLU A 1 327 ? -51.892 6.322 -5.792 1.00 26.84 327 GLU A N 1
ATOM 2634 C CA . GLU A 1 327 ? -51.716 5.633 -7.078 1.00 26.84 327 GLU A CA 1
ATOM 2635 C C . GLU A 1 327 ? -52.822 5.926 -8.116 1.00 26.84 327 GLU A C 1
ATOM 2637 O O . GLU A 1 327 ? -53.952 6.270 -7.755 1.00 26.84 327 GLU A O 1
ATOM 2642 N N . PRO A 1 328 ? -52.530 5.696 -9.409 1.00 27.72 328 PRO A N 1
ATOM 2643 C CA . PRO A 1 328 ? -53.115 4.502 -10.022 1.00 27.72 328 PRO A CA 1
ATOM 2644 C C . PRO A 1 328 ? -52.138 3.672 -10.871 1.00 27.72 328 PRO A C 1
ATOM 2646 O O . PRO A 1 328 ? -51.078 4.127 -11.298 1.00 27.72 328 PRO A O 1
ATOM 2649 N N . ALA A 1 329 ? -52.567 2.427 -11.068 1.00 23.34 329 ALA A N 1
ATOM 2650 C CA . ALA A 1 329 ? -51.914 1.294 -11.705 1.00 23.34 329 ALA A CA 1
ATOM 2651 C C . ALA A 1 329 ? -52.105 1.219 -13.240 1.00 23.34 329 ALA A C 1
ATOM 2653 O O . ALA A 1 329 ? -52.815 2.039 -13.820 1.00 23.34 329 ALA A O 1
ATOM 2654 N N . GLN A 1 330 ? -51.567 0.117 -13.796 1.00 26.70 330 GLN A N 1
ATOM 2655 C CA . GLN A 1 330 ? -51.711 -0.485 -15.140 1.00 26.70 330 GLN A CA 1
ATOM 2656 C C . GLN A 1 330 ? -50.597 -0.087 -16.134 1.00 26.70 330 GLN A C 1
ATOM 2658 O O . GLN A 1 330 ? -50.258 1.082 -16.250 1.00 26.70 330 GLN A O 1
ATOM 2663 N N . GLU A 1 331 ? -49.921 -0.998 -16.844 1.00 25.17 331 GLU A N 1
ATOM 2664 C CA . GLU A 1 331 ? -50.303 -2.343 -17.298 1.00 25.17 331 GLU A CA 1
ATOM 2665 C C . GLU A 1 331 ? -49.060 -3.196 -17.643 1.00 25.17 331 GLU A C 1
ATOM 2667 O O . GLU A 1 331 ? -47.960 -2.674 -17.842 1.00 25.17 331 GLU A O 1
ATOM 2672 N N . ASP A 1 332 ? -49.277 -4.509 -17.662 1.00 24.39 332 ASP A N 1
ATOM 2673 C CA . ASP A 1 332 ? -48.337 -5.616 -17.830 1.00 24.39 332 ASP A CA 1
ATOM 2674 C C . ASP A 1 332 ? -47.676 -5.724 -19.217 1.00 24.39 332 ASP A C 1
ATOM 2676 O O . ASP A 1 332 ? -48.301 -5.440 -20.233 1.00 24.39 332 ASP A O 1
ATOM 2680 N N . GLU A 1 333 ? -46.461 -6.285 -19.264 1.00 27.08 333 GLU A N 1
ATOM 2681 C CA . GLU A 1 333 ? -46.091 -7.255 -20.306 1.00 27.08 333 GLU A CA 1
ATOM 2682 C C . GLU A 1 333 ? -44.978 -8.200 -19.808 1.00 27.08 333 GLU A C 1
ATOM 2684 O O . GLU A 1 333 ? -44.012 -7.801 -19.149 1.00 27.08 333 GLU A O 1
ATOM 2689 N N . GLU A 1 334 ? -45.186 -9.489 -20.067 1.00 27.22 334 GLU A N 1
ATOM 2690 C CA . GLU A 1 334 ? -44.474 -10.632 -19.508 1.00 27.22 334 GLU A CA 1
ATOM 2691 C C . GLU A 1 334 ? -43.076 -10.877 -20.109 1.00 27.22 334 GLU A C 1
ATOM 2693 O O . GLU A 1 334 ? -42.839 -10.763 -21.304 1.00 27.22 334 GLU A O 1
ATOM 2698 N N . GLN A 1 335 ? -42.180 -11.291 -19.208 1.00 24.31 335 GLN A N 1
ATOM 2699 C CA . GLN A 1 335 ? -41.177 -12.362 -19.308 1.00 24.31 335 GLN A CA 1
ATOM 2700 C C . GLN A 1 335 ? -40.457 -12.630 -20.644 1.00 24.31 335 GLN A C 1
ATOM 2702 O O . GLN A 1 335 ? -40.986 -13.278 -21.536 1.00 24.31 335 GLN A O 1
ATOM 2707 N N . GLU A 1 336 ? -39.133 -12.441 -20.615 1.00 23.88 336 GLU A N 1
ATOM 2708 C CA . GLU A 1 336 ? -38.209 -13.501 -21.035 1.00 23.88 336 GLU A CA 1
ATOM 2709 C C . GLU A 1 336 ? -37.059 -13.635 -20.027 1.00 23.88 336 GLU A C 1
ATOM 2711 O O . GLU A 1 336 ? -36.432 -12.665 -19.592 1.00 23.88 336 GLU A O 1
ATOM 2716 N N . ALA A 1 337 ? -36.830 -14.878 -19.611 1.00 26.62 337 ALA A N 1
ATOM 2717 C CA . ALA A 1 337 ? -35.796 -15.289 -18.684 1.00 26.62 337 ALA A CA 1
ATOM 2718 C C . ALA A 1 337 ? -34.433 -15.372 -19.385 1.00 26.62 337 ALA A C 1
ATOM 2720 O O . ALA A 1 337 ? -34.287 -16.061 -20.390 1.00 26.62 337 ALA A O 1
ATOM 2721 N N . SER A 1 338 ? -33.402 -14.765 -18.792 1.00 26.02 338 SER A N 1
ATOM 2722 C CA . SER A 1 338 ? -32.014 -15.174 -19.025 1.00 26.02 338 SER A CA 1
ATOM 2723 C C . SER A 1 338 ? -31.152 -14.894 -17.787 1.00 26.02 338 SER A C 1
ATOM 2725 O O . SER A 1 338 ? -30.912 -13.740 -17.431 1.00 26.02 338 SER A O 1
ATOM 2727 N N . GLU A 1 339 ? -30.753 -15.978 -17.121 1.00 30.25 339 GLU A N 1
ATOM 2728 C CA . GLU A 1 339 ? -29.524 -16.190 -16.340 1.00 30.25 339 GLU A CA 1
ATOM 2729 C C . GLU A 1 339 ? -28.834 -14.941 -15.750 1.00 30.25 339 GLU A C 1
ATOM 2731 O O . GLU A 1 339 ? -28.049 -14.241 -16.395 1.00 30.25 339 GLU A O 1
ATOM 2736 N N . GLN A 1 340 ? -29.062 -14.695 -14.456 1.00 29.75 340 GLN A N 1
ATOM 2737 C CA . GLN A 1 340 ? -28.237 -13.774 -13.676 1.00 29.75 340 GLN A CA 1
ATOM 2738 C C . GLN A 1 340 ? -26.907 -14.439 -13.306 1.00 29.75 340 GLN A C 1
ATOM 2740 O O . GLN A 1 340 ? -26.752 -15.013 -12.231 1.00 29.75 340 GLN A O 1
ATOM 2745 N N . GLU A 1 341 ? -25.908 -14.299 -14.172 1.00 35.00 341 GLU A N 1
ATOM 2746 C CA . GLU A 1 341 ? -24.518 -14.360 -13.728 1.00 35.00 341 GLU A CA 1
ATOM 2747 C C . GLU A 1 341 ? -24.256 -13.192 -12.762 1.00 35.00 341 GLU A C 1
ATOM 2749 O O . GLU A 1 341 ? -24.397 -12.015 -13.126 1.00 35.00 341 GLU A O 1
ATOM 2754 N N . GLU A 1 342 ? -23.868 -13.499 -11.520 1.00 46.25 342 GLU A N 1
ATOM 2755 C CA . GLU A 1 342 ? -23.448 -12.512 -10.522 1.00 46.25 342 GLU A CA 1
ATOM 2756 C C . GLU A 1 342 ? -22.186 -11.776 -10.996 1.00 46.25 342 GLU A C 1
ATOM 2758 O O . GLU A 1 342 ? -21.044 -12.140 -10.705 1.00 46.25 342 GLU A O 1
ATOM 2763 N N . LYS A 1 343 ? -22.388 -10.693 -11.752 1.00 46.88 343 LYS A N 1
ATOM 2764 C CA . LYS A 1 343 ? -21.295 -9.836 -12.212 1.00 46.88 343 LYS A CA 1
ATOM 2765 C C . LYS A 1 343 ? -20.569 -9.233 -10.996 1.00 46.88 343 LYS A C 1
ATOM 2767 O O . LYS A 1 343 ? -21.214 -8.629 -10.134 1.00 46.88 343 LYS A O 1
ATOM 2772 N N . PRO A 1 344 ? -19.228 -9.320 -10.930 1.00 64.75 344 PRO A N 1
ATOM 2773 C CA . PRO A 1 344 ? -18.450 -8.889 -9.770 1.00 64.75 344 PRO A CA 1
ATOM 2774 C C . PRO A 1 344 ? -18.677 -7.418 -9.375 1.00 64.75 344 PRO A C 1
ATOM 2776 O O . PRO A 1 344 ? -18.873 -6.553 -10.231 1.00 64.75 344 PRO A O 1
ATOM 2779 N N . LYS A 1 345 ? -18.540 -7.092 -8.079 1.00 47.84 345 LYS A N 1
ATOM 2780 C CA . LYS A 1 345 ? -18.769 -5.744 -7.497 1.00 47.84 345 LYS A CA 1
ATOM 2781 C C . LYS A 1 345 ? -18.056 -4.584 -8.222 1.00 47.84 345 LYS A C 1
ATOM 2783 O O . LYS A 1 345 ? -18.547 -3.456 -8.187 1.00 47.84 345 LYS A O 1
ATOM 2788 N N . TRP A 1 346 ? -16.937 -4.829 -8.912 1.00 51.75 346 TRP A N 1
ATOM 2789 C CA . TRP A 1 346 ? -16.236 -3.802 -9.699 1.00 51.75 346 TRP A CA 1
ATOM 2790 C C . TRP A 1 346 ? -17.027 -3.353 -10.943 1.00 51.75 346 TRP A C 1
ATOM 2792 O O . TRP A 1 346 ? -16.923 -2.198 -11.352 1.00 51.75 346 TRP A O 1
ATOM 2802 N N . TYR A 1 347 ? -17.897 -4.205 -11.493 1.00 55.09 347 TYR A N 1
ATOM 2803 C CA . TYR A 1 347 ? -18.758 -3.877 -12.634 1.00 55.09 347 TYR A CA 1
ATOM 2804 C C . TYR A 1 347 ? -19.819 -2.822 -12.271 1.00 55.09 347 TYR A C 1
ATOM 2806 O O . TYR A 1 347 ? -20.119 -1.926 -13.063 1.00 55.09 347 TYR A O 1
ATOM 2814 N N . GLN A 1 348 ? -20.319 -2.849 -11.030 1.00 67.12 348 GLN A N 1
ATOM 2815 C CA . GLN A 1 348 ? -21.215 -1.817 -10.490 1.00 67.12 348 GLN A CA 1
ATOM 2816 C C . GLN A 1 348 ? -20.501 -0.461 -10.338 1.00 67.12 348 GLN A C 1
ATOM 2818 O O . GLN A 1 348 ? -21.097 0.591 -10.582 1.00 67.12 348 GLN A O 1
ATOM 2823 N N . PHE A 1 349 ? -19.203 -0.470 -10.012 1.00 57.53 349 PHE A N 1
ATOM 2824 C CA . PHE A 1 349 ? -18.377 0.739 -9.975 1.00 57.53 349 PHE A CA 1
ATOM 2825 C C . PHE A 1 349 ? -18.149 1.312 -11.382 1.00 57.53 349 PHE A C 1
ATOM 2827 O O . PHE A 1 349 ? -18.319 2.512 -11.587 1.00 57.53 349 PHE A O 1
ATOM 2834 N N . VAL A 1 350 ? -17.861 0.461 -12.375 1.00 62.72 350 VAL A N 1
ATOM 2835 C CA . VAL A 1 350 ? -17.699 0.875 -13.782 1.00 62.72 350 VAL A CA 1
ATOM 2836 C C . VAL A 1 350 ? -18.996 1.450 -14.355 1.00 62.72 350 VAL A C 1
ATOM 2838 O O . VAL A 1 350 ? -18.953 2.481 -15.028 1.00 62.72 350 VAL A O 1
ATOM 2841 N N . LYS A 1 351 ? -20.161 0.861 -14.042 1.00 69.06 351 LYS A N 1
ATOM 2842 C CA . LYS A 1 351 ? -21.466 1.423 -14.435 1.00 69.06 351 LYS A CA 1
ATOM 2843 C C . LYS A 1 351 ? -21.712 2.800 -13.815 1.00 69.06 351 LYS A C 1
ATOM 2845 O O . LYS A 1 351 ? -22.090 3.727 -14.529 1.00 69.06 351 LYS A O 1
ATOM 2850 N N . ARG A 1 352 ? -21.455 2.966 -12.511 1.00 63.97 352 ARG A N 1
ATOM 2851 C CA . ARG A 1 352 ? -21.589 4.271 -11.835 1.00 63.97 352 ARG A CA 1
ATOM 2852 C C . ARG A 1 352 ? -20.601 5.308 -12.377 1.00 63.97 352 ARG A C 1
ATOM 2854 O O . ARG A 1 352 ? -20.968 6.471 -12.514 1.00 63.97 352 ARG A O 1
ATOM 2861 N N . PHE A 1 353 ? -19.387 4.896 -12.741 1.00 62.44 353 PHE A N 1
ATOM 2862 C CA . PHE A 1 353 ? -18.382 5.777 -13.334 1.00 62.44 353 PHE A CA 1
ATOM 2863 C C . PHE A 1 353 ? -18.742 6.199 -14.766 1.00 62.44 353 PHE A C 1
ATOM 2865 O O . PHE A 1 353 ? -18.597 7.373 -15.101 1.00 62.44 353 PHE A O 1
ATOM 2872 N N . LYS A 1 354 ? -19.280 5.286 -15.592 1.00 67.44 354 LYS A N 1
ATOM 2873 C CA . LYS A 1 354 ? -19.820 5.624 -16.922 1.00 67.44 354 LYS A CA 1
ATOM 2874 C C . LYS A 1 354 ? -20.969 6.629 -16.823 1.00 67.44 354 LYS A C 1
ATOM 2876 O O . LYS A 1 354 ? -20.881 7.677 -17.453 1.00 67.44 354 LYS A O 1
ATOM 2881 N N . MET A 1 355 ? -21.943 6.390 -15.940 1.00 66.69 355 MET A N 1
ATOM 2882 C CA . MET A 1 355 ? -23.048 7.331 -15.699 1.00 66.69 355 MET A CA 1
ATOM 2883 C C . MET A 1 355 ? -22.575 8.689 -15.158 1.00 66.69 355 MET A C 1
ATOM 2885 O O . MET A 1 355 ? -23.120 9.729 -15.523 1.00 66.69 355 MET A O 1
ATOM 2889 N N . TRP A 1 356 ? -21.550 8.716 -14.302 1.00 68.38 356 TRP A N 1
ATOM 2890 C CA . TRP A 1 356 ? -20.952 9.964 -13.816 1.00 68.38 356 TRP A CA 1
ATOM 2891 C C . TRP A 1 356 ? -20.247 10.748 -14.934 1.00 68.38 356 TRP A C 1
ATOM 2893 O O . TRP A 1 356 ? -20.341 11.976 -14.986 1.00 68.38 356 TRP A O 1
ATOM 2903 N N . ASN A 1 357 ? -19.581 10.049 -15.854 1.00 63.25 357 ASN A N 1
ATOM 2904 C CA . ASN A 1 357 ? -18.898 10.658 -16.992 1.00 63.25 357 ASN A CA 1
ATOM 2905 C C . ASN A 1 357 ? -19.894 11.153 -18.062 1.00 63.25 357 ASN A C 1
ATOM 2907 O O . ASN A 1 357 ? -19.718 12.238 -18.615 1.00 63.25 357 ASN A O 1
ATOM 2911 N N . GLU A 1 358 ? -20.982 10.414 -18.298 1.00 63.81 358 GLU A N 1
ATOM 2912 C CA . GLU A 1 358 ? -22.086 10.817 -19.183 1.00 63.81 358 GLU A CA 1
ATOM 2913 C C . GLU A 1 358 ? -22.860 12.018 -18.634 1.00 63.81 358 GLU A C 1
ATOM 2915 O O . GLU A 1 358 ? -23.070 12.977 -19.373 1.00 63.81 358 GLU A O 1
ATOM 2920 N N . LYS A 1 359 ? -23.160 12.063 -17.326 1.00 62.84 359 LYS A N 1
ATOM 2921 C CA . LYS A 1 359 ? -23.756 13.254 -16.685 1.00 62.84 359 LYS A CA 1
ATOM 2922 C C . LYS A 1 359 ? -22.873 14.499 -16.788 1.00 62.84 359 LYS A C 1
ATOM 2924 O O . LYS A 1 359 ? -23.382 15.614 -16.758 1.00 62.84 359 LYS A O 1
ATOM 2929 N N . ARG A 1 360 ? -21.553 14.338 -16.914 1.00 57.03 360 ARG A N 1
ATOM 2930 C CA . ARG A 1 360 ? -20.621 15.454 -17.138 1.00 57.03 360 ARG A CA 1
ATOM 2931 C C . ARG A 1 360 ? -20.568 15.911 -18.591 1.00 57.03 360 ARG A C 1
ATOM 2933 O O . ARG A 1 360 ? -20.385 17.101 -18.820 1.00 57.03 360 ARG A O 1
ATOM 2940 N N . LYS A 1 361 ? -20.748 14.993 -19.542 1.00 53.84 361 LYS A N 1
ATOM 2941 C CA . LYS A 1 361 ? -20.848 15.319 -20.969 1.00 53.84 361 LYS A CA 1
ATOM 2942 C C . LYS A 1 361 ? -22.191 15.960 -21.319 1.00 53.84 361 LYS A C 1
ATOM 2944 O O . LYS A 1 361 ? -22.202 16.921 -22.067 1.00 53.84 361 LYS A O 1
ATOM 2949 N N . GLN A 1 362 ? -23.290 15.518 -20.705 1.00 53.50 362 GLN A N 1
ATOM 2950 C CA . GLN A 1 362 ? -24.615 16.130 -20.884 1.00 53.50 362 GLN A CA 1
ATOM 2951 C C . GLN A 1 362 ? -24.738 17.512 -20.223 1.00 53.50 362 GLN A C 1
ATOM 2953 O O . GLN A 1 362 ? -25.572 18.312 -20.620 1.00 53.50 362 GLN A O 1
ATOM 2958 N N . LYS A 1 363 ? -23.874 17.833 -19.248 1.00 49.84 363 LYS A N 1
ATOM 2959 C CA . LYS A 1 363 ? -23.768 19.186 -18.675 1.00 49.84 363 LYS A CA 1
ATOM 2960 C C . LYS A 1 363 ? -22.890 20.131 -19.513 1.00 49.84 363 LYS A C 1
ATOM 2962 O O . LYS A 1 363 ? -22.642 21.256 -19.091 1.00 49.84 363 LYS A O 1
ATOM 2967 N N . ALA A 1 364 ? -22.404 19.671 -20.667 1.00 47.94 364 ALA A N 1
ATOM 2968 C CA . ALA A 1 364 ? -21.614 20.439 -21.617 1.00 47.94 364 ALA A CA 1
ATOM 2969 C C . ALA A 1 364 ? -22.335 20.498 -22.982 1.00 47.94 364 ALA A C 1
ATOM 2971 O O . ALA A 1 364 ? -21.977 19.759 -23.894 1.00 47.94 364 ALA A O 1
ATOM 2972 N N . LEU A 1 365 ? -23.281 21.451 -23.070 1.00 35.28 365 LEU A N 1
ATOM 2973 C CA . LEU A 1 365 ? -23.924 22.075 -24.253 1.00 35.28 365 LEU A CA 1
ATOM 2974 C C . LEU A 1 365 ? -25.221 21.458 -24.825 1.00 35.28 365 LEU A C 1
ATOM 2976 O O . LEU A 1 365 ? -25.361 20.236 -24.782 1.00 35.28 365 LEU A O 1
ATOM 2980 N N . PRO A 1 366 ? -26.109 22.268 -25.466 1.00 45.12 366 PRO A N 1
ATOM 2981 C CA . PRO A 1 366 ? -26.103 23.739 -25.644 1.00 45.12 366 PRO A CA 1
ATOM 2982 C C . PRO A 1 366 ? -27.389 24.443 -25.135 1.00 45.12 366 PRO A C 1
ATOM 2984 O O . PRO A 1 366 ? -28.482 23.906 -25.265 1.00 45.12 366 PRO A O 1
ATOM 2987 N N . GLU A 1 367 ? -27.288 25.679 -24.638 1.00 30.80 367 GLU A N 1
ATOM 2988 C CA . GLU A 1 367 ? -28.434 26.605 -24.593 1.00 30.80 367 GLU A CA 1
ATOM 2989 C C . GLU A 1 367 ? -27.985 27.981 -25.105 1.00 30.80 367 GLU A C 1
ATOM 2991 O O . GLU A 1 367 ? -26.812 28.342 -24.994 1.00 30.80 367 GLU A O 1
ATOM 2996 N N . ALA A 1 368 ? -28.908 28.637 -25.800 1.00 31.92 368 ALA A N 1
ATOM 2997 C CA . ALA A 1 368 ? -28.708 29.524 -26.936 1.00 31.92 368 ALA A CA 1
ATOM 2998 C C . ALA A 1 368 ? -28.102 30.909 -26.635 1.00 31.92 368 ALA A C 1
ATOM 3000 O O . ALA A 1 368 ? -28.107 31.405 -25.512 1.00 31.92 368 ALA A O 1
ATOM 3001 N N . GLU A 1 369 ? -27.606 31.535 -27.705 1.00 39.56 369 GLU A N 1
ATOM 3002 C CA . GLU A 1 369 ? -27.176 32.931 -27.782 1.00 39.56 369 GLU A CA 1
ATOM 3003 C C . GLU A 1 369 ? -28.264 33.910 -27.303 1.00 39.56 369 GLU A C 1
ATOM 3005 O O . GLU A 1 369 ? -29.349 33.964 -27.878 1.00 39.56 369 GLU A O 1
ATOM 3010 N N . GLN A 1 370 ? -27.925 34.773 -26.340 1.00 28.00 370 GLN A N 1
ATOM 3011 C CA . GLN A 1 370 ? -28.323 36.184 -26.358 1.00 28.00 370 GLN A CA 1
ATOM 3012 C C . GLN A 1 370 ? -27.196 37.067 -25.782 1.00 28.00 370 GLN A C 1
ATOM 3014 O O . GLN A 1 370 ? -26.478 36.630 -24.879 1.00 28.00 370 GLN A O 1
ATOM 3019 N N . PRO A 1 371 ? -26.993 38.284 -26.325 1.00 39.69 371 PRO A N 1
ATOM 3020 C CA . PRO A 1 371 ? -25.856 39.135 -26.000 1.00 39.69 371 PRO A CA 1
ATOM 3021 C C . PRO A 1 371 ? -26.174 40.027 -24.795 1.00 39.69 371 PRO A C 1
ATOM 3023 O O . PRO A 1 371 ? -27.098 40.834 -24.855 1.00 39.69 371 PRO A O 1
ATOM 3026 N N . GLU A 1 372 ? -25.379 39.947 -23.727 1.00 29.38 372 GLU A N 1
ATOM 3027 C CA . GLU A 1 372 ? -25.427 40.936 -22.644 1.00 29.38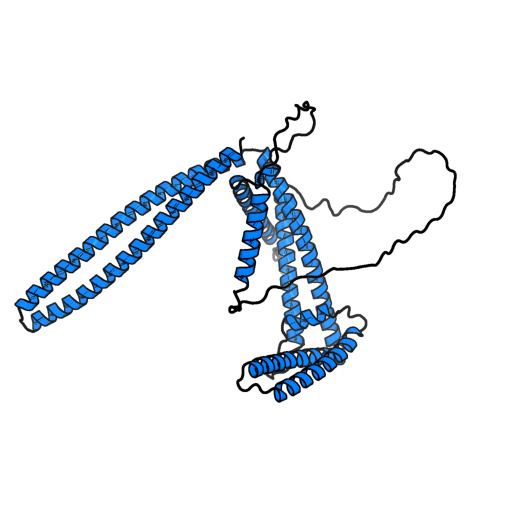 372 GLU A CA 1
ATOM 3028 C C . GLU A 1 372 ? -24.187 41.838 -22.635 1.00 29.38 372 GLU A C 1
ATOM 3030 O O . GLU A 1 372 ? -23.048 41.419 -22.845 1.00 29.38 372 GLU A O 1
ATOM 3035 N N . ALA A 1 373 ? -24.492 43.119 -22.450 1.00 30.97 373 ALA A N 1
ATOM 3036 C CA . ALA A 1 373 ? -23.689 44.319 -22.608 1.00 30.97 373 ALA A CA 1
ATOM 3037 C C . ALA A 1 373 ? -22.449 44.408 -21.686 1.00 30.97 373 ALA A C 1
ATOM 3039 O O . ALA A 1 373 ? -22.379 43.739 -20.653 1.00 30.97 373 ALA A O 1
ATOM 3040 N N . PRO A 1 374 ? -21.470 45.280 -22.008 1.00 33.31 374 PRO A N 1
ATOM 3041 C CA . PRO A 1 374 ? -20.274 45.453 -21.194 1.00 33.31 374 PRO A CA 1
ATOM 3042 C C . PRO A 1 374 ? -20.615 46.189 -19.892 1.00 33.31 374 PRO A C 1
ATOM 3044 O O . PRO A 1 374 ? -20.952 47.371 -19.901 1.00 33.31 374 PRO A O 1
ATOM 3047 N N . THR A 1 375 ? -20.494 45.516 -18.748 1.00 28.11 375 THR A N 1
ATOM 3048 C CA . THR A 1 375 ? -20.458 46.197 -17.445 1.00 28.11 375 THR A CA 1
ATOM 3049 C C . THR A 1 375 ? -19.097 46.870 -17.233 1.00 28.11 375 THR A C 1
ATOM 3051 O O . THR A 1 375 ? -18.071 46.206 -17.414 1.00 28.11 375 THR A O 1
ATOM 3054 N N . PRO A 1 376 ? -19.065 48.157 -16.839 1.00 36.25 376 PRO A N 1
ATOM 3055 C CA . PRO A 1 376 ? -17.841 48.936 -16.736 1.00 36.25 376 PRO A CA 1
ATOM 3056 C C . PRO A 1 376 ? -16.980 48.493 -15.554 1.00 36.25 376 PRO A C 1
ATOM 3058 O O . PRO A 1 376 ? -17.468 48.095 -14.494 1.00 36.25 376 PRO A O 1
ATOM 3061 N N . GLU A 1 377 ? -15.670 48.589 -15.764 1.00 40.19 377 GLU A N 1
ATOM 3062 C CA . GLU A 1 377 ? -14.648 48.453 -14.738 1.00 40.19 377 GLU A CA 1
ATOM 3063 C C . GLU A 1 377 ? -14.918 49.423 -13.586 1.00 40.19 377 GLU A C 1
ATOM 3065 O O . GLU A 1 377 ? -14.983 50.635 -13.780 1.00 40.19 377 GLU A O 1
ATOM 3070 N N . ASN A 1 378 ? -15.010 48.892 -12.367 1.00 30.83 378 ASN A N 1
ATOM 3071 C CA . ASN A 1 378 ? -14.717 49.682 -11.184 1.00 30.83 378 ASN A CA 1
ATOM 3072 C C . ASN A 1 378 ? -13.833 48.880 -10.223 1.00 30.83 378 ASN A C 1
ATOM 3074 O O . ASN A 1 378 ? -13.998 47.674 -10.031 1.00 30.83 378 ASN A O 1
ATOM 3078 N N . ASN A 1 379 ? -12.807 49.567 -9.741 1.00 40.50 379 ASN A N 1
ATOM 3079 C CA . ASN A 1 379 ? -11.545 49.040 -9.240 1.00 40.50 379 ASN A CA 1
ATOM 3080 C C . ASN A 1 379 ? -11.623 48.660 -7.744 1.00 40.50 379 ASN A C 1
ATOM 3082 O O . ASN A 1 379 ? -12.596 48.990 -7.078 1.00 40.50 379 ASN A O 1
ATOM 3086 N N . THR A 1 380 ? -10.550 48.052 -7.216 1.00 41.06 380 THR A N 1
ATOM 3087 C CA . THR A 1 380 ? -10.238 47.729 -5.795 1.00 41.06 380 THR A CA 1
ATOM 3088 C C . THR A 1 380 ? -10.605 46.348 -5.224 1.00 41.06 380 THR A C 1
ATOM 3090 O O . THR A 1 380 ? -11.248 46.228 -4.194 1.00 41.06 380 THR A O 1
ATOM 3093 N N . GLN A 1 381 ? -10.054 45.290 -5.826 1.00 37.34 381 GLN A N 1
ATOM 3094 C CA . GLN A 1 381 ? -9.281 44.228 -5.143 1.00 37.34 381 GLN A CA 1
ATOM 3095 C C . GLN A 1 381 ? -8.410 43.544 -6.216 1.00 37.34 381 GLN A C 1
ATOM 3097 O O . GLN A 1 381 ? -8.906 43.355 -7.331 1.00 37.34 381 GLN A O 1
ATOM 3102 N N . PRO A 1 382 ? -7.140 43.165 -5.956 1.00 41.09 382 PRO A N 1
ATOM 3103 C CA . PRO A 1 382 ? -6.358 42.425 -6.941 1.00 41.09 382 PRO A CA 1
ATOM 3104 C C . PRO A 1 382 ? -7.086 41.109 -7.234 1.00 41.09 382 PRO A C 1
ATOM 3106 O O .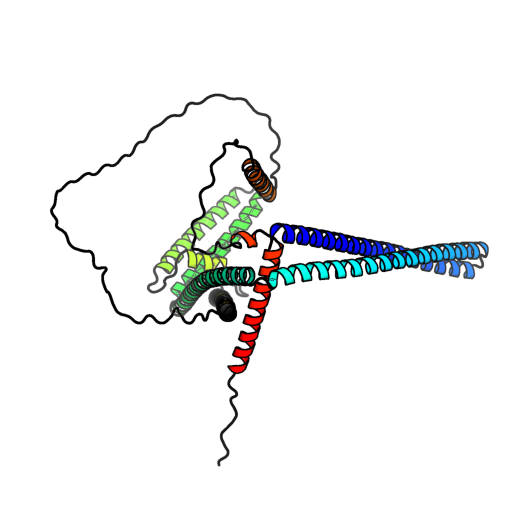 PRO A 1 382 ? -7.193 40.233 -6.373 1.00 41.09 382 PRO A O 1
ATOM 3109 N N . LYS A 1 383 ? -7.659 40.986 -8.438 1.00 48.91 383 LYS A N 1
ATOM 3110 C CA . LYS A 1 383 ? -8.287 39.746 -8.897 1.00 48.91 383 LYS A CA 1
ATOM 3111 C C . LYS A 1 383 ? -7.224 38.657 -8.796 1.00 48.91 383 LYS A C 1
ATOM 3113 O O . LYS A 1 383 ? -6.197 38.715 -9.461 1.00 48.91 383 LYS A O 1
ATOM 3118 N N . ASN A 1 384 ? -7.452 37.688 -7.914 1.00 57.41 384 ASN A N 1
ATOM 3119 C CA . ASN A 1 384 ? -6.522 36.598 -7.655 1.00 57.41 384 ASN A CA 1
ATOM 3120 C C . ASN A 1 384 ? -6.509 35.671 -8.889 1.00 57.41 384 ASN A C 1
ATOM 3122 O O . ASN A 1 384 ? -7.265 34.698 -8.965 1.00 57.41 384 ASN A O 1
ATOM 3126 N N . ASN A 1 385 ? -5.700 36.024 -9.895 1.00 66.19 385 ASN A N 1
ATOM 3127 C CA . ASN A 1 385 ? -5.648 35.398 -11.225 1.00 66.19 385 ASN A CA 1
ATOM 3128 C C . ASN A 1 385 ? -5.306 33.896 -11.172 1.00 66.19 385 ASN A C 1
ATOM 3130 O O . ASN A 1 385 ? -5.535 33.159 -12.131 1.00 66.19 385 ASN A O 1
ATOM 3134 N N . PHE A 1 386 ? -4.824 33.421 -10.021 1.00 79.50 386 PHE A N 1
ATOM 3135 C CA . PHE A 1 386 ? -4.439 32.038 -9.770 1.00 79.50 386 PHE A CA 1
ATOM 3136 C C . PHE A 1 386 ? -5.484 31.210 -9.016 1.00 79.50 386 PHE A C 1
ATOM 3138 O O . PHE A 1 386 ? -5.252 30.028 -8.796 1.00 79.50 386 PHE A O 1
ATOM 3145 N N . LYS A 1 387 ? -6.675 31.745 -8.697 1.00 78.88 387 LYS A N 1
ATOM 3146 C CA . LYS A 1 387 ? -7.725 31.015 -7.946 1.00 78.88 387 LYS A CA 1
ATOM 3147 C C . LYS A 1 387 ? -8.053 29.626 -8.520 1.00 78.88 387 LYS A C 1
ATOM 3149 O O . LYS A 1 387 ? -8.379 28.707 -7.775 1.00 78.88 387 LYS A O 1
ATOM 3154 N N . ASN A 1 388 ? -7.934 29.471 -9.840 1.00 83.00 388 ASN A N 1
ATOM 3155 C CA . ASN A 1 388 ? -8.163 28.217 -10.560 1.00 83.00 388 ASN A CA 1
ATOM 3156 C C . ASN A 1 388 ? -6.872 27.587 -11.121 1.00 83.00 388 ASN A C 1
ATOM 3158 O O . ASN A 1 388 ? -6.954 26.711 -11.978 1.00 83.00 388 ASN A O 1
ATOM 3162 N N . ALA A 1 389 ? -5.684 28.013 -10.681 1.00 87.50 389 ALA A N 1
ATOM 3163 C CA . ALA A 1 389 ? -4.400 27.581 -11.237 1.00 87.50 389 ALA A CA 1
ATOM 3164 C C . ALA A 1 389 ? -4.136 26.086 -11.020 1.00 87.50 389 ALA A C 1
ATOM 3166 O O . ALA A 1 389 ? -3.654 25.411 -11.925 1.00 87.50 389 ALA A O 1
ATOM 3167 N N . LEU A 1 390 ? -4.563 25.534 -9.879 1.00 87.62 390 LEU A N 1
ATOM 3168 C CA . LEU A 1 390 ? -4.463 24.101 -9.568 1.00 87.62 390 LEU A CA 1
ATOM 3169 C C . LEU A 1 390 ? -5.256 23.188 -10.513 1.00 87.62 390 LEU A C 1
ATOM 3171 O O . LEU A 1 390 ? -5.159 21.969 -10.384 1.00 87.62 390 LEU A O 1
ATOM 3175 N N . LYS A 1 391 ? -6.062 23.719 -11.444 1.00 91.00 391 LYS A N 1
ATOM 3176 C CA . LYS A 1 391 ? -6.680 22.891 -12.491 1.00 91.00 391 LYS A CA 1
ATOM 3177 C C . LYS A 1 391 ? -5.639 22.376 -13.492 1.00 91.00 391 LYS A C 1
ATOM 3179 O O . LYS A 1 391 ? -5.814 21.278 -14.013 1.00 91.00 391 LYS A O 1
ATOM 3184 N N . TYR A 1 392 ? -4.570 23.143 -13.706 1.00 93.38 392 TYR A N 1
ATOM 3185 C CA . TYR A 1 392 ? -3.482 22.832 -14.628 1.00 93.38 392 TYR A CA 1
ATOM 3186 C C . TYR A 1 392 ? -2.483 21.865 -13.987 1.00 93.38 392 TYR A C 1
ATOM 3188 O O . TYR A 1 392 ? -2.112 22.016 -12.823 1.00 93.38 392 TYR A O 1
ATOM 3196 N N . ASP A 1 393 ? -2.035 20.869 -14.743 1.00 93.00 393 ASP A N 1
ATOM 3197 C CA . ASP A 1 393 ? -1.163 19.806 -14.243 1.00 93.00 393 ASP A CA 1
ATOM 3198 C C . ASP A 1 393 ? 0.249 20.303 -13.940 1.00 93.00 393 ASP A C 1
ATOM 3200 O O . ASP A 1 393 ? 0.824 19.877 -12.940 1.00 93.00 393 ASP A O 1
ATOM 3204 N N . ILE A 1 394 ? 0.759 21.271 -14.709 1.00 91.56 394 ILE A N 1
ATOM 3205 C CA . ILE A 1 394 ? 2.051 21.907 -14.414 1.00 91.56 394 ILE A CA 1
ATOM 3206 C C . ILE A 1 394 ? 2.053 22.567 -13.023 1.00 91.56 394 ILE A C 1
ATOM 3208 O O . ILE A 1 394 ? 2.996 22.399 -12.253 1.00 91.56 394 ILE A O 1
ATOM 3212 N N . VAL A 1 395 ? 0.954 23.231 -12.646 1.00 91.69 395 VAL A N 1
ATOM 3213 C CA . VAL A 1 395 ? 0.799 23.860 -11.323 1.00 91.69 395 VAL A CA 1
ATOM 3214 C C . VAL A 1 395 ? 0.622 22.801 -10.231 1.00 91.69 395 VAL A C 1
ATOM 3216 O O . VAL A 1 395 ? 1.157 22.957 -9.137 1.00 91.69 395 VAL A O 1
ATOM 3219 N N . LYS A 1 396 ? -0.098 21.702 -10.501 1.00 93.12 396 LYS A N 1
ATOM 3220 C CA . LYS A 1 396 ? -0.225 20.586 -9.543 1.00 93.12 396 LYS A CA 1
ATOM 3221 C C . LYS A 1 396 ? 1.118 19.923 -9.263 1.00 93.12 396 LYS A C 1
ATOM 3223 O O . LYS A 1 396 ? 1.395 19.593 -8.114 1.00 93.12 396 LYS A O 1
ATOM 3228 N N . ASP A 1 397 ? 1.921 19.683 -10.293 1.00 91.56 397 ASP A N 1
ATOM 3229 C CA . ASP A 1 397 ? 3.223 19.041 -10.134 1.00 91.56 397 ASP A CA 1
ATOM 3230 C C . ASP A 1 397 ? 4.215 19.997 -9.456 1.00 91.56 397 ASP A C 1
ATOM 3232 O O . ASP A 1 397 ? 4.940 19.563 -8.559 1.00 91.56 397 ASP A O 1
ATOM 3236 N N . LEU A 1 398 ? 4.137 21.302 -9.743 1.00 91.19 398 LEU A N 1
ATOM 3237 C CA . LEU A 1 398 ? 4.860 22.324 -8.987 1.00 91.19 398 LEU A CA 1
ATOM 3238 C C . LEU A 1 398 ? 4.459 22.344 -7.500 1.00 91.19 398 LEU A C 1
ATOM 3240 O O . LEU A 1 398 ? 5.324 22.290 -6.627 1.00 91.19 398 LEU A O 1
ATOM 3244 N N . TYR A 1 399 ? 3.156 22.338 -7.199 1.00 92.06 399 TYR A N 1
ATOM 3245 C CA . TYR A 1 399 ? 2.648 22.221 -5.828 1.00 92.06 399 TYR A CA 1
ATOM 3246 C C . TYR A 1 399 ? 3.208 20.972 -5.131 1.00 92.06 399 TYR A C 1
ATOM 3248 O O . TYR A 1 399 ? 3.679 21.059 -4.003 1.00 92.06 399 TYR A O 1
ATOM 3256 N N . LYS A 1 400 ? 3.194 19.803 -5.788 1.00 92.62 400 LYS A N 1
ATOM 3257 C CA . LYS A 1 400 ? 3.708 18.554 -5.194 1.00 92.62 400 LYS A CA 1
ATOM 3258 C C . LYS A 1 400 ? 5.204 18.631 -4.891 1.00 92.62 400 LYS A C 1
ATOM 3260 O O . LYS A 1 400 ? 5.641 18.059 -3.895 1.00 92.62 400 LYS A O 1
ATOM 3265 N N . GLN A 1 401 ? 5.988 19.288 -5.748 1.00 90.56 401 GLN A N 1
ATOM 3266 C CA . GLN A 1 401 ? 7.417 19.498 -5.509 1.00 90.56 401 GLN A CA 1
ATOM 3267 C C . GLN A 1 401 ? 7.639 20.387 -4.282 1.00 90.56 401 GLN A C 1
ATOM 3269 O O . GLN A 1 401 ? 8.421 20.013 -3.408 1.00 90.56 401 GLN A O 1
ATOM 3274 N N . ALA A 1 402 ? 6.899 21.494 -4.179 1.00 89.75 402 ALA A N 1
ATOM 3275 C CA . ALA A 1 402 ? 6.953 22.390 -3.027 1.00 89.75 402 ALA A CA 1
ATOM 3276 C C . ALA A 1 402 ? 6.518 21.688 -1.724 1.00 89.75 402 ALA A C 1
ATOM 3278 O O . ALA A 1 402 ? 7.255 21.710 -0.743 1.00 89.75 402 ALA A O 1
ATOM 3279 N N . ASP A 1 403 ? 5.387 20.975 -1.736 1.00 91.94 403 ASP A N 1
ATOM 3280 C CA . ASP A 1 403 ? 4.855 20.204 -0.597 1.00 91.94 403 ASP A CA 1
ATOM 3281 C C . ASP A 1 403 ? 5.877 19.167 -0.099 1.00 91.94 403 ASP A C 1
ATOM 3283 O O . ASP A 1 403 ? 6.168 19.077 1.095 1.00 91.94 403 ASP A O 1
ATOM 3287 N N . LYS A 1 404 ? 6.506 18.430 -1.027 1.00 92.50 404 LYS A N 1
ATOM 3288 C CA . LYS A 1 404 ? 7.552 17.448 -0.707 1.00 92.50 404 LYS A CA 1
ATOM 3289 C C . LYS A 1 404 ? 8.792 18.102 -0.097 1.00 92.50 404 LYS A C 1
ATOM 3291 O O . LYS A 1 404 ? 9.376 17.521 0.819 1.00 92.50 404 LYS A O 1
ATOM 3296 N N . GLN A 1 405 ? 9.204 19.261 -0.608 1.00 90.88 405 GLN A N 1
ATOM 3297 C CA . GLN A 1 405 ? 10.366 19.988 -0.104 1.00 90.88 405 GLN A CA 1
ATOM 3298 C C . GLN A 1 405 ? 10.110 20.514 1.313 1.00 90.88 405 GLN A C 1
ATOM 3300 O O . GLN A 1 405 ? 10.877 20.202 2.218 1.00 90.88 405 GLN A O 1
ATOM 3305 N N . VAL A 1 406 ? 8.968 21.169 1.533 1.00 91.00 406 VAL A N 1
ATOM 3306 C CA . VAL A 1 406 ? 8.527 21.658 2.849 1.00 91.00 406 VAL A CA 1
ATOM 3307 C C . VAL A 1 406 ? 8.496 20.531 3.888 1.00 91.00 406 VAL A C 1
ATOM 3309 O O . VAL A 1 406 ? 9.054 20.669 4.974 1.00 91.00 406 VAL A O 1
ATOM 3312 N N . LEU A 1 407 ? 7.919 19.371 3.555 1.00 89.31 407 LEU A N 1
ATOM 3313 C CA . LEU A 1 407 ? 7.897 18.221 4.469 1.00 89.31 407 LEU A CA 1
ATOM 3314 C C . LEU A 1 407 ? 9.289 17.635 4.730 1.00 89.31 407 LEU A C 1
ATOM 3316 O O . LEU A 1 407 ? 9.554 17.144 5.830 1.00 89.31 407 LEU A O 1
ATOM 3320 N N . LYS A 1 408 ? 10.176 17.640 3.729 1.00 91.56 408 LYS A N 1
ATOM 3321 C CA . LYS A 1 408 ? 11.564 17.196 3.901 1.00 91.56 408 LYS A CA 1
ATOM 3322 C C . LYS A 1 408 ? 12.295 18.122 4.870 1.00 91.56 408 LYS A C 1
ATOM 3324 O O . LYS A 1 408 ? 12.913 17.622 5.805 1.00 91.56 408 LYS A O 1
ATOM 3329 N N . ASP A 1 409 ? 12.160 19.430 4.693 1.00 89.50 409 ASP A N 1
ATOM 3330 C CA . ASP A 1 409 ? 12.809 20.438 5.531 1.00 89.50 409 ASP A CA 1
ATOM 3331 C C . ASP A 1 409 ? 12.257 20.416 6.959 1.00 89.50 409 ASP A C 1
ATOM 3333 O O . ASP A 1 409 ? 13.027 20.389 7.918 1.00 89.50 409 ASP A O 1
ATOM 3337 N N . ALA A 1 410 ? 10.937 20.294 7.116 1.00 89.00 410 ALA A N 1
ATOM 3338 C CA . ALA A 1 410 ? 10.291 20.117 8.414 1.00 89.00 410 ALA A CA 1
ATOM 3339 C C . ALA A 1 410 ? 10.817 18.882 9.167 1.00 89.00 410 ALA A C 1
ATOM 3341 O O . ALA A 1 410 ? 11.068 18.930 10.372 1.00 89.00 410 ALA A O 1
ATOM 3342 N N . ARG A 1 411 ? 11.026 17.764 8.461 1.00 88.75 411 ARG A N 1
ATOM 3343 C CA . ARG A 1 411 ? 11.594 16.539 9.046 1.00 88.75 411 ARG A CA 1
ATOM 3344 C C . ARG A 1 411 ? 13.070 16.679 9.396 1.00 88.75 411 ARG A C 1
ATOM 3346 O O . ARG A 1 411 ? 13.479 16.111 10.405 1.00 88.75 411 ARG A O 1
ATOM 3353 N N . SER A 1 412 ? 13.855 17.373 8.576 1.00 87.88 412 SER A N 1
ATOM 3354 C CA . SER A 1 412 ? 15.273 17.628 8.854 1.00 87.88 412 SER A CA 1
ATOM 3355 C C . SER A 1 412 ? 15.435 18.505 10.093 1.00 87.88 412 SER A C 1
ATOM 3357 O O . SER A 1 412 ? 16.089 18.074 11.036 1.00 87.88 412 SER A O 1
ATOM 3359 N N . LYS A 1 413 ? 14.723 19.640 10.165 1.00 86.38 413 LYS A N 1
ATOM 3360 C CA . LYS A 1 413 ? 14.748 20.540 11.332 1.00 86.38 413 LYS A CA 1
ATOM 3361 C C . LYS A 1 413 ? 14.368 19.825 12.629 1.00 86.38 413 LYS A C 1
ATOM 3363 O O . LYS A 1 413 ? 15.036 19.972 13.640 1.00 86.38 413 LYS A O 1
ATOM 3368 N N . ARG A 1 414 ? 13.355 18.954 12.585 1.00 83.19 414 ARG A N 1
ATOM 3369 C CA . ARG A 1 414 ? 12.966 18.130 13.743 1.00 83.19 414 ARG A CA 1
ATOM 3370 C C . ARG A 1 414 ? 14.044 17.159 14.208 1.00 83.19 414 ARG A C 1
ATOM 3372 O O . ARG A 1 414 ? 14.104 16.844 15.390 1.00 83.19 414 ARG A O 1
ATOM 3379 N N . LYS A 1 415 ? 14.835 16.609 13.284 1.00 84.69 415 LYS A N 1
ATOM 3380 C CA . LYS A 1 415 ? 15.952 15.723 13.640 1.00 84.69 415 LYS A CA 1
ATOM 3381 C C . LYS A 1 415 ? 17.094 16.510 14.268 1.00 84.69 415 LYS A C 1
ATOM 3383 O O . LYS A 1 415 ? 17.690 16.010 15.211 1.00 84.69 415 LYS A O 1
ATOM 3388 N N . GLU A 1 416 ? 17.367 17.704 13.751 1.00 80.31 416 GLU A N 1
ATOM 3389 C CA . GLU A 1 416 ? 18.356 18.621 14.317 1.00 80.31 416 GLU A CA 1
ATOM 3390 C C . GLU A 1 416 ? 17.951 19.015 15.744 1.00 80.31 416 GLU A C 1
ATOM 3392 O O . GLU A 1 416 ? 18.701 18.742 16.674 1.00 80.31 416 GLU A O 1
ATOM 3397 N N . GLU A 1 417 ? 16.730 19.511 15.954 1.00 79.19 417 GLU A N 1
ATOM 3398 C CA . GLU A 1 417 ? 16.200 19.868 17.284 1.00 79.19 417 GLU A CA 1
ATOM 3399 C C . GLU A 1 417 ? 16.260 18.691 18.273 1.00 79.19 417 GLU A C 1
ATOM 3401 O O . GLU A 1 417 ? 16.767 18.835 19.382 1.00 79.19 417 GLU A O 1
ATOM 3406 N N . ALA A 1 418 ? 15.863 17.488 17.844 1.00 75.81 418 ALA A N 1
ATOM 3407 C CA . ALA A 1 418 ? 15.949 16.289 18.680 1.00 75.81 418 ALA A CA 1
ATOM 3408 C C . ALA A 1 418 ? 17.394 15.857 19.010 1.00 75.81 418 ALA A C 1
ATOM 3410 O O . ALA A 1 418 ? 17.599 15.147 19.991 1.00 75.81 418 ALA A O 1
ATOM 3411 N N . SER A 1 419 ? 18.386 16.246 18.201 1.00 69.56 419 SER A N 1
ATOM 3412 C CA . SER A 1 419 ? 19.808 15.981 18.471 1.00 69.56 419 SER A CA 1
ATOM 3413 C C . SER A 1 419 ? 20.447 17.001 19.418 1.00 69.56 419 SER A C 1
ATOM 3415 O O . SER A 1 419 ? 21.436 16.679 20.070 1.00 69.56 419 SER A O 1
ATOM 3417 N N . PHE A 1 420 ? 19.866 18.199 19.539 1.00 60.91 420 PHE A N 1
ATOM 3418 C CA . PHE A 1 420 ? 20.285 19.206 20.518 1.00 60.91 420 PHE A CA 1
ATOM 3419 C C . PHE A 1 420 ? 19.634 19.000 21.898 1.00 60.91 420 PHE A C 1
ATOM 3421 O O . PHE A 1 420 ? 20.193 19.435 22.899 1.00 60.91 420 PHE A O 1
ATOM 3428 N N . GLU A 1 421 ? 18.490 18.309 21.974 1.00 54.56 421 GLU A N 1
ATOM 3429 C CA . GLU A 1 421 ? 17.772 18.027 23.231 1.00 54.56 421 GLU A CA 1
ATOM 3430 C C . GLU A 1 421 ? 18.282 16.798 24.015 1.00 54.56 421 GLU A C 1
ATOM 3432 O O . GLU A 1 421 ? 17.801 16.544 25.120 1.00 54.56 421 GLU A O 1
ATOM 3437 N N . THR A 1 422 ? 19.254 16.025 23.514 1.00 43.62 422 THR A N 1
ATOM 3438 C CA . THR A 1 422 ? 19.946 15.026 24.353 1.00 43.62 422 THR A CA 1
ATOM 3439 C C . THR A 1 422 ? 20.877 15.739 25.337 1.00 43.62 422 THR A C 1
ATOM 3441 O O . THR A 1 422 ? 21.837 16.360 24.877 1.00 43.62 422 THR A O 1
ATOM 3444 N N . PRO A 1 423 ? 20.670 15.650 26.669 1.00 46.22 423 PRO A N 1
ATOM 3445 C CA . PRO A 1 423 ? 21.597 16.244 27.616 1.00 46.22 423 PRO A CA 1
ATOM 3446 C C . PRO A 1 423 ? 22.937 15.522 27.503 1.00 46.22 423 PRO A C 1
ATOM 3448 O O . PRO A 1 423 ? 23.033 14.317 27.741 1.00 46.22 423 PRO A O 1
ATOM 3451 N N . ILE A 1 424 ? 23.977 16.275 27.160 1.00 45.03 424 ILE A N 1
ATOM 3452 C CA . ILE A 1 424 ? 25.342 15.936 27.537 1.00 45.03 424 ILE A CA 1
ATOM 3453 C C . ILE A 1 424 ? 25.352 16.029 29.067 1.00 45.03 424 ILE A C 1
ATOM 3455 O O . ILE A 1 424 ? 25.532 17.107 29.628 1.00 45.03 424 ILE A O 1
ATOM 3459 N N . SER A 1 425 ? 25.097 14.915 29.757 1.00 42.53 425 SER A N 1
ATOM 3460 C CA . SER A 1 425 ? 25.597 14.740 31.119 1.00 42.53 425 SER A CA 1
ATOM 3461 C C . SER A 1 425 ? 27.110 14.639 30.992 1.00 42.53 425 SER A C 1
ATOM 3463 O O . SER A 1 425 ? 27.670 13.569 30.785 1.00 42.53 425 SER A O 1
ATOM 3465 N N . GLN A 1 426 ? 27.742 15.808 30.972 1.00 40.56 426 GLN A N 1
ATOM 3466 C CA . GLN A 1 426 ? 29.164 15.953 31.181 1.00 40.56 426 GLN A CA 1
ATOM 3467 C C . GLN A 1 426 ? 29.398 15.603 32.644 1.00 40.56 426 GLN A C 1
ATOM 3469 O O . GLN A 1 426 ? 28.894 16.288 33.533 1.00 40.56 426 GLN A O 1
ATOM 3474 N N . ASP A 1 427 ? 30.108 14.501 32.855 1.00 49.06 427 ASP A N 1
ATOM 3475 C CA . ASP A 1 427 ? 30.702 14.134 34.128 1.00 49.06 427 ASP A CA 1
ATOM 3476 C C . ASP A 1 427 ? 31.465 15.343 34.687 1.00 49.06 427 ASP A C 1
ATOM 3478 O O . ASP A 1 427 ? 32.511 15.741 34.166 1.00 49.06 427 ASP A O 1
ATOM 3482 N N . GLN A 1 428 ? 30.917 15.946 35.736 1.00 45.94 428 GLN A N 1
ATOM 3483 C CA . GLN A 1 428 ? 31.672 16.732 36.695 1.00 45.94 428 GLN A CA 1
ATOM 3484 C C . GLN A 1 428 ? 31.247 16.308 38.095 1.00 45.94 428 GLN A C 1
ATOM 3486 O O . GLN A 1 428 ? 30.056 16.179 38.370 1.00 45.94 428 GLN A O 1
ATOM 3491 N N . ASP A 1 429 ? 32.285 16.098 38.903 1.00 40.12 429 ASP A N 1
ATOM 3492 C CA . ASP A 1 429 ? 32.358 15.765 40.326 1.00 40.12 429 ASP A CA 1
ATOM 3493 C C . ASP A 1 429 ? 32.844 14.320 40.516 1.00 40.12 429 ASP A C 1
ATOM 3495 O O . ASP A 1 429 ? 32.152 13.351 40.231 1.00 40.12 429 ASP A O 1
ATOM 3499 N N . GLY A 1 430 ? 34.078 14.078 40.938 1.00 36.09 430 GLY A N 1
ATOM 3500 C CA . GLY A 1 430 ? 34.919 14.926 41.768 1.00 36.09 430 GLY A CA 1
ATOM 3501 C C . GLY A 1 430 ? 35.534 14.009 42.810 1.00 36.09 430 GLY A C 1
ATOM 3502 O O . GLY A 1 430 ? 34.834 13.413 43.620 1.00 36.09 430 GLY A O 1
ATOM 3503 N N . ASP A 1 431 ? 36.840 13.844 42.694 1.00 46.38 431 ASP A N 1
ATOM 3504 C CA . ASP A 1 431 ? 37.728 13.240 43.674 1.00 46.38 431 ASP A CA 1
ATOM 3505 C C . ASP A 1 431 ? 37.482 13.861 45.064 1.00 46.38 431 ASP A C 1
ATOM 3507 O O . ASP A 1 431 ? 37.487 15.084 45.164 1.00 46.38 431 ASP A O 1
ATOM 3511 N N . GLU A 1 432 ? 37.251 13.053 46.107 1.00 44.19 432 GLU A N 1
ATOM 3512 C CA . GLU A 1 432 ? 37.784 13.267 47.466 1.00 44.19 432 GLU A CA 1
ATOM 3513 C C . GLU A 1 432 ? 37.353 12.151 48.448 1.00 44.19 432 GLU A C 1
ATOM 3515 O O . GLU A 1 432 ? 36.217 12.107 48.910 1.00 44.19 432 GLU A O 1
ATOM 3520 N N . ARG A 1 433 ? 38.356 11.331 48.802 1.00 40.34 433 ARG A N 1
ATOM 3521 C CA . ARG A 1 433 ? 38.618 10.629 50.083 1.00 40.34 433 ARG A CA 1
ATOM 3522 C C . ARG A 1 433 ? 37.716 9.497 50.579 1.00 40.34 433 ARG A C 1
ATOM 3524 O O . ARG A 1 433 ? 36.567 9.740 50.997 1.00 40.34 433 ARG A O 1
#

Sequence (433 aa):
MDLKKLNDEYLKLKGKLDNINNRIKKANEEIETIESNKKTKEGDIKILEGELEQAKRSKDEALVKSKSEEIKKVELEIKGFNEKVEDIREDIKSYQDKLKGIQEQINDKLKELQENPELKKHIEEVMEKRYERRLKDEKKKLEVASNKKAKIEKLQEIVNKSPSVKNYLIGIMNSTLEIDKLKKQIDDLKKANPIDTKKIADLTTQISQLEVKITKNKDLLMGIRGLDFKDEDLKELLDNGIVVNKNGKIDLAATLNNRRAQLNRQVKKYTKSIAEHEKALETLGRSTSEQTSSEPGQHQSPTRITRTEPAQDSNSEQSHETENSSEPAQEDEEQEASEQEEKPKWYQFVKRFKMWNEKRKQKALPEAEQPEAPTPENNTQPKNNFKNALKYDIVKDLYKQADKQVLKDARSKRKEEASFETPISQDQDGDER

Foldseek 3Di:
DDLVVLLVVLVVLVVLLVVLVVLLVVLVVVLVVLVVVLVVLVVVLVVLVVQLVVCVVVVPVVSVVVSVVVNVVSVVVSVVSVVSNVVSVVVSVVSVVVSVVSVVVSVVSLVVQCPDPLLVVVLLVVLLVVLVVLLVVLVVLLVVLVVLLVLLVVLVVVVVVDVLLVVLLQLLLVLVVLLVVLVVVLVVLVVDVPRPVVSNVVSVVSNVVSVVSNVVSVVVNVPDPPRPADPVSSVVLNVLDFDADPVRGTPVVVSSVSSSVVSVVSNVVSVVSSLLSQLLSVVSVDNPPPPPDDDDDDDDDDDDDDDDDDDDDDDDDDDDDDDDDDDDDDDDDDDDDDDDDPDDPVVVVVVVVVVVVVVVVVVPDDDDDDDDDDDDDDDDDPPSPCPPVCVRVSSVVSSVVVSVVSSVVSVVVVVVVVVVPPDPPPDDDDDDD